Protein AF-A0A3B9MT95-F1 (afdb_monomer_lite)

Sequence (528 aa):
MRSSYFFNTKHIAKVILLLSMFFLFFTVSYRDVFAVSDNDAFEDTKDAEDLTDESIITGTCGANVTWKYDTSTKVLTIIGNGAMNDYEYGKAPWWNLRDLVSKINFQGSLTRIGNNAFCDFDKISILSVPASLTSIGKNAFTDCANLGSVNLYGNVTDVESGAFMGCSSLGALRLGNQMKNIGAEAFEGGNYSVVEFPETLESIGIGAFGQKIVGGDTPYKRGKLTECYYPKKKVDWYALKIDENAIPEGVIIHCQDGDLGRSEPEKKEEEDPAYNTEVLTDKQKALIQAFVKRMYTKCLEREPDAEGLYDWTSQLEKGRIDGAALARGFVGSPEIYYKNLNDDEYMDMLYHTFFDREPDPEGKAYWLSELQKGRSRVGVLSGFVNSREFSDLCDQYGIARGTMEEDGSSLYNAGARNFVLRLYQVALDRRGEAMGVEDWTHRINTGQMSPTIVARTFFDSLEYMNKHTTNEAYVEDLYLTFLGRKPDVNGKNAWVDKLNSGSSRQEIMTGFADSKEFKNIMAEYGLK

Foldseek 3Di:
DDDDDDDDDDDPDDDDDDDDDDDDDDDDDDDDDDDDDDDDDDDDDDDPPDDPVPQKDKAAFDPFWIWIAGNVVLEIEIEGAEEGEADDAQGAPCSVSLQRRQYYHYYYQYAEQHHNNREPSQNYQEDDDDQNHAEYYHCSHAQNQNPQEYAQAHNHQYQEARSQQNNQNHAHYHHYQNHAEQYHSSNENYQHQEEEDHQNYAEFYHRSHFYDDPDDDDPGDDHSHAEYEYAAAPVVVVNHHYYPNSDPQNRWYQHPLGIDRPPPPDDDPDDDPDWPPDDDDPVLLVLLLVLQQLLCCLQLVDGDDPVSSVVSSVCQSRVVDFQLRSLCPSCVDVSVLVVLDDLLRLLQSLCCRQQVDGDDPVRSVVVVVVVVLPQDSLLVSQVSLPDPSNVVVCVSSVTHSDHRDSPVDPFAFSLLLVLLQLLCCLQLVDGDRPVSSVVSSRCCRVVVDPSLVSSVCSCVDPSNVVVVDQLLSLLQSLCCRQQVDGDDPVRSVVLSVCVVVPDDSSVSSVVSCPDPRSVVSCVVRVGD

pLDDT: mean 77.99, std 21.62, range [24.83, 98.56]

Radius of gyration: 32.31 Å; chains: 1; bounding box: 78×75×114 Å

Secondary structure (DSSP, 8-state):
-----------------------------------------------------TTEEEEEEETTEEEEEETTTTEEEEEESEEPPP--TT-STTGGGTTT--EEEEES-EEEEPTTSSTT-TT--EEE--TT--EE-TTTTTT-TT--EEE--SS--EE-TTTTTT-TT--EEE--TT--EE-TTTTTT---SEEEPPTT--EE-TTTT-----SSS---PPPS--EEE-SS-HHHHHTSEE-TTSS-TT-EEEETTEEE------------S--------HHHHHHHHHHHHHIIIIIISSPPPHHHHHHHHHHHHTTSS-HHHHHHHHHTSHHHHHTT--HHHHHHHHHHHHHSSPPPHHHHHHHHHHHHTT--HHHHHHHHHTSHHHHHHHHHHT-------S-SSS---HHHHHHHHHIIIIISSSPPPHHHHHHHHHHHHTTSS-HHHHHHHHHTSHHHHTT---HHHHHHHHHHHHSSSPPPHHHHHHHHHHHHTT--HHHHHHHHHHSHHHHHHHHHHT--

Structure (mmCIF, N/CA/C/O backbone):
data_AF-A0A3B9MT95-F1
#
_entry.id   AF-A0A3B9MT95-F1
#
loop_
_atom_site.group_PDB
_atom_site.id
_atom_site.type_symbol
_atom_site.label_atom_id
_atom_site.label_alt_id
_atom_site.label_comp_id
_atom_site.label_asym_id
_atom_site.label_entity_id
_atom_site.label_seq_id
_atom_site.pdbx_PDB_ins_code
_atom_site.Cartn_x
_atom_site.Cartn_y
_atom_site.Cartn_z
_atom_site.occupancy
_atom_site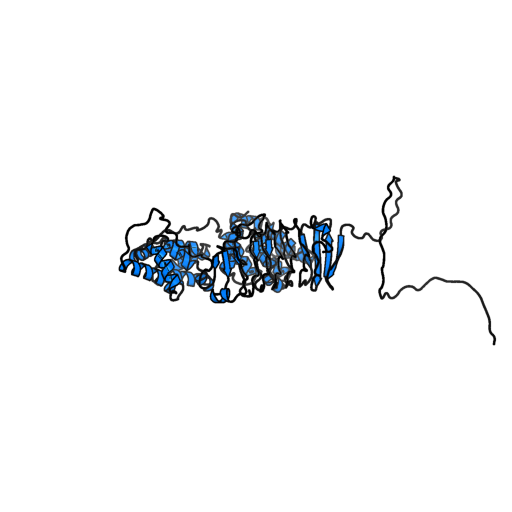.B_iso_or_equiv
_atom_site.auth_seq_id
_atom_site.auth_comp_id
_atom_site.auth_asym_id
_atom_site.auth_atom_id
_atom_site.pdbx_PDB_model_num
ATOM 1 N N . MET A 1 1 ? 39.854 48.815 -71.100 1.00 32.88 1 MET A N 1
ATOM 2 C CA . MET A 1 1 ? 41.302 48.537 -71.232 1.00 32.88 1 MET A CA 1
ATOM 3 C C . MET A 1 1 ? 41.507 47.033 -71.097 1.00 32.88 1 MET A C 1
ATOM 5 O O . MET A 1 1 ? 40.792 46.420 -70.322 1.00 32.88 1 MET A O 1
ATOM 9 N N . ARG A 1 2 ? 42.401 46.484 -71.934 1.00 28.69 2 ARG A N 1
ATOM 10 C CA . ARG A 1 2 ? 42.826 45.072 -72.116 1.00 28.69 2 ARG A CA 1
ATOM 11 C C . ARG A 1 2 ? 43.044 44.335 -70.773 1.00 28.69 2 ARG A C 1
ATOM 13 O O . ARG A 1 2 ? 43.460 44.980 -69.825 1.00 28.69 2 ARG A O 1
ATOM 20 N N . SER A 1 3 ? 42.817 43.027 -70.620 1.00 28.20 3 SER A N 1
ATOM 21 C CA . SER A 1 3 ? 43.470 41.929 -71.351 1.00 28.20 3 SER A CA 1
ATOM 22 C C . SER A 1 3 ? 42.746 40.580 -71.164 1.00 28.20 3 SER A C 1
ATOM 24 O O . SER A 1 3 ? 41.928 40.406 -70.270 1.00 28.20 3 SER A O 1
ATOM 26 N N . SER A 1 4 ? 43.084 39.659 -72.054 1.00 32.03 4 SER A N 1
ATOM 27 C CA . SER A 1 4 ? 42.444 38.416 -72.487 1.00 32.03 4 SER A CA 1
ATOM 28 C C . SER A 1 4 ? 43.160 37.128 -72.017 1.00 32.03 4 SER A C 1
ATOM 30 O O . SER A 1 4 ? 44.237 37.224 -71.434 1.00 32.03 4 SER A O 1
ATOM 32 N N . TYR A 1 5 ? 42.598 35.969 -72.431 1.00 30.70 5 TYR A N 1
ATOM 33 C CA . TYR A 1 5 ? 43.169 34.596 -72.553 1.00 30.70 5 TYR A CA 1
ATOM 34 C C . TYR A 1 5 ? 42.996 33.651 -71.336 1.00 30.70 5 TYR A C 1
ATOM 36 O O . TYR A 1 5 ? 43.130 34.102 -70.212 1.00 30.70 5 TYR A O 1
ATOM 44 N N . PHE A 1 6 ? 42.761 32.326 -71.425 1.00 28.88 6 PHE A N 1
ATOM 45 C CA . PHE A 1 6 ? 42.301 31.348 -72.442 1.00 28.88 6 PHE A CA 1
ATOM 46 C C . PHE A 1 6 ? 42.148 29.970 -71.714 1.00 28.88 6 PHE A C 1
ATOM 48 O O . PHE A 1 6 ? 42.942 29.677 -70.831 1.00 28.88 6 PHE A O 1
ATOM 55 N N . PHE A 1 7 ? 41.182 29.137 -72.131 1.00 26.95 7 PHE A N 1
ATOM 56 C CA . PHE A 1 7 ? 41.178 27.652 -72.241 1.00 26.95 7 PHE A CA 1
ATOM 57 C C . PHE A 1 7 ? 41.526 26.661 -71.081 1.00 26.95 7 PHE A C 1
ATOM 59 O O . PHE A 1 7 ? 42.668 26.508 -70.671 1.00 26.95 7 PHE A O 1
ATOM 66 N N . ASN A 1 8 ? 40.524 25.800 -70.811 1.00 27.86 8 ASN A N 1
ATOM 67 C CA . ASN A 1 8 ? 40.497 24.317 -70.904 1.00 27.86 8 ASN A CA 1
ATOM 68 C C . ASN A 1 8 ? 40.935 23.363 -69.764 1.00 27.86 8 ASN A C 1
ATOM 70 O O . ASN A 1 8 ? 42.094 23.278 -69.383 1.00 27.86 8 ASN A O 1
ATOM 74 N N . THR A 1 9 ? 39.964 22.505 -69.407 1.00 41.12 9 THR A N 1
ATOM 75 C CA . THR A 1 9 ? 40.024 21.065 -69.054 1.00 41.12 9 THR A CA 1
ATOM 76 C C . THR A 1 9 ? 41.176 20.530 -68.196 1.00 41.12 9 THR A C 1
ATOM 78 O O . THR A 1 9 ? 42.255 20.255 -68.716 1.00 41.12 9 THR A O 1
ATOM 81 N N . LYS A 1 10 ? 40.858 20.163 -66.945 1.00 31.12 10 LYS A N 1
ATOM 82 C CA . LYS A 1 10 ? 40.942 18.800 -66.357 1.00 31.12 10 LYS A CA 1
ATOM 83 C C . LYS A 1 10 ? 40.885 18.884 -64.820 1.00 31.12 10 LYS A C 1
ATOM 85 O O . LYS A 1 10 ? 41.421 19.816 -64.239 1.00 31.12 10 LYS A O 1
ATOM 90 N N . HIS A 1 11 ? 40.302 17.851 -64.205 1.00 30.47 11 HIS A N 1
ATOM 91 C CA . HIS A 1 11 ? 40.309 17.512 -62.769 1.00 30.47 11 HIS A CA 1
ATOM 92 C C . HIS A 1 11 ? 39.200 18.084 -61.867 1.00 30.47 11 HIS A C 1
ATOM 94 O O . HIS A 1 11 ? 39.443 18.869 -60.960 1.00 30.47 11 HIS A O 1
ATOM 100 N N . ILE A 1 12 ? 37.991 17.531 -62.028 1.00 35.50 12 ILE A N 1
ATOM 101 C CA . ILE A 1 12 ? 37.084 17.270 -60.899 1.00 35.50 12 ILE A CA 1
ATOM 102 C C . ILE A 1 12 ? 37.565 15.968 -60.248 1.00 35.50 12 ILE A C 1
ATOM 104 O O . ILE A 1 12 ? 37.249 14.881 -60.719 1.00 35.50 12 ILE A O 1
ATOM 108 N N . ALA A 1 13 ? 38.410 16.082 -59.227 1.00 32.75 13 ALA A N 1
ATOM 109 C CA . ALA A 1 13 ? 38.628 15.060 -58.206 1.00 32.75 13 ALA A CA 1
ATOM 110 C C . ALA A 1 13 ? 39.436 15.682 -57.061 1.00 32.75 13 ALA A C 1
ATOM 112 O O . ALA A 1 13 ? 40.489 16.264 -57.308 1.00 32.75 13 ALA A O 1
ATOM 113 N N . LYS A 1 14 ? 38.971 15.447 -55.828 1.00 32.00 14 LYS A N 1
ATOM 114 C CA . LYS A 1 14 ? 39.508 15.891 -54.527 1.00 32.00 14 LYS A CA 1
ATOM 115 C C . LYS A 1 14 ? 39.082 17.302 -54.115 1.00 32.00 14 LYS A C 1
ATOM 117 O O . LYS A 1 14 ? 39.657 18.287 -54.547 1.00 32.00 14 LYS A O 1
ATOM 122 N N . VAL A 1 15 ? 38.066 17.369 -53.256 1.00 29.84 15 VAL A N 1
ATOM 123 C CA . VAL A 1 15 ? 38.154 17.737 -51.826 1.00 29.84 15 VAL A CA 1
ATOM 124 C C . VAL A 1 15 ? 36.712 17.991 -51.359 1.00 29.84 15 VAL A C 1
ATOM 126 O O . VAL A 1 15 ? 36.205 19.100 -51.461 1.00 29.84 15 VAL A O 1
ATOM 129 N N . ILE A 1 16 ? 36.031 16.950 -50.871 1.00 28.45 16 ILE A N 1
ATOM 130 C CA . ILE A 1 16 ? 34.870 17.099 -49.981 1.00 28.45 16 ILE A CA 1
ATOM 131 C C . ILE A 1 16 ? 35.107 16.143 -48.818 1.00 28.45 16 ILE A C 1
ATOM 133 O O . ILE A 1 16 ? 34.827 14.952 -48.888 1.00 28.45 16 ILE A O 1
ATOM 137 N N . LEU A 1 17 ? 35.722 16.685 -47.775 1.00 29.58 17 LEU A N 1
ATOM 138 C CA . LEU A 1 17 ? 35.723 16.143 -46.427 1.00 29.58 17 LEU A CA 1
ATOM 139 C C . LEU A 1 17 ? 36.010 17.342 -45.533 1.00 29.58 17 LEU A C 1
ATOM 141 O O . LEU A 1 17 ? 37.156 17.772 -45.457 1.00 29.58 17 LEU A O 1
ATOM 145 N N . LEU A 1 18 ? 34.950 17.943 -44.988 1.00 26.36 18 LEU A N 1
ATOM 146 C CA . LEU A 1 18 ? 34.874 18.529 -43.645 1.00 26.36 18 LEU A CA 1
ATOM 147 C C . LEU A 1 18 ? 33.679 19.488 -43.532 1.00 26.36 18 LEU A C 1
ATOM 149 O O . LEU A 1 18 ? 33.568 20.461 -44.270 1.00 26.36 18 LEU A O 1
ATOM 153 N N . LEU A 1 19 ? 32.887 19.212 -42.494 1.00 25.31 19 LEU A N 1
ATOM 154 C CA . LEU A 1 19 ? 32.084 20.149 -41.703 1.00 25.31 19 LEU A CA 1
ATOM 155 C C . LEU A 1 19 ? 30.676 20.485 -42.213 1.00 25.31 19 LEU A C 1
ATOM 157 O O . LEU A 1 19 ? 30.382 21.542 -42.759 1.00 25.31 19 LEU A O 1
ATOM 161 N N . SER A 1 20 ? 29.788 19.549 -41.877 1.00 32.38 20 SER A N 1
ATOM 162 C CA . SER A 1 20 ? 28.458 19.774 -41.304 1.00 32.38 20 SER A CA 1
ATOM 163 C C . SER A 1 20 ? 28.287 21.106 -40.561 1.00 32.38 20 SER A C 1
ATOM 165 O O . SER A 1 20 ? 29.047 21.353 -39.624 1.00 32.38 20 SER A O 1
ATOM 167 N N . MET A 1 21 ? 27.216 21.855 -40.860 1.00 26.19 21 MET A N 1
ATOM 168 C CA . MET A 1 21 ? 26.285 22.370 -39.842 1.00 26.19 21 MET A CA 1
ATOM 169 C C . MET A 1 21 ? 25.120 23.204 -40.424 1.00 26.19 21 MET A C 1
ATOM 171 O O . MET A 1 21 ? 25.323 24.026 -41.308 1.00 26.19 21 MET A O 1
ATOM 175 N N . PHE A 1 22 ? 23.948 23.038 -39.793 1.00 26.78 22 PHE A N 1
ATOM 176 C CA . PHE A 1 22 ? 22.764 23.921 -39.738 1.00 26.78 22 PHE A CA 1
ATOM 177 C C . PHE A 1 22 ? 21.646 23.837 -40.813 1.00 26.78 22 PHE A C 1
ATOM 179 O O . PHE A 1 22 ? 21.661 24.521 -41.827 1.00 26.78 22 PHE A O 1
ATOM 186 N N . PHE A 1 23 ? 20.632 23.012 -40.486 1.00 27.03 23 PHE A N 1
ATOM 187 C CA . PHE A 1 23 ?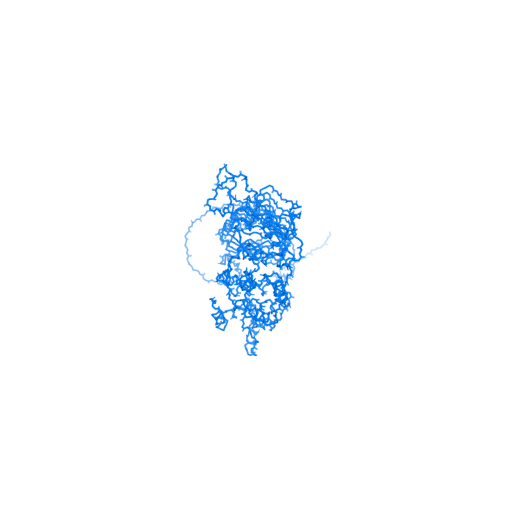 19.174 23.288 -40.431 1.00 27.03 23 PHE A CA 1
ATOM 188 C C . PHE A 1 23 ? 18.569 24.397 -41.327 1.00 27.03 23 PHE A C 1
ATOM 190 O O . PHE A 1 23 ? 18.886 25.564 -41.127 1.00 27.03 23 PHE A O 1
ATOM 197 N N . LEU A 1 24 ? 17.558 24.069 -42.160 1.00 25.05 24 LEU A N 1
ATOM 198 C CA . LEU A 1 24 ? 16.103 24.251 -41.894 1.00 25.05 24 LEU A CA 1
ATOM 199 C C . LEU A 1 24 ? 15.227 24.145 -43.172 1.00 25.05 24 LEU A C 1
ATOM 201 O O . LEU A 1 24 ? 15.620 24.591 -44.243 1.00 25.05 24 LEU A O 1
ATOM 205 N N . PHE A 1 25 ? 13.993 23.661 -42.957 1.00 25.38 25 PHE A N 1
ATOM 206 C CA . PHE A 1 25 ? 12.773 23.666 -43.795 1.00 25.38 25 PHE A CA 1
ATOM 207 C C . PHE A 1 25 ? 12.438 22.418 -44.632 1.00 25.38 25 PHE A C 1
ATOM 209 O O . PHE A 1 25 ? 12.702 22.336 -45.826 1.00 25.38 25 PHE A O 1
ATOM 216 N N . PHE A 1 26 ? 11.692 21.504 -43.997 1.00 26.08 26 PHE A N 1
ATOM 217 C CA . PHE A 1 26 ? 10.737 20.618 -44.664 1.00 26.08 26 PHE A CA 1
ATOM 218 C C . PHE A 1 26 ? 9.354 21.289 -44.675 1.00 26.08 26 PHE A C 1
ATOM 220 O O . PHE A 1 26 ? 8.814 21.633 -43.625 1.00 26.08 26 PHE A O 1
ATOM 227 N N . THR A 1 27 ? 8.761 21.426 -45.859 1.00 27.17 27 THR A N 1
ATOM 228 C CA . THR A 1 27 ? 7.305 21.395 -46.039 1.00 27.17 27 THR A CA 1
ATOM 229 C C . THR A 1 27 ? 7.035 20.296 -47.055 1.00 27.17 27 THR A C 1
ATOM 231 O O . THR A 1 27 ? 7.556 20.351 -48.164 1.00 27.17 27 THR A O 1
ATOM 234 N N . VAL A 1 28 ? 6.260 19.278 -46.685 1.00 27.56 28 VAL A N 1
ATOM 235 C CA . VAL A 1 28 ? 5.654 18.366 -47.660 1.00 27.56 28 VAL A CA 1
ATOM 236 C C . VAL A 1 28 ? 4.180 18.239 -47.309 1.00 27.56 28 VAL A C 1
ATOM 238 O O . VAL A 1 28 ? 3.807 17.826 -46.214 1.00 27.56 28 VAL A O 1
ATOM 241 N N . SER A 1 29 ? 3.360 18.680 -48.258 1.00 26.19 29 SER A N 1
ATOM 242 C CA . SER A 1 29 ? 1.913 18.529 -48.297 1.00 26.19 29 SER A CA 1
ATOM 243 C C . SER A 1 29 ? 1.574 17.176 -48.930 1.00 26.19 29 SER A C 1
ATOM 245 O O . SER A 1 29 ? 2.175 16.777 -49.925 1.00 26.19 29 SER A O 1
ATOM 247 N N . TYR A 1 30 ? 0.622 16.482 -48.310 1.00 30.14 30 TYR A N 1
ATOM 248 C CA . TYR A 1 30 ? 0.031 15.207 -48.720 1.00 30.14 30 TYR A CA 1
ATOM 249 C C . TYR A 1 30 ? -0.770 15.320 -50.030 1.00 30.14 30 TYR A C 1
ATOM 251 O O . TYR A 1 30 ? -1.551 16.264 -50.157 1.00 30.14 30 TYR A O 1
ATOM 259 N N . ARG A 1 31 ? -0.690 14.310 -50.918 1.00 27.20 31 ARG A N 1
ATOM 260 C CA . ARG A 1 31 ? -1.807 13.887 -51.797 1.00 27.20 31 ARG A CA 1
ATOM 261 C C . ARG A 1 31 ? -1.628 12.488 -52.432 1.00 27.20 31 ARG A C 1
ATOM 263 O O . ARG A 1 31 ? -0.603 12.230 -53.048 1.00 27.20 31 ARG A O 1
ATOM 270 N N . ASP A 1 32 ? -2.699 11.695 -52.283 1.00 25.58 32 ASP A N 1
ATOM 271 C CA . ASP A 1 32 ? -3.312 10.651 -53.144 1.00 25.58 32 ASP A CA 1
ATOM 272 C C . ASP A 1 32 ? -2.518 9.353 -53.485 1.00 25.58 32 ASP A C 1
ATOM 274 O O . ASP A 1 32 ? -1.432 9.424 -54.037 1.00 25.58 32 ASP A O 1
ATOM 278 N N . VAL A 1 33 ? -2.898 8.116 -53.089 1.00 27.61 33 VAL A N 1
ATOM 279 C CA . VAL A 1 33 ? -4.124 7.273 -53.279 1.00 27.61 33 VAL A CA 1
ATOM 280 C C . VAL A 1 33 ? -4.092 6.420 -54.583 1.00 27.61 33 VAL A C 1
ATOM 282 O O . VAL A 1 33 ? -4.361 6.925 -55.663 1.00 27.61 33 VAL A O 1
ATOM 285 N N . PHE A 1 34 ? -3.844 5.103 -54.393 1.00 27.38 34 PHE A N 1
ATOM 286 C CA . PHE A 1 34 ? -4.146 3.875 -55.188 1.00 27.38 34 PHE A CA 1
ATOM 287 C C . PHE A 1 34 ? -3.494 3.577 -56.562 1.00 27.38 34 PHE A C 1
ATOM 289 O O . PHE A 1 34 ? -3.752 4.267 -57.540 1.00 27.38 34 PHE A O 1
ATOM 296 N N . ALA A 1 35 ? -2.854 2.394 -56.665 1.00 24.83 35 ALA A N 1
ATOM 297 C CA . ALA A 1 35 ? -3.061 1.387 -57.729 1.00 24.83 35 ALA A CA 1
ATOM 298 C C . ALA A 1 35 ? -2.399 0.028 -57.369 1.00 24.83 35 ALA A C 1
ATOM 300 O O . ALA A 1 35 ? -1.310 -0.006 -56.804 1.00 24.83 35 ALA A O 1
ATOM 301 N N . VAL A 1 36 ? -3.068 -1.080 -57.708 1.00 28.28 36 VAL A N 1
ATOM 302 C CA . VAL A 1 36 ? -2.644 -2.493 -57.575 1.00 28.28 36 VAL A CA 1
ATOM 303 C C . VAL A 1 36 ? -2.324 -3.049 -58.972 1.00 28.28 36 VAL A C 1
ATOM 305 O O . VAL A 1 36 ? -3.133 -2.794 -59.859 1.00 28.28 36 VAL A O 1
ATOM 308 N N . SER A 1 37 ? -1.243 -3.836 -59.145 1.00 27.39 37 SER A N 1
ATOM 309 C CA . SER A 1 37 ? -1.235 -5.158 -59.837 1.00 27.39 37 SER A CA 1
ATOM 310 C C . SER A 1 37 ? 0.176 -5.735 -60.112 1.00 27.39 37 SER A C 1
ATOM 312 O O . SER A 1 37 ? 0.999 -5.061 -60.723 1.00 27.39 37 SER A O 1
ATOM 314 N N . ASP A 1 38 ? 0.341 -7.008 -59.725 1.00 27.59 38 ASP A N 1
ATOM 315 C CA . ASP A 1 38 ? 1.083 -8.155 -60.302 1.00 27.59 38 ASP A CA 1
ATOM 316 C C . ASP A 1 38 ? 2.618 -8.197 -60.547 1.00 27.59 38 ASP A C 1
ATOM 318 O O . ASP A 1 38 ? 3.173 -7.488 -61.376 1.00 27.59 38 ASP A O 1
ATOM 322 N N . ASN A 1 39 ? 3.225 -9.173 -59.839 1.00 31.77 39 ASN A N 1
ATOM 323 C CA . ASN A 1 39 ? 4.312 -10.136 -60.135 1.00 31.77 39 ASN A CA 1
ATOM 324 C C . ASN A 1 39 ? 5.404 -9.840 -61.186 1.00 31.77 39 ASN A C 1
ATOM 326 O O . ASN A 1 39 ? 5.116 -9.777 -62.373 1.00 31.77 39 ASN A O 1
ATOM 330 N N . ASP A 1 40 ? 6.673 -9.940 -60.754 1.00 27.66 40 ASP A N 1
ATOM 331 C CA . ASP A 1 40 ? 7.663 -10.890 -61.306 1.00 27.66 40 ASP A CA 1
ATOM 332 C C . ASP A 1 40 ? 8.901 -11.017 -60.388 1.00 27.66 40 ASP A C 1
ATOM 334 O O . ASP A 1 40 ? 9.219 -10.119 -59.609 1.00 27.66 40 ASP A O 1
ATOM 338 N N . ALA A 1 41 ? 9.562 -12.178 -60.433 1.00 29.34 41 ALA A N 1
ATOM 339 C CA . ALA A 1 41 ? 10.623 -12.599 -59.516 1.00 29.34 41 ALA A CA 1
ATOM 340 C C . ALA A 1 41 ? 12.052 -12.479 -60.093 1.00 29.34 41 ALA A C 1
ATOM 342 O O . ALA A 1 41 ? 12.262 -12.696 -61.282 1.00 29.34 41 ALA A O 1
ATOM 343 N N . PHE A 1 42 ? 13.011 -12.320 -59.164 1.00 28.17 42 PHE A N 1
ATOM 344 C CA . PHE A 1 42 ? 14.454 -12.647 -59.206 1.00 28.17 42 PHE A CA 1
ATOM 345 C C . PHE A 1 42 ? 15.444 -11.724 -59.953 1.00 28.17 42 PHE A C 1
ATOM 347 O O . PHE A 1 42 ? 15.601 -11.825 -61.161 1.00 28.17 42 PHE A O 1
ATOM 354 N N . GLU A 1 43 ? 16.261 -10.982 -59.187 1.00 28.06 43 GLU A N 1
ATOM 355 C CA . GLU A 1 43 ? 17.735 -11.077 -59.231 1.00 28.06 43 GLU A CA 1
ATOM 356 C C . GLU A 1 43 ? 18.379 -10.470 -57.963 1.00 28.06 43 GLU A C 1
ATOM 358 O O . GLU A 1 43 ? 17.893 -9.497 -57.393 1.00 28.06 43 GLU A O 1
ATOM 363 N N . ASP A 1 44 ? 19.445 -11.121 -57.500 1.00 35.06 44 ASP A N 1
ATOM 364 C CA . ASP A 1 44 ? 20.199 -10.891 -56.264 1.00 35.06 44 ASP A CA 1
ATOM 365 C C . ASP A 1 44 ? 21.386 -9.950 -56.526 1.00 35.06 44 ASP A C 1
ATOM 367 O O . ASP A 1 44 ? 22.282 -10.317 -57.282 1.00 35.06 44 ASP A O 1
ATOM 371 N N . THR A 1 45 ? 21.434 -8.783 -55.871 1.00 29.14 45 THR A N 1
ATOM 372 C CA . THR A 1 45 ? 22.697 -8.093 -55.547 1.00 29.14 45 THR A CA 1
ATOM 373 C C . THR A 1 45 ? 22.571 -7.281 -54.257 1.00 29.14 45 THR A C 1
ATOM 375 O O . THR A 1 45 ? 21.992 -6.201 -54.220 1.00 29.14 45 THR A O 1
ATOM 378 N N . LYS A 1 46 ? 23.169 -7.835 -53.206 1.00 36.97 46 LYS A N 1
ATOM 379 C CA . LYS A 1 46 ? 23.869 -7.194 -52.085 1.00 36.97 46 LYS A CA 1
ATOM 380 C C . LYS A 1 46 ? 24.159 -5.684 -52.240 1.00 36.97 46 LYS A C 1
ATOM 382 O O . LYS A 1 46 ? 25.140 -5.333 -52.882 1.00 36.97 46 LYS A O 1
ATOM 387 N N . ASP A 1 47 ? 23.421 -4.863 -51.495 1.00 28.98 47 ASP A N 1
ATOM 388 C CA . ASP A 1 47 ? 23.912 -3.627 -50.876 1.00 28.98 47 ASP A CA 1
ATOM 389 C C . ASP A 1 47 ? 23.388 -3.587 -49.434 1.00 28.98 47 ASP A C 1
ATOM 391 O O . ASP A 1 47 ? 22.190 -3.523 -49.168 1.00 28.98 47 ASP A O 1
ATOM 395 N N . ALA A 1 48 ? 24.313 -3.740 -48.489 1.00 42.66 48 ALA A N 1
ATOM 396 C CA . ALA A 1 48 ? 24.062 -3.636 -47.063 1.00 42.66 48 ALA A CA 1
ATOM 397 C C . ALA A 1 48 ? 24.262 -2.176 -46.646 1.00 42.66 48 ALA A C 1
ATOM 399 O O . ALA A 1 48 ? 25.301 -1.840 -46.087 1.00 42.66 48 ALA A O 1
ATOM 400 N N . GLU A 1 49 ? 23.286 -1.320 -46.934 1.00 37.75 49 GLU A N 1
ATOM 401 C CA . GLU A 1 49 ? 23.214 0.037 -46.391 1.00 37.75 49 GLU A CA 1
ATOM 402 C C . GLU A 1 49 ? 21.766 0.355 -45.987 1.00 37.75 49 GLU A C 1
ATOM 404 O O . GLU A 1 49 ? 20.843 0.291 -46.792 1.00 37.75 49 GLU A O 1
ATOM 409 N N . ASP A 1 50 ? 21.620 0.682 -44.701 1.00 36.94 50 ASP A N 1
ATOM 410 C CA . ASP A 1 50 ? 20.459 1.296 -44.046 1.00 36.94 50 ASP A CA 1
ATOM 411 C C . ASP A 1 50 ? 19.198 0.430 -43.836 1.00 36.94 50 ASP A C 1
ATOM 413 O O . ASP A 1 50 ? 18.100 0.728 -44.302 1.00 36.94 50 ASP A O 1
ATOM 417 N N . LEU A 1 51 ? 19.330 -0.628 -43.026 1.00 33.78 51 LEU A N 1
ATOM 418 C CA . LEU A 1 51 ? 18.178 -1.180 -42.309 1.00 33.78 51 LEU A CA 1
ATOM 419 C C . LEU A 1 51 ? 17.887 -0.271 -41.110 1.00 33.78 51 LEU A C 1
ATOM 421 O O . LEU A 1 51 ? 18.423 -0.473 -40.018 1.00 33.78 51 LEU A O 1
ATOM 425 N N . THR A 1 52 ? 17.010 0.719 -41.290 1.00 43.84 52 THR A N 1
ATOM 426 C CA . THR A 1 52 ? 16.195 1.170 -40.160 1.00 43.84 52 THR A CA 1
ATOM 427 C C . THR A 1 52 ? 15.551 -0.081 -39.582 1.00 43.84 52 THR A C 1
ATOM 429 O O . THR A 1 52 ? 14.921 -0.828 -40.327 1.00 43.84 52 THR A O 1
ATOM 432 N N . ASP A 1 53 ? 15.755 -0.356 -38.299 1.00 49.12 53 ASP A N 1
ATOM 433 C CA . ASP A 1 53 ? 15.101 -1.475 -37.634 1.00 49.12 53 ASP A CA 1
ATOM 434 C C . ASP A 1 53 ? 13.579 -1.283 -37.769 1.00 49.12 53 ASP A C 1
ATOM 436 O O . ASP A 1 53 ? 12.989 -0.510 -37.016 1.00 49.12 53 ASP A O 1
ATOM 440 N N . GLU A 1 54 ? 12.948 -1.923 -38.767 1.00 59.97 54 GLU A N 1
ATOM 441 C CA . GLU A 1 54 ? 11.505 -1.830 -39.062 1.00 59.97 54 GLU A CA 1
ATOM 442 C C . GLU A 1 54 ? 10.655 -2.242 -37.852 1.00 59.97 54 GLU A C 1
ATOM 444 O O . GLU A 1 54 ? 9.452 -1.980 -37.797 1.00 59.97 54 GLU A O 1
ATOM 449 N N . SER A 1 55 ? 11.286 -2.859 -36.847 1.00 80.00 55 SER A N 1
ATOM 450 C CA . SER A 1 55 ? 10.648 -3.190 -35.591 1.00 80.00 55 SER A CA 1
ATOM 451 C C . SER A 1 55 ? 10.488 -1.995 -34.644 1.00 80.00 55 SER A C 1
ATOM 453 O O . SER A 1 55 ? 9.731 -2.109 -33.681 1.00 80.00 55 SER A O 1
ATOM 455 N N . ILE A 1 56 ? 11.129 -0.851 -34.899 1.00 89.38 56 ILE A N 1
ATOM 456 C CA . ILE A 1 56 ? 11.198 0.279 -33.973 1.00 89.38 56 ILE A CA 1
ATOM 457 C C . ILE A 1 56 ? 10.582 1.555 -34.560 1.00 89.38 56 ILE A C 1
ATOM 459 O O . ILE A 1 56 ? 11.071 2.126 -35.529 1.00 89.38 56 ILE A O 1
ATOM 463 N N . ILE A 1 57 ? 9.565 2.088 -33.882 1.00 93.94 57 ILE A N 1
ATOM 464 C CA . ILE A 1 57 ? 8.948 3.387 -34.189 1.00 93.94 57 ILE A CA 1
ATOM 465 C C . ILE A 1 57 ? 9.440 4.408 -33.160 1.00 93.94 57 ILE A C 1
ATOM 467 O O . ILE A 1 57 ? 9.491 4.096 -31.974 1.00 93.94 57 ILE A O 1
ATOM 471 N N . THR A 1 58 ? 9.807 5.623 -33.569 1.00 95.56 58 THR A N 1
ATOM 472 C CA . THR A 1 58 ? 10.304 6.656 -32.640 1.00 95.56 58 THR A CA 1
ATOM 473 C C . THR A 1 58 ? 9.686 8.026 -32.900 1.00 95.56 58 THR A C 1
ATOM 475 O O . THR A 1 58 ? 9.105 8.273 -33.955 1.00 95.56 58 THR A O 1
ATOM 478 N N . GLY A 1 59 ? 9.828 8.934 -31.937 1.00 95.69 59 GLY A N 1
ATOM 479 C CA . GLY A 1 59 ? 9.471 10.338 -32.103 1.00 95.69 59 GLY A CA 1
ATOM 480 C C . GLY A 1 59 ? 9.835 11.182 -30.887 1.00 95.69 59 GLY A C 1
ATOM 481 O O . GLY A 1 59 ? 10.499 10.723 -29.958 1.00 95.69 59 GLY A O 1
ATOM 482 N N . THR A 1 60 ? 9.397 12.437 -30.882 1.00 97.19 60 THR A N 1
ATOM 483 C CA . THR A 1 60 ? 9.586 13.365 -29.760 1.00 97.19 60 THR A CA 1
ATOM 484 C C . THR A 1 60 ? 8.298 13.504 -28.950 1.00 97.19 60 THR A C 1
ATOM 486 O O . THR A 1 60 ? 7.196 13.348 -29.477 1.00 97.19 60 THR A O 1
ATOM 489 N N . CYS A 1 61 ? 8.427 13.763 -27.651 1.00 96.44 61 CYS A N 1
ATOM 490 C CA . CYS A 1 61 ? 7.295 13.955 -26.740 1.00 96.44 61 CYS A CA 1
ATOM 491 C C . CYS A 1 61 ? 7.572 14.968 -25.619 1.00 96.44 61 CYS A C 1
ATOM 493 O O . CYS A 1 61 ? 6.845 15.006 -24.632 1.00 96.44 61 CYS A O 1
ATOM 495 N N . GLY A 1 62 ? 8.603 15.794 -25.781 1.00 95.56 62 GLY A N 1
ATOM 496 C CA . GLY A 1 62 ? 8.989 16.891 -24.899 1.00 95.56 62 GLY A CA 1
ATOM 497 C C . GLY A 1 62 ? 10.217 17.604 -25.464 1.00 95.56 62 GLY A C 1
ATOM 498 O O . GLY A 1 62 ? 10.808 17.139 -26.440 1.00 95.56 62 GLY A O 1
ATOM 499 N N . ALA A 1 63 ? 10.630 18.717 -24.853 1.00 92.00 63 ALA A N 1
ATOM 500 C CA . ALA A 1 63 ? 11.796 19.482 -25.318 1.00 92.00 63 ALA A CA 1
ATOM 501 C C . ALA A 1 63 ? 13.091 18.645 -25.334 1.00 92.00 63 ALA A C 1
ATOM 503 O O . ALA A 1 63 ? 13.884 18.755 -26.261 1.00 92.00 63 ALA A O 1
ATOM 504 N N . ASN A 1 64 ? 13.263 17.780 -24.329 1.00 94.25 64 ASN A N 1
ATOM 505 C CA . ASN A 1 64 ? 14.392 16.856 -24.183 1.00 94.25 64 ASN A CA 1
ATOM 506 C C . ASN A 1 64 ? 13.908 15.427 -23.890 1.00 94.25 64 ASN A C 1
ATOM 508 O O . ASN A 1 64 ? 14.577 14.672 -23.182 1.00 94.25 64 ASN A O 1
ATOM 512 N N . VAL A 1 65 ? 12.713 15.087 -24.382 1.00 96.44 65 VAL A N 1
ATOM 513 C CA . VAL A 1 65 ? 12.074 13.789 -24.159 1.00 96.44 65 VAL A CA 1
ATOM 514 C C . VAL A 1 65 ? 11.628 13.222 -25.502 1.00 96.44 65 VAL A C 1
ATOM 516 O O . VAL A 1 65 ? 10.944 13.881 -26.289 1.00 96.44 65 VAL A O 1
ATOM 519 N N . THR A 1 66 ? 12.046 11.996 -25.774 1.00 96.62 66 THR A N 1
ATOM 520 C CA . THR A 1 66 ? 11.702 11.209 -26.951 1.00 96.62 66 THR A CA 1
ATOM 521 C C . THR A 1 66 ? 10.973 9.941 -26.537 1.00 96.62 66 THR A C 1
ATOM 523 O O . THR A 1 66 ? 10.905 9.579 -25.362 1.00 96.62 66 THR A O 1
ATOM 526 N N . TRP A 1 67 ? 10.390 9.260 -27.513 1.00 97.69 67 TRP A N 1
ATOM 527 C CA . TRP A 1 67 ? 9.769 7.967 -27.308 1.00 97.69 67 TRP A CA 1
ATOM 528 C C . TRP A 1 67 ? 10.216 6.983 -28.377 1.00 97.69 67 TRP A C 1
ATOM 530 O O . TRP A 1 67 ? 10.562 7.355 -29.501 1.00 97.69 67 TRP A O 1
ATOM 540 N N . LYS A 1 68 ? 10.193 5.712 -27.998 1.00 97.06 68 LYS A N 1
ATOM 541 C CA . LYS A 1 68 ? 10.491 4.566 -28.843 1.00 97.06 68 LYS A CA 1
ATOM 542 C C . LYS A 1 68 ? 9.466 3.477 -28.558 1.00 97.06 68 LYS A C 1
ATOM 544 O O . LYS A 1 68 ? 9.299 3.095 -27.408 1.00 97.06 68 LYS A O 1
ATOM 549 N N . TYR A 1 69 ? 8.819 2.944 -29.580 1.00 96.75 69 TYR A N 1
ATOM 550 C CA . TYR A 1 69 ? 8.000 1.746 -29.494 1.00 96.75 69 TYR A CA 1
ATOM 551 C C . TYR A 1 69 ? 8.681 0.600 -30.230 1.00 96.75 69 TYR A C 1
ATOM 553 O O . TYR A 1 69 ? 9.038 0.734 -31.397 1.00 96.75 69 TYR A O 1
ATOM 561 N N . ASP A 1 70 ? 8.843 -0.520 -29.540 1.00 94.62 70 ASP A N 1
ATOM 562 C CA . ASP A 1 70 ? 9.331 -1.762 -30.118 1.00 94.62 70 ASP A CA 1
ATOM 563 C C . ASP A 1 70 ? 8.140 -2.660 -30.465 1.00 94.62 70 ASP A C 1
ATOM 565 O O . ASP A 1 70 ? 7.421 -3.159 -29.597 1.00 94.62 70 ASP A O 1
ATOM 569 N N . THR A 1 71 ? 7.915 -2.849 -31.760 1.00 92.00 71 THR A N 1
ATOM 570 C CA . THR A 1 71 ? 6.818 -3.647 -32.308 1.00 92.00 71 THR A CA 1
ATOM 571 C C . THR A 1 71 ? 6.984 -5.143 -32.038 1.00 92.00 71 THR A C 1
ATOM 573 O O . THR A 1 71 ? 5.979 -5.854 -32.077 1.00 92.00 71 THR A O 1
ATOM 576 N N . SER A 1 72 ? 8.191 -5.633 -31.743 1.00 90.25 72 SER A N 1
ATOM 577 C CA . SER A 1 72 ? 8.447 -7.043 -31.432 1.00 90.25 72 SER A CA 1
ATOM 578 C C . SER A 1 72 ? 8.120 -7.350 -29.971 1.00 90.25 72 SER A C 1
ATOM 580 O O . SER A 1 72 ? 7.360 -8.274 -29.680 1.00 90.25 72 SER A O 1
ATOM 582 N N . THR A 1 73 ? 8.608 -6.515 -29.052 1.00 92.12 73 THR A N 1
ATOM 583 C CA . THR A 1 73 ? 8.406 -6.683 -27.606 1.00 92.12 73 THR A CA 1
ATOM 584 C C . THR A 1 73 ? 7.117 -6.037 -27.105 1.00 92.12 73 THR A C 1
ATOM 586 O O . THR A 1 73 ? 6.678 -6.319 -25.990 1.00 92.12 73 THR A O 1
ATOM 589 N N . LYS A 1 74 ? 6.484 -5.195 -27.934 1.00 93.50 74 LYS A N 1
ATOM 590 C CA . LYS A 1 74 ? 5.290 -4.399 -27.615 1.00 93.50 74 LYS A CA 1
ATOM 591 C C . LYS A 1 74 ? 5.514 -3.394 -26.477 1.00 93.50 74 LYS A C 1
ATOM 593 O O . LYS A 1 74 ? 4.563 -2.992 -25.804 1.00 93.50 74 LYS A O 1
ATOM 598 N N . VAL A 1 75 ? 6.760 -2.962 -26.283 1.00 94.25 75 VAL A N 1
ATOM 599 C CA . VAL A 1 75 ? 7.162 -2.038 -25.216 1.00 94.25 75 VAL A CA 1
ATOM 600 C C . VAL A 1 75 ? 7.255 -0.611 -25.750 1.00 94.25 75 VAL A C 1
ATOM 602 O O . VAL A 1 75 ? 7.981 -0.342 -26.708 1.00 94.25 75 VAL A O 1
ATOM 605 N N . LEU A 1 76 ? 6.564 0.322 -25.092 1.00 96.88 76 LEU A N 1
ATOM 606 C CA . LEU A 1 76 ? 6.728 1.762 -25.294 1.00 96.88 76 LEU A CA 1
ATOM 607 C C . LEU A 1 76 ? 7.728 2.301 -24.268 1.00 96.88 76 LEU A C 1
ATOM 609 O O . LEU A 1 76 ? 7.527 2.165 -23.068 1.00 96.88 76 LEU A O 1
ATOM 613 N N . THR A 1 77 ? 8.811 2.914 -24.726 1.00 96.38 77 THR A N 1
ATOM 614 C CA . THR A 1 77 ? 9.849 3.504 -23.878 1.00 96.38 77 THR A CA 1
ATOM 615 C C . THR A 1 77 ? 9.863 5.014 -24.052 1.00 96.38 77 THR A C 1
ATOM 617 O O . THR A 1 77 ? 10.032 5.504 -25.166 1.00 96.38 77 THR A O 1
ATOM 620 N N . ILE A 1 78 ? 9.722 5.746 -22.951 1.00 97.25 78 ILE A N 1
ATOM 621 C CA . ILE A 1 78 ? 9.929 7.193 -22.885 1.00 97.25 78 ILE A CA 1
ATOM 622 C C . ILE A 1 78 ? 11.362 7.449 -22.425 1.00 97.25 78 ILE A C 1
ATOM 624 O O . ILE A 1 78 ? 11.792 6.892 -21.415 1.00 97.25 78 ILE A O 1
ATOM 628 N N . ILE A 1 79 ? 12.106 8.260 -23.17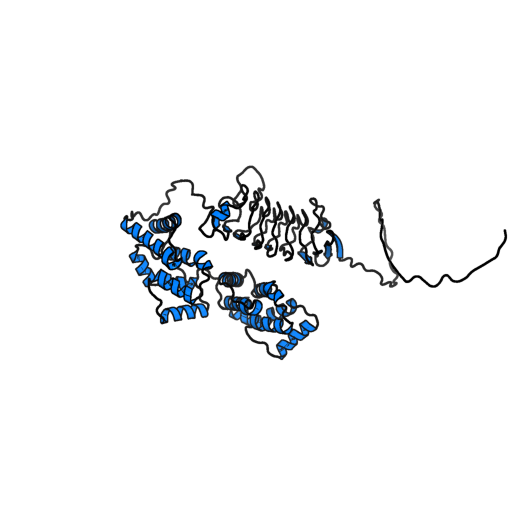1 1.00 93.69 79 ILE A N 1
ATOM 629 C CA . ILE A 1 79 ? 13.545 8.461 -22.996 1.00 93.69 79 ILE A CA 1
ATOM 630 C C . ILE A 1 79 ? 13.823 9.955 -22.881 1.00 93.69 79 ILE A C 1
ATOM 632 O O . ILE A 1 79 ? 13.473 10.716 -23.777 1.00 93.69 79 ILE A O 1
ATOM 636 N N . GLY A 1 80 ? 14.493 10.392 -21.820 1.00 84.75 80 GLY A N 1
ATOM 637 C CA . GLY A 1 80 ? 14.998 11.759 -21.732 1.00 84.75 80 GLY A CA 1
ATOM 638 C C . GLY A 1 80 ? 14.883 12.389 -20.355 1.00 84.75 80 GLY A C 1
ATOM 639 O O . GLY A 1 80 ? 14.580 11.729 -19.364 1.00 84.75 80 GLY A O 1
ATOM 640 N N . ASN A 1 81 ? 15.159 13.691 -20.306 1.00 91.75 81 ASN A N 1
ATOM 641 C CA . ASN A 1 81 ? 15.230 14.463 -19.069 1.00 91.75 81 ASN A CA 1
ATOM 642 C C . ASN A 1 81 ? 14.228 15.621 -19.112 1.00 91.75 81 ASN A C 1
ATOM 644 O O . ASN A 1 81 ? 14.213 16.390 -20.073 1.00 91.75 81 ASN A O 1
ATOM 648 N N . GLY A 1 82 ? 13.435 15.788 -18.054 1.00 91.06 82 GLY A N 1
ATOM 649 C CA . GLY A 1 82 ? 12.435 16.855 -17.952 1.00 91.06 82 GLY A CA 1
ATOM 650 C C . GLY A 1 82 ? 11.003 16.389 -18.222 1.00 91.06 82 GLY A C 1
ATOM 651 O O . GLY A 1 82 ? 10.657 15.242 -17.955 1.00 91.06 82 GLY A O 1
ATOM 652 N N . ALA A 1 83 ? 10.148 17.297 -18.690 1.00 96.75 83 ALA A N 1
ATOM 653 C CA . ALA A 1 83 ? 8.708 17.071 -18.802 1.00 96.75 83 ALA A CA 1
ATOM 654 C C . ALA A 1 83 ? 8.282 16.581 -20.195 1.00 96.75 83 ALA A C 1
ATOM 656 O O . ALA A 1 83 ? 8.814 17.028 -21.215 1.00 96.75 83 ALA A O 1
ATOM 657 N N . MET A 1 84 ? 7.270 15.711 -20.225 1.00 98.25 84 MET A N 1
ATOM 658 C CA . MET A 1 84 ? 6.500 15.422 -21.435 1.00 98.25 84 MET A CA 1
ATOM 659 C C . MET A 1 84 ? 5.572 16.595 -21.793 1.00 98.25 84 MET A C 1
ATOM 661 O O . MET A 1 84 ? 5.125 17.333 -20.914 1.00 98.25 84 MET A O 1
ATOM 665 N N . ASN A 1 85 ? 5.252 16.733 -23.080 1.00 98.12 85 ASN A N 1
ATOM 666 C CA . ASN A 1 85 ? 4.215 17.641 -23.571 1.00 98.12 85 ASN A CA 1
ATOM 667 C C . ASN A 1 85 ? 2.828 17.207 -23.087 1.00 98.12 85 ASN A C 1
ATOM 669 O O . ASN A 1 85 ? 2.576 16.014 -22.924 1.00 98.12 85 ASN A O 1
ATOM 673 N N . ASP A 1 86 ? 1.920 18.170 -22.956 1.00 98.25 86 ASP A N 1
ATOM 674 C CA . ASP A 1 86 ? 0.494 17.907 -22.792 1.00 98.25 86 ASP A CA 1
ATOM 675 C C . ASP A 1 86 ? -0.173 17.606 -24.129 1.00 98.25 86 ASP A C 1
ATOM 677 O O . ASP A 1 86 ? 0.154 18.214 -25.152 1.00 98.25 86 ASP A O 1
ATOM 681 N N . TYR A 1 87 ? -1.144 16.696 -24.103 1.00 97.50 87 TYR A N 1
ATOM 682 C CA . TYR A 1 87 ? -1.920 16.316 -25.272 1.00 97.50 87 TYR A CA 1
ATOM 683 C C . TYR A 1 87 ? -3.407 16.558 -25.038 1.00 97.50 87 TYR A C 1
ATOM 685 O O . TYR A 1 87 ? -3.925 16.437 -23.924 1.00 97.50 87 TYR A O 1
ATOM 693 N N . GLU A 1 88 ? -4.116 16.864 -26.119 1.00 96.94 88 GLU A N 1
ATOM 694 C CA . GLU A 1 88 ? -5.559 16.648 -26.173 1.00 96.94 88 GLU A CA 1
ATOM 695 C C . GLU A 1 88 ? -5.852 15.139 -26.212 1.00 96.94 88 GLU A C 1
ATOM 697 O O . GLU A 1 88 ? -5.003 14.333 -26.613 1.00 96.94 88 GLU A O 1
ATOM 702 N N . TYR A 1 89 ? -7.069 14.755 -25.826 1.00 93.69 89 TYR A N 1
ATOM 703 C CA . TYR A 1 89 ? -7.514 13.365 -25.880 1.00 93.69 89 TYR A CA 1
ATOM 704 C C . TYR A 1 89 ? -7.299 12.774 -27.282 1.00 93.69 89 TYR A C 1
ATOM 706 O O . TYR A 1 89 ? -7.685 13.363 -28.297 1.00 93.69 89 TYR A O 1
ATOM 714 N N . GLY A 1 90 ? -6.640 11.619 -27.348 1.00 92.19 90 GLY A N 1
ATOM 715 C CA . GLY A 1 90 ? -6.348 10.955 -28.614 1.00 92.19 90 GLY A CA 1
ATOM 716 C C . GLY A 1 90 ? -5.204 11.539 -29.446 1.00 92.19 90 GLY A C 1
ATOM 717 O O . GLY A 1 90 ? -5.036 11.132 -30.596 1.00 92.19 90 GLY A O 1
ATOM 718 N N . LYS A 1 91 ? -4.436 12.510 -28.924 1.00 97.06 91 LYS A N 1
ATOM 719 C CA . LYS A 1 91 ? -3.389 13.217 -29.692 1.00 97.06 91 LYS A CA 1
ATOM 720 C C . LYS A 1 91 ? -1.952 12.882 -29.305 1.00 97.06 91 LYS A C 1
ATOM 722 O O . LYS A 1 91 ? -1.037 13.378 -29.962 1.00 97.06 91 LYS A O 1
ATOM 727 N N . ALA A 1 92 ? -1.728 12.048 -28.289 1.00 97.50 92 ALA A N 1
ATOM 728 C CA . ALA A 1 92 ? -0.384 11.564 -27.986 1.00 97.50 92 ALA A CA 1
ATOM 729 C C . ALA A 1 92 ? 0.214 10.839 -29.218 1.00 97.50 92 ALA A C 1
ATOM 731 O O . ALA A 1 92 ? -0.511 10.099 -29.889 1.00 97.50 92 ALA A O 1
ATOM 732 N N . PRO A 1 93 ? 1.517 10.996 -29.532 1.00 97.00 93 PRO A N 1
ATOM 733 C CA . PRO A 1 93 ? 2.120 10.443 -30.753 1.00 97.00 93 PRO A CA 1
ATOM 734 C C . PRO A 1 93 ? 1.940 8.927 -30.934 1.00 97.00 93 PRO A C 1
ATOM 736 O O . PRO A 1 93 ? 1.917 8.427 -32.055 1.00 97.00 93 PRO A O 1
ATOM 739 N N . TRP A 1 94 ? 1.791 8.198 -29.829 1.00 96.25 94 TRP A N 1
ATOM 740 C CA . TRP A 1 94 ? 1.614 6.747 -29.775 1.00 96.25 94 TRP A CA 1
ATOM 741 C C . TRP A 1 94 ? 0.157 6.311 -29.555 1.00 96.25 94 TRP A C 1
ATOM 743 O O . TRP A 1 94 ? -0.086 5.136 -29.297 1.00 96.25 94 TRP A O 1
ATOM 753 N N . TRP A 1 95 ? -0.829 7.210 -29.646 1.00 95.19 95 TRP A N 1
ATOM 754 C CA . TRP A 1 95 ? -2.235 6.898 -29.344 1.00 95.19 95 TRP A CA 1
ATOM 755 C C . TRP A 1 95 ? -2.785 5.694 -30.121 1.00 95.19 95 TRP A C 1
ATOM 757 O O . TRP A 1 95 ? -3.450 4.814 -29.574 1.00 95.19 95 TRP A O 1
ATOM 767 N N . ASN A 1 96 ? -2.452 5.615 -31.409 1.00 94.12 96 ASN A N 1
ATOM 768 C CA . ASN A 1 96 ? -2.892 4.521 -32.276 1.00 94.12 96 ASN A CA 1
ATOM 769 C C . ASN A 1 96 ? -2.243 3.169 -31.922 1.00 94.12 96 ASN A C 1
ATOM 771 O O . ASN A 1 96 ? -2.624 2.147 -32.483 1.00 94.12 96 ASN A O 1
ATOM 775 N N . LEU A 1 97 ? -1.279 3.152 -30.994 1.00 94.38 97 LEU A N 1
ATOM 776 C CA . LEU A 1 97 ? -0.603 1.955 -30.496 1.00 94.38 97 LEU A CA 1
ATOM 777 C C . LEU A 1 97 ? -1.182 1.455 -29.162 1.00 94.38 97 LEU A C 1
ATOM 779 O O . LEU A 1 97 ? -0.745 0.407 -28.691 1.00 94.38 97 LEU A O 1
ATOM 783 N N . ARG A 1 98 ? -2.146 2.157 -28.545 1.00 94.12 98 ARG A N 1
ATOM 784 C CA . ARG A 1 98 ? -2.671 1.840 -27.197 1.00 94.12 98 ARG A CA 1
ATOM 785 C C . ARG A 1 98 ? -3.172 0.396 -27.050 1.00 94.12 98 ARG A C 1
ATOM 787 O O . ARG A 1 98 ? -2.880 -0.263 -26.060 1.00 94.12 98 ARG A O 1
ATOM 794 N N . ASP A 1 99 ? -3.791 -0.145 -28.103 1.00 93.56 99 ASP A N 1
ATOM 795 C CA . ASP A 1 99 ? -4.305 -1.523 -28.149 1.00 93.56 99 ASP A CA 1
ATOM 796 C C . ASP A 1 99 ? -3.196 -2.574 -28.362 1.00 93.56 99 ASP A C 1
ATOM 798 O O . ASP A 1 99 ? -3.457 -3.780 -28.427 1.00 93.56 99 ASP A O 1
ATOM 802 N N . LEU A 1 100 ? -1.943 -2.143 -28.519 1.00 94.19 100 LEU A N 1
ATOM 803 C CA . LEU A 1 100 ? -0.779 -2.990 -28.774 1.00 94.19 100 LEU A CA 1
ATOM 804 C C . LEU A 1 100 ? 0.260 -2.925 -27.656 1.00 94.19 100 LEU A C 1
ATOM 806 O O . LEU A 1 100 ? 0.983 -3.903 -27.487 1.00 94.19 100 LEU A O 1
ATOM 810 N N . VAL A 1 101 ? 0.372 -1.812 -26.928 1.00 95.62 101 VAL A N 1
ATOM 811 C CA . VAL A 1 101 ? 1.400 -1.615 -25.894 1.00 95.62 101 VAL A CA 1
ATOM 812 C C . VAL A 1 101 ? 1.110 -2.490 -24.673 1.00 95.62 101 VAL A C 1
ATOM 814 O O . VAL A 1 101 ? 0.101 -2.315 -24.002 1.00 95.62 101 VAL A O 1
ATOM 817 N N . SER A 1 102 ? 2.018 -3.414 -24.355 1.00 90.62 102 SER A N 1
ATOM 818 C CA . SER A 1 102 ? 1.914 -4.292 -23.176 1.00 90.62 102 SER A CA 1
ATOM 819 C C . SER A 1 102 ? 2.655 -3.746 -21.953 1.00 90.62 102 SER A C 1
ATOM 821 O O . SER A 1 102 ? 2.394 -4.163 -20.825 1.00 90.62 102 SER A O 1
ATOM 823 N N . LYS A 1 103 ? 3.601 -2.823 -22.164 1.00 92.62 103 LYS A N 1
ATOM 824 C CA . LYS A 1 103 ? 4.444 -2.255 -21.111 1.00 92.62 103 LYS A CA 1
ATOM 825 C C . LYS A 1 103 ? 4.914 -0.852 -21.476 1.00 92.62 103 LYS A C 1
ATOM 827 O O . LYS A 1 103 ? 5.321 -0.612 -22.613 1.00 92.62 103 LYS A O 1
ATOM 832 N N . ILE A 1 104 ? 4.934 0.031 -20.481 1.00 92.62 104 ILE A N 1
ATOM 833 C CA . ILE A 1 104 ? 5.579 1.343 -20.559 1.00 92.62 104 ILE A CA 1
ATOM 834 C C . ILE A 1 104 ? 6.869 1.296 -19.735 1.00 92.62 104 ILE A C 1
ATOM 836 O O . ILE A 1 104 ? 6.860 0.866 -18.582 1.00 92.62 104 ILE A O 1
ATOM 840 N N . ASN A 1 105 ? 7.976 1.730 -20.329 1.00 90.56 105 ASN A N 1
ATOM 841 C CA . ASN A 1 105 ? 9.264 1.906 -19.670 1.00 90.56 105 ASN A CA 1
ATOM 842 C C . ASN A 1 105 ? 9.658 3.385 -19.681 1.00 90.56 105 ASN A C 1
ATOM 844 O O . ASN A 1 105 ? 9.385 4.107 -20.639 1.00 90.56 105 ASN A O 1
ATOM 848 N N . PHE A 1 106 ? 10.394 3.803 -18.656 1.00 88.38 106 PHE A N 1
ATOM 849 C CA . PHE A 1 106 ? 10.971 5.140 -18.565 1.00 88.38 106 PHE A CA 1
ATOM 850 C C . PHE A 1 106 ? 12.495 5.038 -18.451 1.00 88.38 106 PHE A C 1
ATOM 852 O O . PHE A 1 106 ? 13.009 4.212 -17.698 1.00 88.38 106 PHE A O 1
ATOM 859 N N . GLN A 1 107 ? 13.217 5.862 -19.209 1.00 89.00 107 GLN A N 1
ATOM 860 C CA . GLN A 1 107 ? 14.675 5.960 -19.194 1.00 89.00 107 GLN A CA 1
ATOM 861 C C . GLN A 1 107 ? 15.098 7.428 -19.090 1.00 89.00 107 GLN A C 1
ATOM 863 O O . GLN A 1 107 ? 14.631 8.271 -19.852 1.00 89.00 107 GLN A O 1
ATOM 868 N N . GLY A 1 108 ? 16.019 7.726 -18.175 1.00 83.38 108 GLY A N 1
ATOM 869 C CA . GLY A 1 108 ? 16.427 9.098 -17.865 1.00 83.38 108 GLY A CA 1
ATOM 870 C C . GLY A 1 108 ? 15.622 9.717 -16.721 1.00 83.38 108 GLY A C 1
ATOM 871 O O . GLY A 1 108 ? 14.907 9.022 -15.997 1.00 83.38 108 GLY A O 1
ATOM 872 N N . SER A 1 109 ? 15.776 11.026 -16.543 1.00 90.69 109 SER A N 1
ATOM 873 C CA . SER A 1 109 ? 15.212 11.783 -15.423 1.00 90.69 109 SER A CA 1
ATOM 874 C C . SER A 1 109 ? 13.938 12.522 -15.836 1.00 90.69 109 SER A C 1
ATOM 876 O O . SER A 1 109 ? 13.911 13.755 -15.913 1.00 90.69 109 SER A O 1
ATOM 878 N N . LEU A 1 110 ? 12.878 11.770 -16.141 1.00 93.25 110 LEU A N 1
ATOM 879 C CA . LEU A 1 110 ? 11.566 12.336 -16.457 1.00 93.25 110 LEU A CA 1
ATOM 880 C C . LEU A 1 110 ? 10.948 12.976 -15.205 1.00 93.25 110 LEU A C 1
ATOM 882 O O . LEU A 1 110 ? 10.859 12.318 -14.171 1.00 93.25 110 LEU A O 1
ATOM 886 N N . THR A 1 111 ? 10.506 14.229 -15.300 1.00 94.75 111 THR A N 1
ATOM 887 C CA . THR A 1 111 ? 9.924 14.980 -14.174 1.00 94.75 111 THR A CA 1
ATOM 888 C C . THR A 1 111 ? 8.404 15.076 -14.236 1.00 94.75 111 THR A C 1
ATOM 890 O O . THR A 1 111 ? 7.762 15.159 -13.195 1.00 94.75 111 THR A O 1
ATOM 893 N N . ARG A 1 112 ? 7.795 15.011 -15.426 1.00 97.50 112 ARG A N 1
ATOM 894 C CA . ARG A 1 112 ? 6.334 15.084 -15.574 1.00 97.50 112 ARG A CA 1
ATOM 895 C C . ARG A 1 112 ? 5.820 14.207 -16.706 1.00 97.50 112 ARG A C 1
ATOM 897 O O . ARG A 1 112 ? 6.378 14.232 -17.805 1.00 97.50 112 ARG A O 1
ATOM 904 N N . ILE A 1 113 ? 4.722 13.503 -16.441 1.00 98.31 113 ILE A N 1
ATOM 905 C CA . ILE A 1 113 ? 3.891 12.863 -17.466 1.00 98.31 113 ILE A CA 1
ATOM 906 C C . ILE A 1 113 ? 2.830 13.866 -17.914 1.00 98.31 113 ILE A C 1
ATOM 908 O O . ILE A 1 113 ? 2.171 14.482 -17.081 1.00 98.31 113 ILE A O 1
ATOM 912 N N . GLY A 1 114 ? 2.693 14.040 -19.225 1.00 98.38 114 GLY A N 1
ATOM 913 C CA . GLY A 1 114 ? 1.780 15.012 -19.815 1.00 98.38 114 GLY A CA 1
ATOM 914 C C . GLY A 1 114 ? 0.312 14.599 -19.768 1.00 98.38 114 GLY A C 1
ATOM 915 O O . GLY A 1 114 ? -0.022 13.423 -19.602 1.00 98.38 114 GLY A O 1
ATOM 916 N N . ASN A 1 115 ? -0.566 15.576 -19.965 1.00 98.56 115 ASN A N 1
ATOM 917 C CA . ASN A 1 115 ? -2.007 15.362 -20.009 1.00 98.56 115 ASN A CA 1
ATOM 918 C C . ASN A 1 115 ? -2.383 14.396 -21.140 1.00 98.56 115 ASN A C 1
ATOM 920 O O . ASN A 1 115 ? -1.828 14.494 -22.236 1.00 98.56 115 ASN A O 1
ATOM 924 N N . ASN A 1 116 ? -3.335 13.492 -20.887 1.00 97.56 116 ASN A N 1
ATOM 925 C CA . ASN A 1 116 ? -3.826 12.484 -21.842 1.00 97.56 116 ASN A CA 1
ATOM 926 C C . ASN A 1 116 ? -2.718 11.629 -22.501 1.00 97.56 116 ASN A C 1
ATOM 928 O O . ASN A 1 116 ? -2.909 11.100 -23.596 1.00 97.56 116 ASN A O 1
ATOM 932 N N . ALA A 1 117 ? -1.536 11.517 -21.882 1.00 97.94 117 ALA A N 1
ATOM 933 C CA . ALA A 1 117 ? -0.388 10.870 -22.511 1.00 97.94 117 ALA A CA 1
ATOM 934 C C . ALA A 1 117 ? -0.617 9.379 -22.790 1.00 97.94 117 ALA A C 1
ATOM 936 O O . ALA A 1 117 ? -0.185 8.889 -23.826 1.00 97.94 117 ALA A O 1
ATOM 937 N N . PHE A 1 118 ? -1.288 8.660 -21.897 1.00 98.06 118 PHE A N 1
ATOM 938 C CA . PHE A 1 118 ? -1.479 7.210 -21.951 1.00 98.06 118 PHE A CA 1
ATOM 939 C C . PHE A 1 118 ? -2.926 6.804 -21.623 1.00 98.06 118 PHE A C 1
ATOM 941 O O . PHE A 1 118 ? -3.133 5.736 -21.051 1.00 98.06 118 PHE A O 1
ATOM 948 N N . CYS A 1 119 ? -3.929 7.633 -21.939 1.00 94.44 119 CYS A N 1
ATOM 949 C CA . CYS A 1 119 ? -5.324 7.222 -21.745 1.00 94.44 119 CYS A CA 1
ATOM 950 C C . CYS A 1 119 ? -5.719 6.048 -22.666 1.00 94.44 119 CYS A C 1
ATOM 952 O O . CYS A 1 119 ? -5.130 5.850 -23.727 1.00 94.44 119 CYS A O 1
ATOM 954 N N . ASP A 1 120 ? -6.680 5.236 -22.227 1.00 94.56 120 ASP A N 1
ATOM 955 C CA . ASP A 1 120 ? -7.188 4.037 -22.910 1.00 94.56 120 ASP A CA 1
ATOM 956 C C . ASP A 1 120 ? -6.115 2.964 -23.212 1.00 94.56 120 ASP A C 1
ATOM 958 O O . ASP A 1 120 ? -6.209 2.209 -24.185 1.00 94.56 120 ASP A O 1
ATOM 962 N N . PHE A 1 121 ? -5.053 2.882 -22.400 1.00 95.12 121 PHE A N 1
ATOM 963 C CA . PHE A 1 121 ? -4.026 1.837 -22.513 1.00 95.12 121 PHE A CA 1
ATOM 964 C C . PHE A 1 121 ? -4.498 0.539 -21.841 1.00 95.12 121 PHE A C 1
ATOM 966 O O . PHE A 1 121 ? -3.995 0.117 -20.804 1.00 95.12 121 PHE A O 1
ATOM 973 N N . ASP A 1 122 ? -5.449 -0.154 -22.456 1.00 90.00 122 ASP A N 1
ATOM 974 C CA . ASP A 1 122 ? -6.086 -1.331 -21.853 1.00 90.00 122 ASP A CA 1
ATOM 975 C C . ASP A 1 122 ? -5.196 -2.574 -21.744 1.00 90.00 122 ASP A C 1
ATOM 977 O O . ASP A 1 122 ? -5.602 -3.557 -21.138 1.00 90.00 122 ASP A O 1
ATOM 981 N N . LYS A 1 123 ? -3.988 -2.604 -22.314 1.00 91.06 123 LYS A N 1
ATOM 982 C CA . LYS A 1 123 ? -3.111 -3.791 -22.240 1.00 91.06 123 LYS A CA 1
ATOM 983 C C . LYS A 1 123 ? -2.026 -3.726 -21.171 1.00 91.06 123 LYS A C 1
ATOM 985 O O . LYS A 1 123 ? -1.353 -4.736 -20.953 1.00 91.06 123 LYS A O 1
ATOM 990 N N . ILE A 1 124 ? -1.860 -2.591 -20.492 1.00 89.81 124 ILE A N 1
ATOM 991 C CA . ILE A 1 124 ? -0.891 -2.477 -19.398 1.00 89.81 124 ILE A CA 1
ATOM 992 C C . ILE A 1 124 ? -1.523 -2.968 -18.092 1.00 89.81 124 ILE A C 1
ATOM 994 O O . ILE A 1 124 ? -2.649 -2.611 -17.766 1.00 89.81 124 ILE A O 1
ATOM 998 N N . SER A 1 125 ? -0.790 -3.784 -17.335 1.00 81.06 125 SER A N 1
ATOM 999 C CA . SER A 1 125 ? -1.250 -4.318 -16.042 1.00 81.06 125 SER A CA 1
ATOM 1000 C C . SER A 1 125 ? -0.524 -3.726 -14.837 1.00 81.06 125 SER A C 1
ATOM 1002 O O . SER A 1 125 ? -1.045 -3.748 -13.722 1.00 81.06 125 SER A O 1
ATOM 1004 N N . ILE A 1 126 ? 0.677 -3.185 -15.047 1.00 78.81 126 ILE A N 1
ATOM 1005 C CA . ILE A 1 126 ? 1.521 -2.597 -14.007 1.00 78.81 126 ILE A CA 1
ATOM 1006 C C . ILE A 1 126 ? 2.139 -1.316 -14.558 1.00 78.81 126 ILE A C 1
ATOM 1008 O O . ILE A 1 126 ? 2.694 -1.316 -15.660 1.00 78.81 126 ILE A O 1
ATOM 1012 N N . LEU A 1 127 ? 2.104 -0.253 -13.757 1.00 83.62 127 LEU A N 1
ATOM 1013 C CA . LEU A 1 127 ? 2.825 0.988 -14.017 1.00 83.62 127 LEU A CA 1
ATOM 1014 C C . LEU A 1 127 ? 3.905 1.198 -12.950 1.00 83.62 127 LEU A C 1
ATOM 1016 O O . LEU A 1 127 ? 3.611 1.291 -11.758 1.00 83.62 127 LEU A O 1
ATOM 1020 N N . SER A 1 128 ? 5.157 1.305 -13.397 1.00 77.25 128 SER A N 1
ATOM 1021 C CA . SER A 1 128 ? 6.298 1.713 -12.575 1.00 77.25 128 SER A CA 1
ATOM 1022 C C . SER A 1 128 ? 6.823 3.042 -13.105 1.00 77.25 128 SER A C 1
ATOM 1024 O O . SER A 1 128 ? 7.222 3.133 -14.266 1.00 77.25 128 SER A O 1
ATOM 1026 N N . VAL A 1 129 ? 6.773 4.076 -12.268 1.00 81.25 129 VAL A N 1
ATOM 1027 C CA . VAL A 1 129 ? 7.226 5.428 -12.615 1.00 81.25 129 VAL A CA 1
ATOM 1028 C C . VAL A 1 129 ? 8.696 5.634 -12.225 1.00 81.25 129 VAL A C 1
ATOM 1030 O O . VAL A 1 129 ? 9.173 4.988 -11.289 1.00 81.25 129 VAL A O 1
ATOM 1033 N N . PRO A 1 130 ? 9.449 6.509 -12.918 1.00 83.19 130 PRO A N 1
ATOM 1034 C CA . PRO A 1 130 ? 10.833 6.795 -12.554 1.00 83.19 130 PRO A CA 1
ATOM 1035 C C . PRO A 1 130 ? 10.895 7.629 -11.266 1.00 83.19 130 PRO A C 1
ATOM 1037 O O . PRO A 1 130 ? 10.049 8.488 -11.034 1.00 83.19 130 PRO A O 1
ATOM 1040 N N . ALA A 1 131 ? 11.941 7.441 -10.455 1.00 80.06 131 ALA A N 1
ATOM 1041 C CA . ALA A 1 131 ? 12.100 8.142 -9.173 1.00 80.06 131 ALA A CA 1
ATOM 1042 C C . ALA A 1 131 ? 12.181 9.677 -9.306 1.00 80.06 131 ALA A C 1
ATOM 1044 O O . ALA A 1 131 ? 11.889 10.403 -8.358 1.00 80.06 131 ALA A O 1
ATOM 1045 N N . SER A 1 132 ? 12.577 10.180 -10.478 1.00 86.75 132 SER A N 1
ATOM 1046 C CA . SER A 1 132 ? 12.624 11.609 -10.800 1.00 86.75 132 SER A CA 1
ATOM 1047 C C . SER A 1 132 ? 11.253 12.234 -11.065 1.00 86.75 132 SER A C 1
ATOM 1049 O O . SER A 1 132 ? 11.176 13.456 -11.178 1.00 86.75 132 SER A O 1
ATOM 1051 N N . LEU A 1 133 ? 10.199 11.427 -11.219 1.00 93.25 133 LEU A N 1
ATOM 1052 C CA . LEU A 1 133 ? 8.872 11.921 -11.556 1.00 93.25 133 LEU A CA 1
ATOM 1053 C C . LEU A 1 133 ? 8.303 12.719 -10.382 1.00 93.25 133 LEU A C 1
ATOM 1055 O O . LEU A 1 133 ? 8.243 12.210 -9.266 1.00 93.25 133 LEU A O 1
ATOM 1059 N N . THR A 1 134 ? 7.872 13.950 -10.651 1.00 94.81 134 THR A N 1
ATOM 1060 C CA . THR A 1 134 ? 7.264 14.847 -9.662 1.00 94.81 134 THR A CA 1
ATOM 1061 C C . THR A 1 134 ? 5.770 15.031 -9.882 1.00 94.81 134 THR A C 1
ATOM 1063 O O . THR A 1 134 ? 5.045 15.241 -8.918 1.00 94.81 134 THR A O 1
ATOM 1066 N N . SER A 1 135 ? 5.275 14.927 -11.120 1.00 97.12 135 SER A N 1
ATOM 1067 C CA . SER A 1 135 ? 3.841 15.095 -11.383 1.00 97.12 135 SER A CA 1
ATOM 1068 C C . SER A 1 135 ? 3.287 14.240 -12.520 1.00 97.12 135 SER A C 1
ATOM 1070 O O . SER A 1 135 ? 3.983 13.885 -13.479 1.00 97.12 135 SER A O 1
ATOM 1072 N N . ILE A 1 136 ? 2.000 13.914 -12.398 1.00 98.38 136 ILE A N 1
ATOM 1073 C CA . ILE A 1 136 ? 1.213 13.178 -13.390 1.00 98.38 136 ILE A CA 1
ATOM 1074 C C . ILE A 1 136 ? 0.078 14.078 -13.866 1.00 98.38 136 ILE A C 1
ATOM 1076 O O . ILE A 1 136 ? -0.750 14.506 -13.066 1.00 98.38 136 ILE A O 1
ATOM 1080 N N . GLY A 1 137 ? 0.069 14.366 -15.166 1.00 98.50 137 GLY A N 1
ATOM 1081 C CA . GLY A 1 137 ? -0.871 15.286 -15.791 1.00 98.50 137 GLY A CA 1
ATOM 1082 C C . GLY A 1 137 ? -2.311 14.785 -15.843 1.00 98.50 137 GLY A C 1
ATOM 1083 O O . GLY A 1 137 ? -2.601 13.595 -15.679 1.00 98.50 137 GLY A O 1
ATOM 1084 N N . LYS A 1 138 ? -3.221 15.722 -16.118 1.00 98.44 138 LYS A N 1
ATOM 1085 C CA . LYS A 1 138 ? -4.656 15.471 -16.241 1.00 98.44 138 LYS A CA 1
ATOM 1086 C C . LYS A 1 138 ? -4.938 14.320 -17.204 1.00 98.44 138 LYS A C 1
ATOM 1088 O O . LYS A 1 138 ? -4.464 14.323 -18.342 1.00 98.44 138 LYS A O 1
ATOM 1093 N N . ASN A 1 139 ? -5.755 13.366 -16.771 1.00 97.25 139 ASN A N 1
ATOM 1094 C CA . ASN A 1 139 ? -6.177 12.214 -17.569 1.00 97.25 139 ASN A CA 1
ATOM 1095 C C . ASN A 1 139 ? -5.032 11.355 -18.148 1.00 97.25 139 ASN A C 1
ATOM 1097 O O . ASN A 1 139 ? -5.209 10.679 -19.162 1.00 97.25 139 ASN A O 1
ATOM 1101 N N . ALA A 1 140 ? -3.829 11.400 -17.562 1.00 98.25 140 ALA A N 1
ATOM 1102 C CA . ALA A 1 140 ? -2.650 10.751 -18.137 1.00 98.25 140 ALA A CA 1
ATOM 1103 C C . ALA A 1 140 ? -2.814 9.240 -18.371 1.00 98.25 140 ALA A C 1
ATOM 1105 O O . ALA A 1 140 ? -2.240 8.738 -19.326 1.00 98.25 140 ALA A O 1
ATOM 1106 N N . PHE A 1 141 ? -3.587 8.542 -17.543 1.00 97.88 141 PHE A N 1
ATOM 1107 C CA . PHE A 1 141 ? -3.869 7.104 -17.603 1.00 97.88 141 PHE A CA 1
ATOM 1108 C C . PHE A 1 141 ? -5.372 6.814 -17.449 1.00 97.88 141 PHE A C 1
ATOM 1110 O O . PHE A 1 141 ? -5.748 5.771 -16.915 1.00 97.88 141 PHE A O 1
ATOM 1117 N N . THR A 1 142 ? -6.242 7.733 -17.881 1.00 95.25 142 THR A N 1
ATOM 1118 C CA . THR A 1 142 ? -7.697 7.517 -17.841 1.00 95.25 142 THR A CA 1
ATOM 1119 C C . THR A 1 142 ? -8.092 6.272 -18.629 1.00 95.25 142 THR A C 1
ATOM 1121 O O . THR A 1 142 ? -7.546 6.036 -19.701 1.00 95.25 142 THR A O 1
ATOM 1124 N N . ASP A 1 143 ? -9.049 5.511 -18.101 1.00 91.62 143 ASP A N 1
ATOM 1125 C CA . ASP A 1 143 ? -9.663 4.329 -18.704 1.00 91.62 143 ASP A CA 1
ATOM 1126 C C . ASP A 1 143 ? -8.637 3.249 -19.124 1.00 91.62 143 ASP A C 1
ATOM 1128 O O . ASP A 1 143 ? -8.872 2.471 -20.036 1.00 91.62 143 ASP A O 1
ATOM 1132 N N . CYS A 1 144 ? -7.504 3.133 -18.413 1.00 93.81 144 CYS A N 1
ATOM 1133 C CA . CYS A 1 144 ? -6.608 1.971 -18.507 1.00 93.81 144 CYS A CA 1
ATOM 1134 C C . CYS A 1 144 ? -7.193 0.781 -17.723 1.00 93.81 144 CYS A C 1
ATOM 1136 O O . CYS A 1 144 ? -6.764 0.483 -16.603 1.00 93.81 144 CYS A O 1
ATOM 1138 N N . ALA A 1 145 ? -8.198 0.096 -18.271 1.00 88.38 145 ALA A N 1
ATOM 1139 C CA . ALA A 1 145 ? -9.073 -0.789 -17.499 1.00 88.38 145 ALA A CA 1
ATOM 1140 C C . ALA A 1 145 ? -8.361 -1.994 -16.857 1.00 88.38 145 ALA A C 1
ATOM 1142 O O . ALA A 1 145 ? -8.779 -2.440 -15.787 1.00 88.38 145 ALA A O 1
ATOM 1143 N N . ASN A 1 146 ? -7.281 -2.502 -17.463 1.00 87.56 146 ASN A N 1
ATOM 1144 C CA . ASN A 1 146 ? -6.508 -3.641 -16.942 1.00 87.56 146 ASN A CA 1
ATOM 1145 C C . ASN A 1 146 ? -5.327 -3.246 -16.041 1.00 87.56 146 ASN A C 1
ATOM 1147 O O . ASN A 1 146 ? -4.629 -4.135 -15.544 1.00 87.56 146 ASN A O 1
ATOM 1151 N N . LEU A 1 147 ? -5.101 -1.950 -15.795 1.00 89.25 147 LEU A N 1
ATOM 1152 C CA . LEU A 1 147 ? -4.027 -1.487 -14.920 1.00 89.25 147 LEU A CA 1
ATOM 1153 C C . LEU A 1 147 ? -4.329 -1.897 -13.474 1.00 89.25 147 LEU A C 1
ATOM 1155 O O . LEU A 1 147 ? -5.141 -1.278 -12.796 1.00 89.25 147 LEU A O 1
ATOM 1159 N N . GLY A 1 148 ? -3.689 -2.972 -13.011 1.00 77.94 148 GLY A N 1
ATOM 1160 C CA . GLY A 1 148 ? -3.968 -3.605 -11.722 1.00 77.94 148 GLY A CA 1
ATOM 1161 C C . GLY A 1 148 ? -3.166 -3.042 -10.551 1.00 77.94 148 GLY A C 1
ATOM 1162 O O . GLY A 1 148 ? -3.619 -3.091 -9.405 1.00 77.94 148 GLY A O 1
ATOM 1163 N N . SER A 1 149 ? -1.980 -2.500 -10.832 1.00 79.88 149 SER A N 1
ATOM 1164 C CA . SER A 1 149 ? -1.081 -1.947 -9.821 1.00 79.88 149 SER A CA 1
ATOM 1165 C C . SER A 1 149 ? -0.441 -0.650 -10.295 1.00 79.88 149 SER A C 1
ATOM 1167 O O . SER A 1 149 ? 0.193 -0.604 -11.353 1.00 79.88 149 SER A O 1
ATOM 1169 N N . VAL A 1 150 ? -0.521 0.371 -9.444 1.00 82.62 150 VAL A N 1
ATOM 1170 C CA . VAL A 1 150 ? 0.159 1.657 -9.618 1.00 82.62 150 VAL A CA 1
ATOM 1171 C C . VAL A 1 150 ? 1.018 1.912 -8.391 1.00 82.62 150 VAL A C 1
ATOM 1173 O O . VAL A 1 150 ? 0.528 1.980 -7.262 1.00 82.62 150 VAL A O 1
ATOM 1176 N N . ASN A 1 151 ? 2.319 2.042 -8.627 1.00 77.94 151 ASN A N 1
ATOM 1177 C CA . ASN A 1 151 ? 3.283 2.371 -7.594 1.00 77.94 151 ASN A CA 1
ATOM 1178 C C . ASN A 1 151 ? 3.829 3.781 -7.835 1.00 77.94 151 ASN A C 1
ATOM 1180 O O . ASN A 1 151 ? 4.608 3.978 -8.767 1.00 77.94 151 ASN A O 1
ATOM 1184 N N . LEU A 1 152 ? 3.424 4.736 -6.993 1.00 81.81 152 LEU A N 1
ATOM 1185 C CA . LEU A 1 152 ? 3.887 6.125 -7.030 1.00 81.81 152 LEU A CA 1
ATOM 1186 C C . LEU A 1 152 ? 5.003 6.401 -6.006 1.00 81.81 152 LEU A C 1
ATOM 1188 O O . LEU A 1 152 ? 5.229 7.557 -5.646 1.00 81.81 152 LEU A O 1
ATOM 1192 N N . TYR A 1 153 ? 5.709 5.369 -5.521 1.00 67.00 153 TYR A N 1
ATOM 1193 C CA . TYR A 1 153 ? 6.900 5.557 -4.690 1.00 67.00 153 TYR A CA 1
ATOM 1194 C C . TYR A 1 153 ? 7.969 6.335 -5.464 1.00 67.00 153 TYR A C 1
ATOM 1196 O O . TYR A 1 153 ? 8.424 5.920 -6.528 1.00 67.00 153 TYR A O 1
ATOM 1204 N N . GLY A 1 154 ? 8.366 7.480 -4.916 1.00 68.25 154 GLY A N 1
ATOM 1205 C CA . GLY A 1 154 ? 9.289 8.412 -5.549 1.00 68.25 154 GLY A CA 1
ATOM 1206 C C . GLY A 1 154 ? 9.008 9.843 -5.110 1.00 68.25 154 GLY A C 1
ATOM 1207 O O . GLY A 1 154 ? 8.459 10.077 -4.033 1.00 68.25 154 GLY A O 1
ATOM 1208 N N . ASN A 1 155 ? 9.370 10.795 -5.966 1.00 87.31 155 ASN A N 1
ATOM 1209 C CA . ASN A 1 155 ? 9.214 12.225 -5.707 1.00 87.31 155 ASN A CA 1
ATOM 1210 C C . ASN A 1 155 ? 7.882 12.798 -6.223 1.00 87.31 155 ASN A C 1
ATOM 1212 O O . ASN A 1 155 ? 7.782 14.011 -6.387 1.00 87.31 155 ASN A O 1
ATOM 1216 N N . VAL A 1 156 ? 6.877 11.956 -6.505 1.00 94.94 156 VAL A N 1
ATOM 1217 C CA . VAL A 1 156 ? 5.587 12.419 -7.038 1.00 94.94 156 VAL A CA 1
ATOM 1218 C C . VAL A 1 156 ? 4.865 13.229 -5.964 1.00 94.94 156 VAL A C 1
ATOM 1220 O O . VAL A 1 156 ? 4.475 12.686 -4.931 1.00 94.94 156 VAL A O 1
ATOM 1223 N N . THR A 1 157 ? 4.700 14.523 -6.221 1.00 96.44 157 THR A N 1
ATOM 1224 C CA . THR A 1 157 ? 4.002 15.479 -5.358 1.00 96.44 157 THR A CA 1
ATOM 1225 C C . THR A 1 157 ? 2.565 15.713 -5.808 1.00 96.44 157 THR A C 1
ATOM 1227 O O . THR A 1 157 ? 1.710 16.005 -4.974 1.00 96.44 157 THR A O 1
ATOM 1230 N N . ASP A 1 158 ? 2.283 15.565 -7.105 1.00 97.31 158 ASP A N 1
ATOM 1231 C CA . ASP A 1 158 ? 1.002 15.957 -7.691 1.00 97.31 158 ASP A CA 1
ATOM 1232 C C . ASP A 1 158 ? 0.463 14.896 -8.658 1.00 97.31 158 ASP A C 1
ATOM 1234 O O . ASP A 1 158 ? 1.122 14.512 -9.631 1.00 97.31 158 ASP A O 1
ATOM 1238 N N . VAL A 1 159 ? -0.775 14.468 -8.418 1.00 98.31 159 VAL A N 1
ATOM 1239 C CA . VAL A 1 159 ? -1.583 13.690 -9.361 1.00 98.31 159 VAL A CA 1
ATOM 1240 C C . VAL A 1 159 ? -2.763 14.558 -9.769 1.00 98.31 159 VAL A C 1
ATOM 1242 O O . VAL A 1 159 ? -3.615 14.872 -8.945 1.00 98.31 159 VAL A O 1
ATOM 1245 N N . GLU A 1 160 ? -2.804 14.987 -11.026 1.00 98.38 160 GLU A N 1
ATOM 1246 C CA . GLU A 1 160 ? -3.846 15.889 -11.517 1.00 98.38 160 GLU A CA 1
ATOM 1247 C C . GLU A 1 160 ? -5.186 15.173 -11.762 1.00 98.38 160 GLU A C 1
ATOM 1249 O O . GLU A 1 160 ? -5.309 13.949 -11.669 1.00 98.38 160 GLU A O 1
ATOM 1254 N N . SER A 1 161 ? -6.219 15.961 -12.075 1.00 97.19 161 SER A N 1
ATOM 1255 C CA . SER A 1 1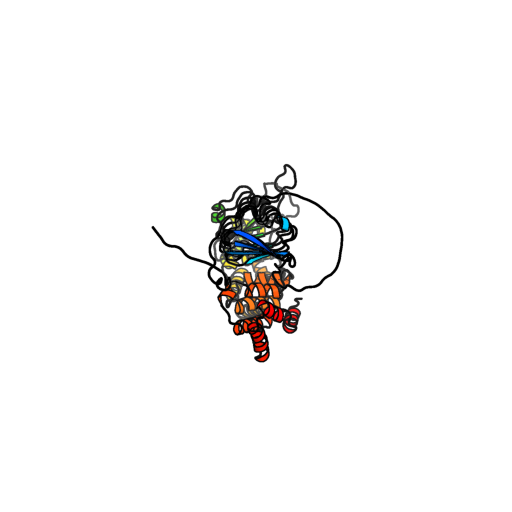61 ? -7.585 15.466 -12.237 1.00 97.19 161 SER A CA 1
ATOM 1256 C C . SER A 1 161 ? -7.693 14.313 -13.237 1.00 97.19 161 SER A C 1
ATOM 1258 O O . SER A 1 161 ? -7.106 14.353 -14.319 1.00 97.19 161 SER A O 1
ATOM 1260 N N . GLY A 1 162 ? -8.457 13.289 -12.870 1.00 94.25 162 GLY A N 1
ATOM 1261 C CA . GLY A 1 162 ? -8.757 12.130 -13.704 1.00 94.25 162 GLY A CA 1
ATOM 1262 C C . GLY A 1 162 ? -7.551 11.281 -14.119 1.00 94.25 162 GLY A C 1
ATOM 1263 O O . GLY A 1 162 ? -7.701 10.413 -14.978 1.00 94.25 162 GLY A O 1
ATOM 1264 N N . ALA A 1 163 ? -6.358 11.504 -13.547 1.00 98.06 163 ALA A N 1
ATOM 1265 C CA . ALA A 1 163 ? -5.114 10.868 -13.986 1.00 98.06 163 ALA A CA 1
ATOM 1266 C C . ALA A 1 163 ? -5.197 9.337 -14.100 1.00 98.06 163 ALA A C 1
ATOM 1268 O O . ALA A 1 163 ? -4.604 8.793 -15.019 1.00 98.06 163 ALA A O 1
ATOM 1269 N N . PHE A 1 164 ? -5.949 8.665 -13.229 1.00 97.12 164 PHE A N 1
ATOM 1270 C CA . PHE A 1 164 ? -6.227 7.223 -13.238 1.00 97.12 164 PHE A CA 1
ATOM 1271 C C . PHE A 1 164 ? -7.735 6.916 -13.181 1.00 97.12 164 PHE A C 1
ATOM 1273 O O . PHE A 1 164 ? -8.130 5.810 -12.804 1.00 97.12 164 PHE A O 1
ATOM 1280 N N . MET A 1 165 ? -8.588 7.873 -13.562 1.00 93.69 165 MET A N 1
ATOM 1281 C CA . MET A 1 165 ? -10.041 7.674 -13.634 1.00 93.69 165 MET A CA 1
ATOM 1282 C C . MET A 1 165 ? -10.360 6.470 -14.524 1.00 93.69 165 MET A C 1
ATOM 1284 O O . MET A 1 165 ? -9.826 6.366 -15.620 1.00 93.69 165 MET A O 1
ATOM 1288 N N . GLY A 1 166 ? -11.223 5.561 -14.079 1.00 86.94 166 GLY A N 1
ATOM 1289 C CA . GLY A 1 166 ? -11.654 4.401 -14.863 1.00 86.94 166 GLY A CA 1
ATOM 1290 C C . GLY A 1 166 ? -10.666 3.230 -14.914 1.00 86.94 166 GLY A C 1
ATOM 1291 O O . GLY A 1 166 ? -10.919 2.259 -15.629 1.00 86.94 166 GLY A O 1
ATOM 1292 N N . CYS A 1 167 ? -9.578 3.254 -14.134 1.00 91.94 167 CYS A N 1
ATOM 1293 C CA . CYS A 1 167 ? -8.674 2.106 -13.976 1.00 91.94 167 CYS A CA 1
ATOM 1294 C C . CYS A 1 167 ? -9.330 0.987 -13.145 1.00 91.94 167 CYS A C 1
ATOM 1296 O O . CYS A 1 167 ? -8.956 0.726 -12.003 1.00 91.94 167 CYS A O 1
ATOM 1298 N N . SER A 1 168 ? -10.330 0.318 -13.718 1.00 87.69 168 SER A N 1
ATOM 1299 C CA . SER A 1 168 ? -11.233 -0.598 -13.003 1.00 87.69 168 SER A CA 1
ATOM 1300 C C . SER A 1 168 ? -10.584 -1.850 -12.408 1.00 87.69 168 SER A C 1
ATOM 1302 O O . SER A 1 168 ? -11.150 -2.461 -11.504 1.00 87.69 168 SER A O 1
ATOM 1304 N N . SER A 1 169 ? -9.388 -2.234 -12.863 1.00 85.88 169 SER A N 1
ATOM 1305 C CA . SER A 1 169 ? -8.621 -3.334 -12.266 1.00 85.88 169 SER A CA 1
ATOM 1306 C C . SER A 1 169 ? -7.682 -2.891 -11.144 1.00 85.88 169 SER A C 1
ATOM 1308 O O . SER A 1 169 ? -7.110 -3.760 -10.484 1.00 85.88 169 SER A O 1
ATOM 1310 N N . LEU A 1 170 ? -7.516 -1.583 -10.903 1.00 87.12 170 LEU A N 1
ATOM 1311 C CA . LEU A 1 170 ? -6.513 -1.034 -9.989 1.00 87.12 170 LEU A CA 1
ATOM 1312 C C . LEU A 1 170 ? -6.820 -1.410 -8.538 1.00 87.12 170 LEU A C 1
ATOM 1314 O O . LEU A 1 170 ? -7.549 -0.705 -7.848 1.00 87.12 170 LEU A O 1
ATOM 1318 N N . GLY A 1 171 ? -6.276 -2.537 -8.081 1.00 80.19 171 GLY A N 1
ATOM 1319 C CA . GLY A 1 171 ? -6.456 -3.063 -6.726 1.00 80.19 171 GLY A CA 1
ATOM 1320 C C . GLY A 1 171 ? -5.308 -2.718 -5.780 1.00 80.19 171 GLY A C 1
ATOM 1321 O O . GLY A 1 171 ? -5.500 -2.695 -4.568 1.00 80.19 171 GLY A O 1
ATOM 1322 N N . ALA A 1 172 ? -4.123 -2.434 -6.327 1.00 76.94 172 ALA A N 1
ATOM 1323 C CA . ALA A 1 172 ? -2.941 -2.053 -5.563 1.00 76.94 172 ALA A CA 1
ATOM 1324 C C . ALA A 1 172 ? -2.526 -0.616 -5.907 1.00 76.94 172 ALA A C 1
ATOM 1326 O O . ALA A 1 172 ? -1.802 -0.381 -6.877 1.00 76.94 172 ALA A O 1
ATOM 1327 N N . LEU A 1 173 ? -2.986 0.336 -5.095 1.00 84.19 173 LEU A N 1
ATOM 1328 C CA . LEU A 1 173 ? -2.604 1.743 -5.173 1.00 84.19 173 LEU A CA 1
ATOM 1329 C C . LEU A 1 173 ? -1.635 2.074 -4.036 1.00 84.19 173 LEU A C 1
ATOM 1331 O O . LEU A 1 173 ? -1.959 1.883 -2.868 1.00 84.19 173 LEU A O 1
ATOM 1335 N N . ARG A 1 174 ? -0.444 2.574 -4.375 1.00 79.31 174 ARG A N 1
ATOM 1336 C CA . ARG A 1 174 ? 0.553 3.033 -3.397 1.00 79.31 174 ARG A CA 1
ATOM 1337 C C . ARG A 1 174 ? 0.921 4.484 -3.676 1.00 79.31 174 ARG A C 1
ATOM 1339 O O . ARG A 1 174 ? 1.475 4.780 -4.737 1.00 79.31 174 ARG A O 1
ATOM 1346 N N . LEU A 1 175 ? 0.612 5.368 -2.729 1.00 84.56 175 LEU A N 1
ATOM 1347 C CA . LEU A 1 175 ? 0.965 6.786 -2.786 1.00 84.56 175 LEU A CA 1
ATOM 1348 C C . LEU A 1 175 ? 2.395 6.996 -2.263 1.00 84.56 175 LEU A C 1
ATOM 1350 O O . LEU A 1 175 ? 2.863 6.275 -1.384 1.00 84.56 175 LEU A O 1
ATOM 1354 N N . GLY A 1 176 ? 3.114 7.963 -2.834 1.00 80.44 176 GLY A N 1
ATOM 1355 C CA . GLY A 1 176 ? 4.474 8.297 -2.409 1.00 80.44 176 GLY A CA 1
ATOM 1356 C C . GLY A 1 176 ? 4.500 9.212 -1.182 1.00 80.44 176 GLY A C 1
ATOM 1357 O O . GLY A 1 176 ? 3.625 10.055 -1.017 1.00 80.44 176 GLY A O 1
ATOM 1358 N N . ASN A 1 177 ? 5.558 9.125 -0.371 1.00 81.81 177 ASN A N 1
ATOM 1359 C CA . ASN A 1 177 ? 5.732 9.926 0.855 1.00 81.81 177 ASN A CA 1
ATOM 1360 C C . ASN A 1 177 ? 5.853 11.443 0.624 1.00 81.81 177 ASN A C 1
ATOM 1362 O O . ASN A 1 177 ? 5.920 12.190 1.592 1.00 81.81 177 ASN A O 1
ATOM 1366 N N . GLN A 1 178 ? 5.977 11.882 -0.630 1.00 89.50 178 GLN A N 1
ATOM 1367 C CA . GLN A 1 178 ? 6.034 13.293 -1.017 1.00 89.50 178 GLN A CA 1
ATOM 1368 C C . GLN A 1 178 ? 4.717 13.787 -1.632 1.00 89.50 178 GLN A C 1
ATOM 1370 O O . GLN A 1 178 ? 4.650 14.950 -2.019 1.00 89.50 178 GLN A O 1
ATOM 1375 N N . MET A 1 179 ? 3.679 12.942 -1.735 1.00 95.56 179 MET A N 1
ATOM 1376 C CA . MET A 1 179 ? 2.401 13.340 -2.332 1.00 95.56 179 MET A CA 1
ATOM 1377 C C . MET A 1 179 ? 1.793 14.492 -1.537 1.00 95.56 179 MET A C 1
ATOM 1379 O O . MET A 1 179 ? 1.667 14.418 -0.314 1.00 95.56 179 MET A O 1
ATOM 1383 N N . LYS A 1 180 ? 1.386 15.535 -2.248 1.00 96.81 180 LYS A N 1
ATOM 1384 C CA . LYS A 1 180 ? 0.736 16.722 -1.698 1.00 96.81 180 LYS A CA 1
ATOM 1385 C C . LYS A 1 180 ? -0.687 16.846 -2.202 1.00 96.81 180 LYS A C 1
ATOM 1387 O O . LYS A 1 180 ? -1.588 17.095 -1.410 1.00 96.81 180 LYS A O 1
ATOM 1392 N N . ASN A 1 181 ? -0.893 16.658 -3.503 1.00 97.75 181 ASN A N 1
ATOM 1393 C CA . ASN A 1 181 ? -2.161 16.977 -4.141 1.00 97.75 181 ASN A CA 1
ATOM 1394 C C . ASN A 1 181 ? -2.683 15.798 -4.956 1.00 97.75 181 ASN A C 1
ATOM 1396 O O . ASN A 1 181 ? -1.989 15.265 -5.827 1.00 97.75 181 ASN A O 1
ATOM 1400 N N . ILE A 1 182 ? -3.930 15.429 -4.679 1.00 98.50 182 ILE A N 1
ATOM 1401 C CA . ILE A 1 182 ? -4.690 14.435 -5.431 1.00 98.50 182 ILE A CA 1
ATOM 1402 C C . ILE A 1 182 ? -5.855 15.165 -6.090 1.00 98.50 182 ILE A C 1
ATOM 1404 O O . ILE A 1 182 ? -6.708 15.719 -5.407 1.00 98.50 182 ILE A O 1
ATOM 1408 N N . GLY A 1 183 ? -5.874 15.208 -7.416 1.00 96.88 183 GLY A N 1
ATOM 1409 C CA . GLY A 1 183 ? -6.865 15.946 -8.186 1.00 96.88 183 GLY A CA 1
ATOM 1410 C C . GLY A 1 183 ? -8.255 15.311 -8.171 1.00 96.88 183 GLY A C 1
ATOM 1411 O O . GLY A 1 183 ? -8.439 14.154 -7.793 1.00 96.88 183 GLY A O 1
ATOM 1412 N N . ALA A 1 184 ? -9.237 16.083 -8.638 1.00 93.00 184 ALA A N 1
ATOM 1413 C CA . ALA A 1 184 ? -10.606 15.611 -8.841 1.00 93.00 184 ALA A CA 1
ATOM 1414 C C . ALA A 1 184 ? -10.642 14.317 -9.669 1.00 93.00 184 ALA A C 1
ATOM 1416 O O . ALA A 1 184 ? -9.969 14.244 -10.696 1.00 93.00 184 ALA A O 1
ATOM 1417 N N . GLU A 1 185 ? -11.400 13.316 -9.225 1.00 92.88 185 GLU A N 1
ATOM 1418 C CA . GLU A 1 185 ? -11.598 12.028 -9.917 1.00 92.88 185 GLU A CA 1
ATOM 1419 C C . GLU A 1 185 ? -10.289 11.258 -10.206 1.00 92.88 185 GLU A C 1
ATOM 1421 O O . GLU A 1 185 ? -10.270 10.319 -10.999 1.00 92.88 185 GLU A O 1
ATOM 1426 N N . ALA A 1 186 ? -9.164 11.634 -9.576 1.00 96.75 186 ALA A N 1
ATOM 1427 C CA . ALA A 1 186 ? -7.836 11.135 -9.936 1.00 96.75 186 ALA A CA 1
ATOM 1428 C C . ALA A 1 186 ? -7.709 9.608 -9.904 1.00 96.75 186 ALA A C 1
ATOM 1430 O O . ALA A 1 186 ? -6.969 9.070 -10.717 1.00 96.75 186 ALA A O 1
ATOM 1431 N N . PHE A 1 187 ? -8.421 8.919 -9.014 1.00 95.62 187 PHE A N 1
ATOM 1432 C CA . PHE A 1 187 ? -8.434 7.461 -8.893 1.00 95.62 187 PHE A CA 1
ATOM 1433 C C . PHE A 1 187 ? -9.856 6.877 -8.970 1.00 95.62 187 PHE A C 1
ATOM 1435 O O . PHE A 1 187 ? -10.087 5.730 -8.585 1.00 95.62 187 PHE A O 1
ATOM 1442 N N . GLU A 1 188 ? -10.828 7.639 -9.479 1.00 90.75 188 GLU A N 1
ATOM 1443 C CA . GLU A 1 188 ? -12.224 7.204 -9.529 1.00 90.75 188 GLU A CA 1
ATOM 1444 C C . GLU A 1 188 ? -12.377 5.868 -10.281 1.00 90.75 188 GLU A C 1
ATOM 1446 O O . GLU A 1 188 ? -11.825 5.668 -11.363 1.00 90.75 188 GLU A O 1
ATOM 1451 N N . GLY A 1 189 ? -13.160 4.941 -9.724 1.00 86.19 189 GLY A N 1
ATOM 1452 C CA . GLY A 1 189 ? -13.439 3.642 -10.337 1.00 86.19 189 GLY A CA 1
ATOM 1453 C C . GLY A 1 189 ? -12.359 2.585 -10.108 1.00 86.19 189 GLY A C 1
ATOM 1454 O O . GLY A 1 189 ? -12.468 1.500 -10.673 1.00 86.19 189 GLY A O 1
ATOM 1455 N N . GLY A 1 190 ? -11.350 2.859 -9.275 1.00 89.00 190 GLY A N 1
ATOM 1456 C CA . GLY A 1 190 ? -10.397 1.849 -8.818 1.00 89.00 190 GLY A CA 1
ATOM 1457 C C . GLY A 1 190 ? -11.034 0.739 -7.965 1.00 89.00 190 GLY A C 1
ATOM 1458 O O . GLY A 1 190 ? -12.128 0.875 -7.411 1.00 89.00 190 GLY A O 1
ATOM 1459 N N . ASN A 1 191 ? -10.319 -0.379 -7.847 1.00 86.88 191 ASN A N 1
ATOM 1460 C CA . ASN A 1 191 ? -10.743 -1.623 -7.192 1.00 86.88 191 ASN A CA 1
ATOM 1461 C C . ASN A 1 191 ? -9.977 -1.909 -5.883 1.00 86.88 191 ASN A C 1
ATOM 1463 O O . ASN A 1 191 ? -9.989 -3.037 -5.386 1.00 86.88 191 ASN A O 1
ATOM 1467 N N . TYR A 1 192 ? -9.277 -0.908 -5.351 1.00 84.62 192 TYR A N 1
ATOM 1468 C CA . TYR A 1 192 ? -8.555 -0.971 -4.082 1.00 84.62 192 TYR A CA 1
ATOM 1469 C C . TYR A 1 192 ? -9.526 -0.893 -2.896 1.00 84.62 192 TYR A C 1
ATOM 1471 O O . TYR A 1 192 ? -10.566 -0.237 -2.972 1.00 84.62 192 TYR A O 1
ATOM 1479 N N . SER A 1 193 ? -9.182 -1.570 -1.798 1.00 81.69 193 SER A N 1
ATOM 1480 C CA . SER A 1 193 ? -9.962 -1.552 -0.552 1.00 81.69 193 SER A CA 1
ATOM 1481 C C . SER A 1 193 ? -9.374 -0.666 0.537 1.00 81.69 193 SER A C 1
ATOM 1483 O O . SER A 1 193 ? -10.100 -0.237 1.429 1.00 81.69 193 SER A O 1
ATOM 1485 N N . VAL A 1 194 ? -8.074 -0.382 0.445 1.00 81.81 194 VAL A N 1
ATOM 1486 C CA . VAL A 1 194 ? -7.326 0.413 1.417 1.00 81.81 194 VAL A CA 1
ATOM 1487 C C . VAL A 1 194 ? -6.481 1.451 0.691 1.00 81.81 194 VAL A C 1
ATOM 1489 O O . VAL A 1 194 ? -5.866 1.132 -0.330 1.00 81.81 194 VAL A O 1
ATOM 1492 N N . VAL A 1 195 ? -6.432 2.673 1.223 1.00 85.56 195 VAL A N 1
ATOM 1493 C CA . VAL A 1 195 ? -5.513 3.729 0.771 1.00 85.56 195 VAL A CA 1
ATOM 1494 C C . VAL A 1 195 ? -4.714 4.275 1.951 1.00 85.56 195 VAL A C 1
ATOM 1496 O O . VAL A 1 195 ? -5.275 4.715 2.949 1.00 85.56 195 VAL A O 1
ATOM 1499 N N . GLU A 1 196 ? -3.391 4.288 1.819 1.00 84.19 196 GLU A N 1
ATOM 1500 C CA . GLU A 1 196 ? -2.487 4.927 2.778 1.00 84.19 196 GLU A CA 1
ATOM 1501 C C . GLU A 1 196 ? -2.108 6.323 2.275 1.00 84.19 196 GLU A C 1
ATOM 1503 O O . GLU A 1 196 ? -1.511 6.475 1.204 1.00 84.19 196 GLU A O 1
ATOM 1508 N N . PHE A 1 197 ? -2.463 7.349 3.043 1.00 89.69 197 PHE A N 1
ATOM 1509 C CA . PHE A 1 197 ? -2.113 8.734 2.761 1.00 89.69 197 PHE A CA 1
ATOM 1510 C C . PHE A 1 197 ? -0.763 9.099 3.388 1.00 89.69 197 PHE A C 1
ATOM 1512 O O . PHE A 1 197 ? -0.466 8.675 4.502 1.00 89.69 197 PHE A O 1
ATOM 1519 N N . PRO A 1 198 ? 0.064 9.921 2.724 1.00 87.62 198 PRO A N 1
ATOM 1520 C CA . PRO A 1 198 ? 1.319 10.377 3.306 1.00 87.62 198 PRO A CA 1
ATOM 1521 C C . PRO A 1 198 ? 1.117 11.562 4.251 1.00 87.62 198 PRO A C 1
ATOM 1523 O O . PRO A 1 198 ? 0.168 12.336 4.132 1.00 87.62 198 PRO A O 1
ATOM 1526 N N . GLU A 1 199 ? 2.084 11.771 5.145 1.00 85.56 199 GLU A N 1
ATOM 1527 C CA . GLU A 1 199 ? 2.109 12.930 6.048 1.00 85.56 199 GLU A CA 1
ATOM 1528 C C . GLU A 1 199 ? 2.139 14.273 5.305 1.00 85.56 199 GLU A C 1
ATOM 1530 O O . GLU A 1 199 ? 1.714 15.291 5.851 1.00 85.56 199 GLU A O 1
ATOM 1535 N N . THR A 1 200 ? 2.660 14.299 4.077 1.00 93.00 200 THR A N 1
ATOM 1536 C CA . THR A 1 200 ? 2.795 15.509 3.257 1.00 93.00 200 THR A CA 1
ATOM 1537 C C . THR A 1 200 ? 1.522 15.902 2.521 1.00 93.00 200 THR A C 1
ATOM 1539 O O . THR A 1 200 ? 1.553 16.901 1.809 1.00 93.00 200 THR A O 1
ATOM 1542 N N . LEU A 1 201 ? 0.434 15.137 2.651 1.00 96.69 201 LEU A N 1
ATOM 1543 C CA . LEU A 1 201 ? -0.815 15.414 1.952 1.00 96.69 201 LEU A CA 1
ATOM 1544 C C . LEU A 1 201 ? -1.342 16.812 2.318 1.00 96.69 201 LEU A C 1
ATOM 1546 O O . LEU A 1 201 ? -1.357 17.197 3.485 1.00 96.69 201 LEU A O 1
ATOM 1550 N N . GLU A 1 202 ? -1.765 17.568 1.309 1.00 97.06 202 GLU A N 1
ATOM 1551 C CA . GLU A 1 202 ? -2.285 18.935 1.422 1.00 97.06 202 GLU A CA 1
ATOM 1552 C C . GLU A 1 202 ? -3.717 19.037 0.859 1.00 97.06 202 GLU A C 1
ATOM 1554 O O . GLU A 1 202 ? -4.536 19.783 1.407 1.00 97.06 202 GLU A O 1
ATOM 1559 N N . SER A 1 203 ? -4.043 18.298 -0.215 1.00 93.50 203 SER A N 1
ATOM 1560 C CA . SER A 1 203 ? -5.375 18.337 -0.835 1.00 93.50 203 SER A CA 1
ATOM 1561 C C . SER A 1 203 ? -5.843 17.030 -1.491 1.00 93.50 203 SER A C 1
ATOM 1563 O O . SER A 1 203 ? -5.041 16.257 -2.025 1.00 93.50 203 SER A O 1
ATOM 1565 N N . ILE A 1 204 ? -7.165 16.820 -1.477 1.00 97.62 204 ILE A N 1
ATOM 1566 C CA . ILE A 1 204 ? -7.878 15.765 -2.206 1.00 97.62 204 ILE A CA 1
ATOM 1567 C C . ILE A 1 204 ? -9.091 16.387 -2.915 1.00 97.62 204 ILE A C 1
ATOM 1569 O O . ILE A 1 204 ? -9.972 16.954 -2.272 1.00 97.62 204 ILE A O 1
ATOM 1573 N N . GLY A 1 205 ? -9.137 16.271 -4.239 1.00 89.94 205 GLY A N 1
ATOM 1574 C CA . GLY A 1 205 ? -10.189 16.839 -5.075 1.00 89.94 205 GLY A CA 1
ATOM 1575 C C . GLY A 1 205 ? -11.479 16.018 -5.110 1.00 89.94 205 GLY A C 1
ATOM 1576 O O . GLY A 1 205 ? -11.516 14.850 -4.716 1.00 89.94 205 GLY A O 1
ATOM 1577 N N . ILE A 1 206 ? -12.540 16.639 -5.631 1.00 86.12 206 ILE A N 1
ATOM 1578 C CA . ILE A 1 206 ? -13.891 16.060 -5.721 1.00 86.12 206 ILE A CA 1
ATOM 1579 C C . ILE A 1 206 ? -13.871 14.671 -6.366 1.00 86.12 206 ILE A C 1
ATOM 1581 O O . ILE A 1 206 ? -13.244 14.469 -7.404 1.00 86.12 206 ILE A O 1
ATOM 1585 N N . GLY A 1 207 ? -14.529 13.694 -5.739 1.00 85.88 207 GLY A N 1
ATOM 1586 C CA . GLY A 1 207 ? -14.648 12.337 -6.283 1.00 85.88 207 GLY A CA 1
ATOM 1587 C C . GLY A 1 207 ? -13.331 11.575 -6.476 1.00 85.88 207 GLY A C 1
ATOM 1588 O O . GLY A 1 207 ? -13.346 10.548 -7.150 1.00 85.88 207 GLY A O 1
ATOM 1589 N N . ALA A 1 208 ? -12.198 12.038 -5.926 1.00 94.31 208 ALA A N 1
ATOM 1590 C CA . ALA A 1 208 ? -10.875 11.458 -6.183 1.00 94.31 208 ALA A CA 1
ATOM 1591 C C . ALA A 1 208 ? -10.817 9.934 -6.012 1.00 94.31 208 ALA A C 1
ATOM 1593 O O . ALA A 1 208 ? -10.129 9.272 -6.783 1.00 94.31 208 ALA A O 1
ATOM 1594 N N . PHE A 1 209 ? -11.552 9.383 -5.044 1.00 92.69 209 PHE A N 1
ATOM 1595 C CA . PHE A 1 209 ? -11.631 7.946 -4.772 1.00 92.69 209 PHE A CA 1
ATOM 1596 C C . PHE A 1 209 ? -13.043 7.369 -4.975 1.00 92.69 209 PHE A C 1
ATOM 1598 O O . PHE A 1 209 ? -13.368 6.313 -4.430 1.00 92.69 209 PHE A O 1
ATOM 1605 N N . GLY A 1 210 ? -13.888 8.062 -5.742 1.00 83.75 210 GLY A N 1
ATOM 1606 C CA . GLY A 1 210 ? -15.261 7.664 -6.050 1.00 83.75 210 GLY A CA 1
ATOM 1607 C C . GLY A 1 210 ? -15.369 6.401 -6.915 1.00 83.75 210 GLY A C 1
ATOM 1608 O O . GLY A 1 210 ? -14.382 5.746 -7.255 1.00 83.75 210 GLY A O 1
ATOM 1609 N N . GLN A 1 211 ? -16.595 6.052 -7.303 1.00 74.62 211 GLN A N 1
ATOM 1610 C CA . GLN A 1 211 ? -16.875 4.991 -8.273 1.00 74.62 211 GLN A CA 1
ATOM 1611 C C . GLN A 1 211 ? -17.636 5.555 -9.468 1.00 74.62 211 GLN A C 1
ATOM 1613 O O . GLN A 1 211 ? -18.666 6.206 -9.286 1.00 74.62 211 GLN A O 1
ATOM 1618 N N . LYS A 1 212 ? -17.174 5.198 -10.673 1.00 60.75 212 LYS A N 1
ATOM 1619 C CA . LYS A 1 212 ? -17.794 5.571 -11.949 1.00 60.75 212 LYS A CA 1
ATOM 1620 C C . LYS A 1 212 ? -19.240 5.063 -11.993 1.00 60.75 212 LYS A C 1
ATOM 1622 O O . LYS A 1 212 ? -19.486 3.853 -11.998 1.00 60.75 212 LYS A O 1
ATOM 1627 N N . ILE A 1 213 ? -20.209 5.978 -12.033 1.00 52.88 213 ILE A N 1
ATOM 1628 C CA . ILE A 1 213 ? -21.633 5.642 -12.166 1.00 52.88 213 ILE A CA 1
ATOM 1629 C C . ILE A 1 213 ? -21.893 5.195 -13.609 1.00 52.88 213 ILE A C 1
ATOM 1631 O O . ILE A 1 213 ? -21.947 6.009 -14.530 1.00 52.88 213 ILE A O 1
ATOM 1635 N N . VAL A 1 214 ? -22.112 3.898 -13.825 1.00 44.50 214 VAL A N 1
ATOM 1636 C CA . VAL A 1 214 ? -22.665 3.411 -15.097 1.00 44.50 214 VAL A CA 1
ATOM 1637 C C . VAL A 1 214 ? -24.196 3.512 -15.033 1.00 44.50 214 VAL A C 1
ATOM 1639 O O . VAL A 1 214 ? -24.875 2.543 -14.709 1.00 44.50 214 VAL A O 1
ATOM 1642 N N . GLY A 1 215 ? -24.722 4.707 -15.337 1.00 40.84 215 GLY A N 1
ATOM 1643 C CA . GLY A 1 215 ? -26.139 4.980 -15.630 1.00 40.84 215 GLY A CA 1
ATOM 1644 C C . GLY A 1 215 ? -27.052 5.380 -14.452 1.00 40.84 215 GLY A C 1
ATOM 1645 O O . GLY A 1 215 ? -27.385 4.545 -13.623 1.00 40.84 215 GLY A O 1
ATOM 1646 N N . GLY A 1 216 ? -27.554 6.627 -14.487 1.00 39.09 216 GLY A N 1
ATOM 1647 C CA . GLY A 1 216 ? -28.845 7.074 -13.922 1.00 39.09 216 GLY A CA 1
ATOM 1648 C C . GLY A 1 216 ? -28.950 7.359 -12.409 1.00 39.09 216 GLY A C 1
ATOM 1649 O O . GLY A 1 216 ? -28.895 6.442 -11.597 1.00 39.09 216 GLY A O 1
ATOM 1650 N N . ASP A 1 217 ? -29.190 8.637 -12.076 1.00 41.31 217 ASP A N 1
ATOM 1651 C CA . ASP A 1 217 ? -29.798 9.244 -10.866 1.00 41.31 217 ASP A CA 1
ATOM 1652 C C . ASP A 1 217 ? -30.003 8.370 -9.608 1.00 41.31 217 ASP A C 1
ATOM 1654 O O . ASP A 1 217 ? -31.121 8.203 -9.116 1.00 41.31 217 ASP A O 1
ATOM 1658 N N . THR A 1 218 ? -28.920 7.859 -9.020 1.00 37.38 218 THR A N 1
ATOM 1659 C CA . THR A 1 218 ? -28.917 7.290 -7.660 1.00 37.38 218 THR A CA 1
ATOM 1660 C C . THR A 1 218 ? -27.638 7.688 -6.906 1.00 37.38 218 THR A C 1
ATOM 1662 O O . THR A 1 218 ? -26.635 7.984 -7.558 1.00 37.38 218 THR A O 1
ATOM 1665 N N . PRO A 1 219 ? -27.650 7.737 -5.554 1.00 41.88 219 PRO A N 1
ATOM 1666 C CA . PRO A 1 219 ? -26.476 8.099 -4.757 1.00 41.88 219 PRO A CA 1
ATOM 1667 C C . PRO A 1 219 ? -25.321 7.134 -5.042 1.00 41.88 219 PRO A C 1
ATOM 1669 O O . PRO A 1 219 ? -25.560 5.942 -5.254 1.00 41.88 219 PRO A O 1
ATOM 1672 N N . TYR A 1 220 ? -24.089 7.650 -5.048 1.00 43.97 220 TYR A N 1
ATOM 1673 C CA . TYR A 1 220 ? -22.844 6.897 -5.228 1.00 43.97 220 TYR A CA 1
ATOM 1674 C C . TYR A 1 220 ? -22.917 5.502 -4.577 1.00 43.97 220 TYR A C 1
ATOM 1676 O O . TYR A 1 220 ? -23.111 5.373 -3.369 1.00 43.97 220 TYR A O 1
ATOM 1684 N N . LYS A 1 221 ? -22.766 4.425 -5.363 1.00 44.81 221 LYS A N 1
ATOM 1685 C CA . LYS A 1 221 ? -22.614 3.079 -4.784 1.00 44.81 221 LYS A CA 1
ATOM 1686 C C . LYS A 1 221 ? -21.304 3.019 -3.994 1.00 44.81 221 LYS A C 1
ATOM 1688 O O . LYS A 1 221 ? -20.291 3.532 -4.466 1.00 44.81 221 LYS A O 1
ATOM 1693 N N . ARG A 1 222 ? -21.312 2.326 -2.844 1.00 49.22 222 ARG A N 1
ATOM 1694 C CA . ARG A 1 222 ? -20.097 1.990 -2.078 1.00 49.22 222 ARG A CA 1
ATOM 1695 C C . ARG A 1 222 ? -19.040 1.412 -3.021 1.00 49.22 222 ARG A C 1
ATOM 1697 O O . ARG A 1 222 ? -19.253 0.353 -3.614 1.00 49.22 222 ARG A O 1
ATOM 1704 N N . GLY A 1 223 ? -17.919 2.116 -3.159 1.00 56.38 223 GLY A N 1
ATOM 1705 C CA . GLY A 1 223 ? -16.712 1.549 -3.748 1.00 56.38 223 GLY A CA 1
ATOM 1706 C C . GLY A 1 223 ? -16.152 0.424 -2.895 1.00 56.38 223 GLY A C 1
ATOM 1707 O O . GLY A 1 223 ? -16.603 0.191 -1.776 1.00 56.38 223 GLY A O 1
ATOM 1708 N N . LYS A 1 224 ? -15.164 -0.297 -3.435 1.00 75.19 224 LYS A N 1
ATOM 1709 C CA . LYS A 1 224 ? -14.435 -1.296 -2.643 1.00 75.19 224 LYS A CA 1
ATOM 1710 C C . LYS A 1 224 ? -13.556 -0.677 -1.570 1.00 75.19 224 LYS A C 1
ATOM 1712 O O . LYS A 1 224 ? -13.202 -1.395 -0.644 1.00 75.19 224 LYS A O 1
ATOM 1717 N N . LEU A 1 225 ? -13.223 0.609 -1.699 1.00 85.31 225 LEU A N 1
ATOM 1718 C CA . LEU A 1 225 ? -12.526 1.360 -0.668 1.00 85.31 225 LEU A CA 1
ATOM 1719 C C . LEU A 1 225 ? -13.372 1.333 0.604 1.00 85.31 225 LEU A C 1
ATOM 1721 O O . LEU A 1 225 ? -14.498 1.823 0.608 1.00 85.31 225 LEU A O 1
ATOM 1725 N N . THR A 1 226 ? -12.830 0.726 1.652 1.00 81.56 226 THR A N 1
ATOM 1726 C CA . THR A 1 226 ? -13.455 0.631 2.974 1.00 81.56 226 THR A CA 1
ATOM 1727 C C . THR A 1 226 ? -12.666 1.400 4.018 1.00 81.56 226 THR A C 1
ATOM 1729 O O . THR A 1 226 ? -13.262 1.911 4.962 1.00 81.56 226 THR A O 1
ATOM 1732 N N . GLU A 1 227 ? -11.346 1.500 3.845 1.00 83.25 227 GLU A N 1
ATOM 1733 C CA . GLU A 1 227 ? -10.445 2.075 4.842 1.00 83.25 227 GLU A CA 1
ATOM 1734 C C . GLU A 1 227 ? -9.407 3.003 4.206 1.00 83.25 227 GLU A C 1
ATOM 1736 O O . GLU A 1 227 ? -8.819 2.717 3.162 1.00 83.25 227 GLU A O 1
ATOM 1741 N N . CYS A 1 228 ? -9.137 4.107 4.884 1.00 85.88 228 CYS A N 1
ATOM 1742 C CA . CYS A 1 228 ? -8.046 5.019 4.603 1.00 85.88 228 CYS A CA 1
ATOM 1743 C C . CYS A 1 228 ? -7.180 5.158 5.854 1.00 85.88 228 CYS A C 1
ATOM 1745 O O . CYS A 1 228 ? -7.705 5.241 6.959 1.00 85.88 228 CYS A O 1
ATOM 1747 N N . TYR A 1 229 ? -5.867 5.257 5.690 1.00 83.06 229 TYR A N 1
ATOM 1748 C CA . TYR A 1 229 ? -4.937 5.483 6.794 1.00 83.06 229 TYR A CA 1
ATOM 1749 C C . TYR A 1 229 ? -4.272 6.839 6.611 1.00 83.06 229 TYR A C 1
ATOM 1751 O O . TYR A 1 229 ? -3.614 7.079 5.600 1.00 83.06 229 TYR A O 1
ATOM 1759 N N . TYR A 1 230 ? -4.455 7.733 7.577 1.00 86.62 230 TYR A N 1
ATOM 1760 C CA . TYR A 1 230 ? -3.827 9.044 7.611 1.00 86.62 230 TYR A CA 1
ATOM 1761 C C . TYR A 1 230 ? -2.896 9.138 8.830 1.00 86.62 230 TYR A C 1
ATOM 1763 O O . TYR A 1 230 ? -3.352 9.011 9.963 1.00 86.62 230 TYR A O 1
ATOM 1771 N N . PRO A 1 231 ? -1.586 9.368 8.637 1.00 76.19 231 PRO A N 1
ATOM 1772 C CA . PRO A 1 231 ? -0.579 9.212 9.691 1.00 76.19 231 PRO A CA 1
ATOM 1773 C C . PRO A 1 231 ? -0.601 10.315 10.759 1.00 76.19 231 PRO A C 1
ATOM 1775 O O . PRO A 1 231 ? 0.120 10.226 11.750 1.00 76.19 231 PRO A O 1
ATOM 1778 N N . LYS A 1 232 ? -1.404 11.367 10.567 1.00 82.44 232 LYS A N 1
ATOM 1779 C CA . LYS A 1 232 ? -1.517 12.498 11.494 1.00 82.44 232 LYS A CA 1
ATOM 1780 C C . LYS A 1 232 ? -2.836 12.458 12.268 1.00 82.44 232 LYS A C 1
ATOM 1782 O O . LYS A 1 232 ? -3.635 11.534 12.128 1.00 82.44 232 LYS A O 1
ATOM 1787 N N . LYS A 1 233 ? -3.052 13.449 13.132 1.00 79.62 233 LYS A N 1
ATOM 1788 C CA . LYS A 1 233 ? -4.246 13.542 13.978 1.00 79.62 233 LYS A CA 1
ATOM 1789 C C . LYS A 1 233 ? -5.468 13.982 13.173 1.00 79.62 233 LYS A C 1
ATOM 1791 O O . LYS A 1 233 ? -5.343 14.605 12.119 1.00 79.62 233 LYS A O 1
ATOM 1796 N N . LYS A 1 234 ? -6.661 13.767 13.725 1.00 83.75 234 LYS A N 1
ATOM 1797 C CA . LYS A 1 234 ? -7.948 14.232 13.193 1.00 83.75 234 LYS A CA 1
ATOM 1798 C C . LYS A 1 234 ? -7.935 15.737 12.923 1.00 83.75 234 LYS A C 1
ATOM 1800 O O . LYS A 1 234 ? -8.433 16.178 11.894 1.00 83.75 234 LYS A O 1
ATOM 1805 N N . VAL A 1 235 ? -7.308 16.534 13.795 1.00 76.75 235 VAL A N 1
ATOM 1806 C CA . VAL A 1 235 ? -7.158 17.988 13.574 1.00 76.75 235 VAL A CA 1
ATOM 1807 C C . VAL A 1 235 ? -6.377 18.311 12.296 1.00 76.75 235 VAL A C 1
ATOM 1809 O O . VAL A 1 235 ? -6.737 19.247 11.586 1.00 76.75 235 VAL A O 1
ATOM 1812 N N . ASP A 1 236 ? -5.357 17.516 11.969 1.00 88.19 236 ASP A N 1
ATOM 1813 C CA . ASP A 1 236 ? -4.578 17.679 10.744 1.00 88.19 236 ASP A CA 1
ATOM 1814 C C . ASP A 1 236 ? -5.359 17.194 9.521 1.00 88.19 236 ASP A C 1
ATOM 1816 O O . ASP A 1 236 ? -5.163 17.725 8.435 1.00 88.19 236 ASP A O 1
ATOM 1820 N N . TRP A 1 237 ? -6.251 16.209 9.682 1.00 90.88 237 TRP A N 1
ATOM 1821 C CA . TRP A 1 237 ? -7.152 15.763 8.617 1.00 90.88 237 TRP A CA 1
ATOM 1822 C C . TRP A 1 237 ? -8.146 16.863 8.249 1.00 90.88 237 TRP A C 1
ATOM 1824 O O . TRP A 1 237 ? -8.301 17.199 7.080 1.00 90.88 237 TRP A O 1
ATOM 1834 N N . TYR A 1 238 ? -8.766 17.494 9.249 1.00 85.00 238 TYR A N 1
ATOM 1835 C CA . TYR A 1 238 ? -9.675 18.622 9.033 1.00 85.00 238 TYR A CA 1
ATOM 1836 C C . TYR A 1 238 ? -8.984 19.871 8.468 1.00 85.00 238 TYR A C 1
ATOM 1838 O O . TYR A 1 238 ? -9.659 20.760 7.952 1.00 85.00 238 TYR A O 1
ATOM 1846 N N . ALA A 1 239 ? -7.654 19.957 8.566 1.00 90.06 239 ALA A N 1
ATOM 1847 C CA . ALA A 1 239 ? -6.868 21.028 7.961 1.00 90.06 239 ALA A CA 1
ATOM 1848 C C . ALA A 1 239 ? -6.556 20.788 6.471 1.00 90.06 239 ALA A C 1
ATOM 1850 O O . ALA A 1 239 ? -6.125 21.722 5.787 1.00 90.06 239 ALA A O 1
ATOM 1851 N N . LEU A 1 240 ? -6.762 19.568 5.961 1.00 89.81 240 LEU A N 1
ATOM 1852 C CA . LEU A 1 240 ? -6.592 19.250 4.546 1.00 89.81 240 LEU A CA 1
ATOM 1853 C C . LEU A 1 240 ? -7.667 19.934 3.698 1.00 89.81 240 LEU A C 1
ATOM 1855 O O . LEU A 1 240 ? -8.822 20.076 4.102 1.00 89.81 240 LEU A O 1
ATOM 1859 N N . LYS A 1 241 ? -7.304 20.305 2.468 1.00 92.38 241 LYS A N 1
ATOM 1860 C CA . LYS A 1 241 ? -8.277 20.760 1.467 1.00 92.38 241 LYS A CA 1
ATOM 1861 C C . LYS A 1 241 ? -8.925 19.542 0.817 1.00 92.38 241 LYS A C 1
ATOM 1863 O O . LYS A 1 241 ? -8.413 19.037 -0.178 1.00 92.38 241 LYS A O 1
ATOM 1868 N N . ILE A 1 242 ? -10.003 19.054 1.418 1.00 89.56 242 ILE A N 1
ATOM 1869 C CA . ILE A 1 242 ? -10.765 17.906 0.920 1.00 89.56 242 ILE A CA 1
ATOM 1870 C C . ILE A 1 242 ? -12.081 18.418 0.340 1.00 89.56 242 ILE A C 1
ATOM 1872 O O . ILE A 1 242 ? -12.906 18.973 1.066 1.00 89.56 242 ILE A O 1
ATOM 1876 N N . ASP A 1 243 ? -12.256 18.249 -0.966 1.00 77.38 243 ASP A N 1
ATOM 1877 C CA . ASP A 1 243 ? -13.486 18.615 -1.665 1.00 77.38 243 ASP A CA 1
ATOM 1878 C C . ASP A 1 243 ? -14.624 17.617 -1.372 1.00 77.38 243 ASP A C 1
ATOM 1880 O O . ASP A 1 243 ? -14.413 16.492 -0.907 1.00 77.38 243 ASP A O 1
ATOM 1884 N N . GLU A 1 244 ? -15.860 18.021 -1.671 1.00 72.69 244 GLU A N 1
ATOM 1885 C CA . GLU A 1 244 ? -17.053 17.192 -1.472 1.00 72.69 244 GLU A CA 1
ATOM 1886 C C . GLU A 1 244 ? -16.923 15.829 -2.175 1.00 72.69 244 GLU A C 1
ATOM 1888 O O . GLU A 1 244 ? -16.444 15.743 -3.305 1.00 72.69 244 GLU A O 1
ATOM 1893 N N . ASN A 1 245 ? -17.345 14.747 -1.512 1.00 77.94 245 ASN A N 1
ATOM 1894 C CA . ASN A 1 245 ? -17.316 13.375 -2.042 1.00 77.94 245 ASN A CA 1
ATOM 1895 C C . ASN A 1 245 ? -15.932 12.889 -2.524 1.00 77.94 245 ASN A C 1
ATOM 1897 O O . ASN A 1 245 ? -15.847 11.894 -3.242 1.00 77.94 245 ASN A O 1
ATOM 1901 N N . ALA A 1 246 ? -14.837 13.562 -2.144 1.00 86.56 246 ALA A N 1
ATOM 1902 C CA . ALA A 1 246 ? -13.468 13.141 -2.449 1.00 86.56 246 ALA A CA 1
ATOM 1903 C C . ALA A 1 246 ? -13.183 11.704 -1.985 1.00 86.56 246 ALA A C 1
ATOM 1905 O O . ALA A 1 246 ? -12.548 10.923 -2.698 1.00 86.56 246 ALA A O 1
ATOM 1906 N N . ILE A 1 247 ? -13.701 11.361 -0.804 1.00 88.75 247 ILE A N 1
ATOM 1907 C CA . ILE A 1 247 ? -13.704 10.020 -0.225 1.00 88.75 247 ILE A CA 1
ATOM 1908 C C . ILE A 1 247 ? -15.151 9.498 -0.230 1.00 88.75 247 ILE A C 1
ATOM 1910 O O . ILE A 1 247 ? -16.045 10.241 0.183 1.00 88.75 247 ILE A O 1
ATOM 1914 N N . PRO A 1 248 ? -15.406 8.252 -0.678 1.00 83.31 248 PRO A N 1
ATOM 1915 C CA . PRO A 1 248 ? -16.739 7.661 -0.639 1.00 83.31 248 PRO A CA 1
ATOM 1916 C C . PRO A 1 248 ? -17.343 7.621 0.767 1.00 83.31 248 PRO A C 1
ATOM 1918 O O . PRO A 1 248 ? -16.648 7.422 1.765 1.00 83.31 248 PRO A O 1
ATOM 1921 N N . GLU A 1 249 ? -18.665 7.738 0.837 1.00 77.69 249 GLU A N 1
ATOM 1922 C CA . GLU A 1 249 ? -19.403 7.614 2.091 1.00 77.69 249 GLU A CA 1
ATOM 1923 C C . GLU A 1 249 ? -19.227 6.215 2.715 1.00 77.69 249 GLU A C 1
ATOM 1925 O O . GLU A 1 249 ? -19.293 5.187 2.033 1.00 77.69 249 GLU A O 1
ATOM 1930 N N . GLY A 1 250 ? -19.021 6.174 4.034 1.00 74.50 250 GLY A N 1
ATOM 1931 C CA . GLY A 1 250 ? -18.825 4.937 4.796 1.00 74.50 250 GLY A CA 1
ATOM 1932 C C . GLY A 1 250 ? -17.395 4.391 4.796 1.00 74.50 250 GLY A C 1
ATOM 1933 O O . GLY A 1 250 ? -17.172 3.326 5.369 1.00 74.50 250 GLY A O 1
ATOM 1934 N N . VAL A 1 251 ? -16.439 5.096 4.183 1.00 82.12 251 VAL A N 1
ATOM 1935 C CA . VAL A 1 251 ? -15.007 4.806 4.337 1.00 82.12 251 VAL A CA 1
ATOM 1936 C C . VAL A 1 251 ? -14.544 5.255 5.718 1.00 82.12 251 VAL A C 1
ATOM 1938 O O . VAL A 1 251 ? -14.743 6.408 6.105 1.00 82.12 251 VAL A O 1
ATOM 1941 N N . ILE A 1 252 ? -13.898 4.349 6.445 1.00 81.75 252 ILE A N 1
ATOM 1942 C CA . ILE A 1 252 ? -13.270 4.651 7.730 1.00 81.75 252 ILE A CA 1
ATOM 1943 C C . ILE A 1 252 ? -11.911 5.287 7.457 1.00 81.75 252 ILE A C 1
ATOM 1945 O O . ILE A 1 252 ? -11.133 4.770 6.662 1.00 81.75 252 ILE A O 1
ATOM 1949 N N . ILE A 1 253 ? -11.611 6.405 8.105 1.00 86.25 253 ILE A N 1
ATOM 1950 C CA . ILE A 1 253 ? -10.305 7.057 8.019 1.00 86.25 253 ILE A CA 1
ATOM 1951 C C . ILE A 1 253 ? -9.621 6.910 9.374 1.00 86.25 253 ILE A C 1
ATOM 1953 O O . ILE A 1 253 ? -10.009 7.555 10.343 1.00 86.25 253 ILE A O 1
ATOM 1957 N N . HIS A 1 254 ? -8.592 6.081 9.439 1.00 82.38 254 HIS A N 1
ATOM 1958 C CA . HIS A 1 254 ? -7.774 5.882 10.624 1.00 82.38 254 HIS A CA 1
ATOM 1959 C C . HIS A 1 254 ? -6.798 7.052 10.783 1.00 82.38 254 HIS A C 1
ATOM 1961 O O . HIS A 1 254 ? -5.948 7.264 9.918 1.00 82.38 254 HIS A O 1
ATOM 1967 N N . CYS A 1 255 ? -6.919 7.816 11.871 1.00 72.06 255 CYS A N 1
ATOM 1968 C CA . CYS A 1 255 ? -5.968 8.863 12.262 1.00 72.06 255 CYS A CA 1
ATOM 1969 C C . CYS A 1 255 ? -5.218 8.468 13.544 1.00 72.06 255 CYS A C 1
ATOM 1971 O O . CYS A 1 255 ? -5.634 7.570 14.277 1.00 72.06 255 CYS A O 1
ATOM 1973 N N . GLN A 1 256 ? -4.129 9.177 13.858 1.00 71.88 256 GLN A N 1
ATOM 1974 C CA . GLN A 1 256 ? -3.292 8.898 15.037 1.00 71.88 256 GLN A CA 1
ATOM 1975 C C . GLN A 1 256 ? -4.071 8.931 16.370 1.00 71.88 256 GLN A C 1
ATOM 1977 O O . GLN A 1 256 ? -3.726 8.220 17.309 1.00 71.88 256 GLN A O 1
ATOM 1982 N N . ASP A 1 257 ? -5.101 9.773 16.466 1.00 70.50 257 ASP A N 1
ATOM 1983 C CA . ASP A 1 257 ? -5.942 10.005 17.648 1.00 70.50 257 ASP A CA 1
ATOM 1984 C C . ASP A 1 257 ? -7.374 9.451 17.481 1.00 70.50 257 ASP A C 1
ATOM 1986 O O . ASP A 1 257 ? -8.308 9.895 18.156 1.00 70.50 257 ASP A O 1
ATOM 1990 N N . GLY A 1 258 ? -7.552 8.471 16.587 1.00 67.12 258 GLY A N 1
ATOM 1991 C CA . GLY A 1 258 ? -8.790 7.714 16.390 1.00 67.12 258 GLY A CA 1
ATOM 1992 C C . GLY A 1 258 ? -9.455 7.938 15.032 1.00 67.12 258 GLY A C 1
ATOM 1993 O O . GLY A 1 258 ? -9.069 8.813 14.263 1.00 67.12 258 GLY A O 1
ATOM 1994 N N . ASP A 1 259 ? -10.481 7.141 14.751 1.00 74.31 259 ASP A N 1
ATOM 1995 C CA . ASP A 1 259 ? -11.064 7.047 13.412 1.00 74.31 259 ASP A CA 1
ATOM 1996 C C . ASP A 1 259 ? -12.063 8.177 13.096 1.00 74.31 259 ASP A C 1
ATOM 1998 O O . ASP A 1 259 ? -12.784 8.664 13.972 1.00 74.31 259 ASP A O 1
ATOM 2002 N N . LEU A 1 260 ? -12.145 8.557 11.819 1.00 74.38 260 LEU A N 1
ATOM 2003 C CA . LEU A 1 260 ? -13.213 9.355 11.205 1.00 74.38 260 LEU A CA 1
ATOM 2004 C C . LEU A 1 260 ? -14.039 8.463 10.265 1.00 74.38 260 LEU A C 1
ATOM 2006 O O . LEU A 1 260 ? -13.590 7.397 9.855 1.00 74.38 260 LEU A O 1
ATOM 2010 N N . GLY A 1 261 ? -15.252 8.877 9.894 1.00 61.19 261 GLY A N 1
ATOM 2011 C CA . GLY A 1 261 ? -16.057 8.129 8.915 1.00 61.19 261 GLY A CA 1
ATOM 2012 C C . GLY A 1 261 ? -16.828 6.929 9.479 1.00 61.19 261 GLY A C 1
ATOM 2013 O O . GLY A 1 261 ? -17.564 6.278 8.736 1.00 61.19 261 GLY A O 1
ATOM 2014 N N . ARG A 1 262 ? -16.796 6.698 10.804 1.00 48.59 262 ARG A N 1
ATOM 2015 C CA . ARG A 1 262 ? -17.982 6.140 11.469 1.00 48.59 262 ARG A CA 1
ATOM 2016 C C . ARG A 1 262 ? -19.085 7.175 11.276 1.00 48.59 262 ARG A C 1
ATOM 2018 O O . ARG A 1 262 ? -19.136 8.163 12.002 1.00 48.59 262 ARG A O 1
ATOM 2025 N N . SER A 1 263 ? -19.964 6.974 10.299 1.00 38.16 263 SER A N 1
ATOM 2026 C CA . SER A 1 263 ? -21.308 7.518 10.442 1.00 38.16 263 SER A CA 1
ATOM 2027 C C . SER A 1 263 ? -21.777 7.087 11.832 1.00 38.16 263 SER A C 1
ATOM 2029 O O . SER A 1 263 ? -21.751 5.885 12.128 1.00 38.16 263 SER A O 1
ATOM 2031 N N . GLU A 1 264 ? -22.174 8.030 12.692 1.00 33.00 264 GLU A N 1
ATOM 2032 C CA . GLU A 1 264 ? -23.150 7.692 13.724 1.00 33.00 264 GLU A CA 1
ATOM 2033 C C . GLU A 1 264 ? -24.199 6.825 13.019 1.00 33.00 264 GLU A C 1
ATOM 2035 O O . GLU A 1 264 ? -24.703 7.248 11.972 1.00 33.00 264 GLU A O 1
ATOM 2040 N N . PRO A 1 265 ? -24.504 5.601 13.479 1.00 32.88 265 PRO A N 1
ATOM 2041 C CA . PRO A 1 265 ? -25.724 4.995 13.004 1.00 32.88 265 PRO A CA 1
ATOM 2042 C C . PRO A 1 265 ? -26.815 5.988 13.399 1.00 32.88 265 PRO A C 1
ATOM 2044 O O . PRO A 1 265 ? -27.004 6.262 14.589 1.00 32.88 265 PRO A O 1
ATOM 2047 N N . GLU A 1 266 ? -27.470 6.586 12.397 1.00 30.97 266 GLU A N 1
ATOM 2048 C CA . GLU A 1 266 ? -28.731 7.281 12.600 1.00 30.97 266 GLU A CA 1
ATOM 2049 C C . GLU A 1 266 ? -29.540 6.438 13.575 1.00 30.97 266 GLU A C 1
ATOM 2051 O O . GLU A 1 266 ? -29.649 5.220 13.404 1.00 30.97 266 GLU A O 1
ATOM 2056 N N . LYS A 1 267 ? -30.059 7.082 14.620 1.00 41.19 267 LYS A N 1
ATOM 2057 C CA . LYS A 1 267 ? -30.954 6.467 15.593 1.00 41.19 267 LYS A CA 1
ATOM 2058 C C . LYS A 1 267 ? -32.072 5.720 14.864 1.00 41.19 267 LYS A C 1
ATOM 2060 O O . LYS A 1 267 ? -33.117 6.286 14.556 1.00 41.19 267 LYS A O 1
ATOM 2065 N N . LYS A 1 268 ? -31.869 4.430 14.654 1.00 32.19 268 LYS A N 1
ATOM 2066 C CA . LYS A 1 268 ? -32.921 3.440 14.573 1.00 32.19 268 LYS A CA 1
ATOM 2067 C C . LYS A 1 268 ? -32.631 2.456 15.680 1.00 32.19 268 LYS A C 1
ATOM 2069 O O . LYS A 1 268 ? -31.660 1.707 15.647 1.00 32.19 268 LYS A O 1
ATOM 2074 N N . GLU A 1 269 ? -33.462 2.563 16.706 1.00 40.12 269 GLU A N 1
ATOM 2075 C CA . GLU A 1 269 ? -33.761 1.471 17.614 1.00 40.12 269 GLU A CA 1
ATOM 2076 C C . GLU A 1 269 ? -34.231 0.291 16.749 1.00 40.12 269 GLU A C 1
ATOM 2078 O O . GLU A 1 269 ? -35.411 0.164 16.444 1.00 40.12 269 GLU A O 1
ATOM 2083 N N . GLU A 1 270 ? -33.299 -0.525 16.265 1.00 37.06 270 GLU A N 1
ATOM 2084 C CA . GLU A 1 270 ? -33.613 -1.878 15.824 1.00 37.06 270 GLU A CA 1
ATOM 2085 C C . GLU A 1 270 ? -33.223 -2.817 16.962 1.00 37.06 270 GLU A C 1
ATOM 2087 O O . GLU A 1 270 ? -32.058 -2.944 17.346 1.00 37.06 270 GLU A O 1
ATOM 2092 N N . GLU A 1 271 ? -34.260 -3.393 17.565 1.00 48.16 271 GLU A N 1
ATOM 2093 C CA . GLU A 1 271 ? -34.189 -4.434 18.579 1.00 48.16 271 GLU A CA 1
ATOM 2094 C C . GLU A 1 271 ? -33.488 -5.668 17.985 1.00 48.16 271 GLU A C 1
ATOM 2096 O O . GLU A 1 271 ? -34.075 -6.401 17.190 1.00 48.16 271 GLU A O 1
ATOM 2101 N N . ASP A 1 272 ? -32.230 -5.900 18.367 1.00 36.44 272 ASP A N 1
ATOM 2102 C CA . ASP A 1 272 ? -31.503 -7.140 18.065 1.00 36.44 272 ASP A CA 1
ATOM 2103 C C . ASP A 1 272 ? -31.683 -8.147 19.226 1.00 36.44 272 ASP A C 1
ATOM 2105 O O . ASP A 1 272 ? -31.301 -7.852 20.371 1.00 36.44 272 ASP A O 1
ATOM 2109 N N . PRO A 1 273 ? -32.311 -9.316 18.990 1.00 48.62 273 PRO A N 1
ATOM 2110 C CA . PRO A 1 273 ? -32.770 -10.203 20.045 1.00 48.62 273 PRO A CA 1
ATOM 2111 C C . PRO A 1 273 ? -31.702 -11.235 20.428 1.00 48.62 273 PRO A C 1
ATOM 2113 O O . PRO A 1 273 ? -31.708 -12.350 19.917 1.00 48.62 273 PRO A O 1
ATOM 2116 N N . ALA A 1 274 ? -30.836 -10.883 21.383 1.00 44.16 274 ALA A N 1
ATOM 2117 C CA . ALA A 1 274 ? -30.232 -11.796 22.374 1.00 44.16 274 ALA A CA 1
ATOM 2118 C C . ALA A 1 274 ? -29.236 -11.036 23.273 1.00 44.16 274 ALA A C 1
ATOM 2120 O O . ALA A 1 274 ? -28.039 -11.311 23.267 1.00 44.16 274 ALA A O 1
ATOM 2121 N N . TYR A 1 275 ? -29.707 -10.054 24.045 1.00 46.16 275 TYR A N 1
ATOM 2122 C CA . TYR A 1 275 ? -28.849 -9.367 25.015 1.00 46.16 275 TYR A CA 1
ATOM 2123 C C . TYR A 1 275 ? -28.875 -10.052 26.377 1.00 46.16 275 TYR A C 1
ATOM 2125 O O . TYR A 1 275 ? -29.928 -10.472 26.856 1.00 46.16 275 TYR A O 1
ATOM 2133 N N . ASN A 1 276 ? -27.713 -10.104 27.025 1.00 50.69 276 ASN A N 1
ATOM 2134 C CA . ASN A 1 276 ? -27.630 -10.395 28.447 1.00 50.69 276 ASN A CA 1
ATOM 2135 C C . ASN A 1 276 ? -28.419 -9.308 29.202 1.00 50.69 276 ASN A C 1
ATOM 2137 O O . ASN A 1 276 ? -28.025 -8.144 29.226 1.00 50.69 276 ASN A O 1
ATOM 2141 N N . THR A 1 277 ? -29.579 -9.674 29.745 1.00 44.12 277 THR A N 1
ATOM 2142 C CA . THR A 1 277 ? -30.561 -8.764 30.358 1.00 44.12 277 THR A CA 1
ATOM 2143 C C . THR A 1 277 ? -30.185 -8.303 31.769 1.00 44.12 277 THR A C 1
ATOM 2145 O O . THR A 1 277 ? -30.991 -7.652 32.436 1.00 44.12 277 THR A O 1
ATOM 2148 N N . GLU A 1 278 ? -28.996 -8.644 32.271 1.00 60.38 278 GLU A N 1
ATOM 2149 C CA . GLU A 1 278 ? -28.548 -8.174 33.581 1.00 60.38 278 GLU A CA 1
ATOM 2150 C C . GLU A 1 278 ? -28.110 -6.708 33.524 1.00 60.38 278 GLU A C 1
ATOM 2152 O O . GLU A 1 278 ? -27.088 -6.339 32.948 1.00 60.38 278 GLU A O 1
ATOM 2157 N N . VAL A 1 279 ? -28.900 -5.849 34.169 1.00 73.62 279 VAL A N 1
ATOM 2158 C CA . VAL A 1 279 ? -28.553 -4.445 34.383 1.00 73.62 279 VAL A CA 1
ATOM 2159 C C . VAL A 1 279 ? -27.352 -4.377 35.332 1.00 73.62 279 VAL A C 1
ATOM 2161 O O . VAL A 1 279 ? -27.492 -4.601 36.534 1.00 73.62 279 VAL A O 1
ATOM 2164 N N . LEU A 1 280 ? -26.172 -4.052 34.797 1.00 82.44 280 LEU A N 1
ATOM 2165 C CA . LEU A 1 280 ? -24.958 -3.838 35.591 1.00 82.44 280 LEU A CA 1
ATOM 2166 C C . LEU A 1 280 ? -25.160 -2.711 36.615 1.00 82.44 280 LEU A C 1
ATOM 2168 O O . LEU A 1 280 ? -25.632 -1.621 36.280 1.00 82.44 280 LEU A O 1
ATOM 2172 N N . THR A 1 281 ? -24.741 -2.955 37.856 1.00 89.94 281 THR A N 1
ATOM 2173 C CA . THR A 1 281 ? -24.695 -1.936 38.915 1.00 89.94 281 THR A CA 1
ATOM 2174 C C . THR A 1 281 ? -23.640 -0.867 38.614 1.00 89.94 281 THR A C 1
ATOM 2176 O O . THR A 1 281 ? -22.638 -1.145 37.954 1.00 89.94 281 THR A O 1
ATOM 2179 N N . ASP A 1 282 ? -23.788 0.338 39.174 1.00 86.69 282 ASP A N 1
ATOM 2180 C CA . ASP A 1 282 ? -22.794 1.418 39.025 1.00 86.69 282 ASP A CA 1
ATOM 2181 C C . ASP A 1 282 ? -21.388 0.990 39.473 1.00 86.69 282 ASP A C 1
ATOM 2183 O O . ASP A 1 282 ? -20.385 1.394 38.887 1.00 86.69 282 ASP A O 1
ATOM 2187 N N . LYS A 1 283 ? -21.307 0.111 40.482 1.00 90.94 283 LYS A N 1
ATOM 2188 C CA . LYS A 1 283 ? -20.041 -0.466 40.946 1.00 90.94 283 LYS A CA 1
ATOM 2189 C C . LYS A 1 283 ? -19.399 -1.366 39.886 1.00 90.94 283 LYS A C 1
ATOM 2191 O O . LYS A 1 283 ? -18.189 -1.296 39.704 1.00 90.94 283 LYS A O 1
ATOM 2196 N N . GLN A 1 284 ? -20.181 -2.198 39.196 1.00 91.19 284 GLN A N 1
ATOM 2197 C CA . GLN A 1 284 ? -19.672 -3.050 38.115 1.00 91.19 284 GLN A CA 1
ATOM 2198 C C . GLN A 1 284 ? -19.219 -2.207 36.920 1.00 91.19 284 GLN A C 1
ATOM 2200 O O . GLN A 1 284 ? -18.117 -2.409 36.423 1.00 91.19 284 GLN A O 1
ATOM 2205 N N . LYS A 1 285 ? -19.997 -1.192 36.529 1.00 90.00 285 LYS A N 1
ATOM 2206 C CA . LYS A 1 285 ? -19.609 -0.246 35.468 1.00 90.00 285 LYS A CA 1
ATOM 2207 C C . LYS A 1 285 ? -18.308 0.490 35.794 1.00 90.00 285 LYS A C 1
ATOM 2209 O O . LYS A 1 285 ? -17.422 0.602 34.952 1.00 90.00 285 LYS A O 1
ATOM 2214 N N . ALA A 1 286 ? -18.147 0.930 37.045 1.00 92.81 286 ALA A N 1
ATOM 2215 C CA . ALA A 1 286 ? -16.915 1.568 37.504 1.00 92.81 286 ALA A CA 1
ATOM 2216 C C . ALA A 1 286 ? -15.698 0.626 37.446 1.00 92.81 286 ALA A C 1
ATOM 2218 O O . ALA A 1 286 ? -14.600 1.080 37.122 1.00 92.81 286 ALA A O 1
ATOM 2219 N N . LEU A 1 287 ? -15.879 -0.671 37.727 1.00 96.25 287 LEU A N 1
ATOM 2220 C CA . LEU A 1 287 ? -14.823 -1.676 37.574 1.00 96.25 287 LEU A CA 1
ATOM 2221 C C . LEU A 1 287 ? -14.453 -1.868 36.098 1.00 96.25 287 LEU A C 1
ATOM 2223 O O . LEU A 1 287 ? -13.282 -1.739 35.757 1.00 96.25 287 LEU A O 1
ATOM 2227 N N . ILE A 1 288 ? -15.426 -2.068 35.209 1.00 95.94 288 ILE A N 1
ATOM 2228 C CA . ILE A 1 288 ? -15.166 -2.210 33.766 1.00 95.94 288 ILE A CA 1
ATOM 2229 C C . ILE A 1 288 ? -14.420 -0.982 33.227 1.00 95.94 288 ILE A C 1
ATOM 2231 O O . ILE A 1 288 ? -13.385 -1.114 32.572 1.00 95.94 288 ILE A O 1
ATOM 2235 N N . GLN A 1 289 ? -14.872 0.225 33.579 1.00 95.62 289 GLN A N 1
ATOM 2236 C CA . GLN A 1 289 ? -14.186 1.461 33.205 1.00 95.62 289 GLN A CA 1
ATOM 2237 C C . GLN A 1 289 ? -12.745 1.511 33.747 1.00 95.62 289 GLN A C 1
ATOM 2239 O O . GLN A 1 289 ? -11.839 1.985 33.060 1.00 95.62 289 GLN A O 1
ATOM 2244 N N . ALA A 1 290 ? -12.504 1.030 34.970 1.00 96.12 290 ALA A N 1
ATOM 2245 C CA . ALA A 1 290 ? -11.162 0.960 35.544 1.00 96.12 290 ALA A CA 1
ATOM 2246 C C . ALA A 1 290 ? -10.255 -0.030 34.793 1.00 96.12 290 ALA A C 1
ATOM 2248 O O . ALA A 1 290 ? -9.067 0.251 34.630 1.00 96.12 290 ALA A O 1
ATOM 2249 N N . PHE A 1 291 ? -10.798 -1.138 34.279 1.00 96.50 291 PHE A N 1
ATOM 2250 C CA . PHE A 1 291 ? -10.051 -2.053 33.414 1.00 96.50 291 PHE A CA 1
ATOM 2251 C C . PHE A 1 291 ? -9.674 -1.402 32.078 1.00 96.50 291 PHE A C 1
ATOM 2253 O O . PHE A 1 291 ? -8.535 -1.509 31.635 1.00 96.50 291 PHE A O 1
ATOM 2260 N N . VAL A 1 292 ? -10.578 -0.639 31.461 1.00 95.69 292 VAL A N 1
ATOM 2261 C CA . VAL A 1 292 ? -10.247 0.124 30.245 1.00 95.69 292 VAL A CA 1
ATOM 2262 C C . VAL A 1 292 ? -9.160 1.165 30.535 1.00 95.69 292 VAL A C 1
ATOM 2264 O O . VAL A 1 292 ? -8.166 1.232 29.814 1.00 95.69 292 VAL A O 1
ATOM 2267 N N . LYS A 1 293 ? -9.271 1.926 31.635 1.00 95.62 293 LYS A N 1
ATOM 2268 C CA . LYS A 1 293 ? -8.223 2.876 32.069 1.00 95.62 293 LYS A CA 1
ATOM 2269 C C . LYS A 1 293 ? -6.870 2.199 32.269 1.00 95.62 293 LYS A C 1
ATOM 2271 O O . LYS A 1 293 ? -5.841 2.781 31.932 1.00 95.62 293 LYS A O 1
ATOM 2276 N N . ARG A 1 294 ? -6.855 0.972 32.794 1.00 94.75 294 ARG A N 1
ATOM 2277 C CA . ARG A 1 294 ? -5.636 0.168 32.935 1.00 94.75 294 ARG A CA 1
ATOM 2278 C C . ARG A 1 294 ? -4.961 -0.062 31.582 1.00 94.75 294 ARG A C 1
ATOM 2280 O O . ARG A 1 294 ? -3.749 0.098 31.499 1.00 94.75 294 ARG A O 1
ATOM 2287 N N . MET A 1 295 ? -5.717 -0.381 30.531 1.00 93.81 295 MET A N 1
ATOM 2288 C CA . MET A 1 295 ? -5.154 -0.576 29.189 1.00 93.81 295 MET A CA 1
ATOM 2289 C C . MET A 1 295 ? -4.492 0.704 28.665 1.00 93.81 295 MET A C 1
ATOM 2291 O O . MET A 1 295 ? -3.343 0.669 28.237 1.00 93.81 295 MET A O 1
ATOM 2295 N N . TYR A 1 296 ? -5.152 1.856 28.789 1.00 92.62 296 TYR A N 1
ATOM 2296 C CA . TYR A 1 296 ? -4.555 3.142 28.404 1.00 92.62 296 TYR A CA 1
ATOM 2297 C C . TYR A 1 296 ? -3.290 3.474 29.205 1.00 92.62 296 TYR A C 1
ATOM 2299 O O . TYR A 1 296 ? -2.259 3.825 28.636 1.00 92.62 296 TYR A O 1
ATOM 2307 N N . THR A 1 297 ? -3.339 3.317 30.525 1.00 94.88 297 THR A N 1
ATOM 2308 C CA . THR A 1 297 ? -2.251 3.767 31.406 1.00 94.88 297 THR A CA 1
ATOM 2309 C C . THR A 1 297 ? -1.055 2.819 31.430 1.00 94.88 297 THR A C 1
ATOM 2311 O O . THR A 1 297 ? 0.069 3.293 31.541 1.00 94.88 297 THR A O 1
ATOM 2314 N N . LYS A 1 298 ? -1.258 1.500 31.309 1.00 93.81 298 LYS A N 1
ATOM 2315 C CA . LYS A 1 298 ? -0.170 0.504 31.374 1.00 93.81 298 LYS A CA 1
ATOM 2316 C C . LYS A 1 298 ? 0.320 0.031 30.008 1.00 93.81 298 LYS A C 1
ATOM 2318 O O . LYS A 1 298 ? 1.504 -0.244 29.871 1.00 93.81 298 LYS A O 1
ATOM 2323 N N . CYS A 1 299 ? -0.557 -0.049 29.007 1.00 90.31 299 CYS A N 1
ATOM 2324 C CA . CYS A 1 299 ? -0.157 -0.428 27.650 1.00 90.31 299 CYS A CA 1
ATOM 2325 C C . CYS A 1 299 ? 0.286 0.821 26.874 1.00 90.31 299 CYS A C 1
ATOM 2327 O O . CYS A 1 299 ? 1.418 0.910 26.394 1.00 90.31 299 CYS A O 1
ATOM 2329 N N . LEU A 1 300 ? -0.578 1.839 26.810 1.00 85.00 300 LEU A N 1
ATOM 2330 C CA . LEU A 1 300 ? -0.314 3.045 26.015 1.00 85.00 300 LEU A CA 1
ATOM 2331 C C . LEU A 1 300 ? 0.476 4.120 26.775 1.00 85.00 300 LEU A C 1
ATOM 2333 O O . LEU A 1 300 ? 1.017 5.019 26.140 1.00 85.00 300 LEU A O 1
ATOM 2337 N N . GLU A 1 301 ? 0.646 3.988 28.094 1.00 91.88 301 GLU A N 1
ATOM 2338 C CA . GLU A 1 301 ? 1.351 4.950 28.965 1.00 91.88 301 GLU A CA 1
ATOM 2339 C C . GLU A 1 301 ? 0.774 6.372 28.893 1.00 91.88 301 GLU A C 1
ATOM 2341 O O . GLU A 1 301 ? 1.496 7.368 28.959 1.00 91.88 301 GLU A O 1
ATOM 2346 N N . ARG A 1 302 ? -0.552 6.478 28.764 1.00 90.06 302 ARG A N 1
ATOM 2347 C CA . ARG A 1 302 ? -1.267 7.759 28.779 1.00 90.06 302 ARG A CA 1
ATOM 2348 C C . ARG A 1 302 ? -2.618 7.655 29.469 1.00 90.06 302 ARG A C 1
ATOM 2350 O O . ARG A 1 302 ? -3.178 6.572 29.621 1.00 90.06 302 ARG A O 1
ATOM 2357 N N . GLU A 1 303 ? -3.173 8.807 29.824 1.00 91.44 303 GLU A N 1
ATOM 2358 C CA . GLU A 1 303 ? -4.575 8.891 30.226 1.00 91.44 303 GLU A CA 1
ATOM 2359 C C . GLU A 1 303 ? -5.496 8.706 29.006 1.00 91.44 303 GLU A C 1
ATOM 2361 O O . GLU A 1 303 ? -5.163 9.153 27.896 1.00 91.44 303 GLU A O 1
ATOM 2366 N N . PRO A 1 304 ? -6.656 8.050 29.178 1.00 81.19 304 PRO A N 1
ATOM 2367 C CA . PRO A 1 304 ? -7.643 7.977 28.119 1.00 81.19 304 PRO A CA 1
ATOM 2368 C C . PRO A 1 304 ? -8.298 9.334 27.876 1.00 81.19 304 PRO A C 1
ATOM 2370 O O . PRO A 1 304 ? -8.586 10.088 28.808 1.00 81.19 304 PRO A O 1
ATOM 2373 N N . ASP A 1 305 ? -8.621 9.606 26.620 1.00 81.81 305 ASP A N 1
ATOM 2374 C CA . ASP A 1 305 ? -9.601 10.628 26.284 1.00 81.81 305 ASP A CA 1
ATOM 2375 C C . ASP A 1 305 ? -11.022 10.146 26.643 1.00 81.81 305 ASP A C 1
ATOM 2377 O O . ASP A 1 305 ? -11.287 8.951 26.813 1.00 81.81 305 ASP A O 1
ATOM 2381 N N . ALA A 1 306 ? -11.947 11.095 26.808 1.00 71.25 306 ALA A N 1
ATOM 2382 C CA . ALA A 1 306 ? -13.300 10.797 27.277 1.00 71.25 306 ALA A CA 1
ATOM 2383 C C . ALA A 1 306 ? -14.086 9.897 26.308 1.00 71.25 306 ALA A C 1
ATOM 2385 O O . ALA A 1 306 ? -14.911 9.099 26.754 1.00 71.25 306 ALA A O 1
ATOM 2386 N N . GLU A 1 307 ? -13.824 10.022 25.006 1.00 59.59 307 GLU A N 1
ATOM 2387 C CA . GLU A 1 307 ? -14.522 9.295 23.947 1.00 59.59 307 GLU A CA 1
ATOM 2388 C C . GLU A 1 307 ? -14.061 7.835 23.891 1.00 59.59 307 GLU A C 1
ATOM 2390 O O . GLU A 1 307 ? -14.882 6.926 24.015 1.00 59.59 307 GLU A O 1
ATOM 2395 N N . GLY A 1 308 ? -12.749 7.603 23.816 1.00 66.19 308 GLY A N 1
ATOM 2396 C CA . GLY A 1 308 ? -12.158 6.269 23.818 1.00 66.19 308 GLY A CA 1
ATOM 2397 C C . GLY A 1 308 ? -12.466 5.497 25.099 1.00 66.19 308 GLY A C 1
ATOM 2398 O O . GLY A 1 308 ? -12.826 4.319 25.046 1.00 66.19 308 GLY A O 1
ATOM 2399 N N . LEU A 1 309 ? -12.427 6.164 26.261 1.00 82.81 309 LEU A N 1
ATOM 2400 C CA . LEU A 1 309 ? -12.841 5.542 27.518 1.00 82.81 309 LEU A CA 1
ATOM 2401 C C . LEU A 1 309 ? -14.304 5.097 27.475 1.00 82.81 309 LEU A C 1
ATOM 2403 O O . LEU A 1 309 ? -14.621 3.998 27.931 1.00 82.81 309 LEU A O 1
ATOM 2407 N N . TYR A 1 310 ? -15.192 5.949 26.959 1.00 74.88 310 TYR A N 1
ATOM 2408 C CA . TYR A 1 310 ? -16.616 5.653 26.871 1.00 74.88 310 TYR A CA 1
ATOM 2409 C C . TYR A 1 310 ? -16.902 4.501 25.901 1.00 74.88 310 TYR A C 1
ATOM 2411 O O . TYR A 1 310 ? -17.633 3.584 26.278 1.00 74.88 310 TYR A O 1
ATOM 2419 N N . ASP A 1 311 ? -16.315 4.507 24.698 1.00 65.50 311 ASP A N 1
ATOM 2420 C CA . ASP A 1 311 ? -16.573 3.484 23.673 1.00 65.50 311 ASP A CA 1
ATOM 2421 C C . ASP A 1 311 ? -16.164 2.091 24.168 1.00 65.50 311 ASP A C 1
ATOM 2423 O O . ASP A 1 311 ? -17.002 1.194 24.287 1.00 65.50 311 ASP A O 1
ATOM 2427 N N . TRP A 1 312 ? -14.903 1.929 24.581 1.00 75.69 312 TRP A N 1
ATOM 2428 C CA . TRP A 1 312 ? -14.400 0.642 25.066 1.00 75.69 312 TRP A CA 1
ATOM 2429 C C . TRP A 1 312 ? -15.164 0.132 26.293 1.00 75.69 312 TRP A C 1
ATOM 2431 O O . TRP A 1 312 ? -15.484 -1.056 26.372 1.00 75.69 312 TRP A O 1
ATOM 2441 N N . THR A 1 313 ? -15.516 1.024 27.228 1.00 87.12 313 THR A N 1
ATOM 2442 C CA . THR A 1 313 ? -16.308 0.655 28.415 1.00 87.12 313 THR A CA 1
ATOM 2443 C C . THR A 1 313 ? -17.707 0.188 28.008 1.00 87.12 313 THR A C 1
ATOM 2445 O O . THR A 1 313 ? -18.152 -0.870 28.442 1.00 87.12 313 THR A O 1
ATOM 2448 N N . SER A 1 314 ? -18.381 0.928 27.122 1.00 79.69 314 SER A N 1
ATOM 2449 C CA . SER A 1 314 ? -19.732 0.622 26.631 1.00 79.69 314 SER A CA 1
ATOM 2450 C C . SER A 1 314 ? -19.791 -0.719 25.896 1.00 79.69 314 SER A C 1
ATOM 2452 O O . SER A 1 314 ? -20.763 -1.459 26.038 1.00 79.69 314 SER A O 1
ATOM 2454 N N . GLN A 1 315 ? -18.755 -1.065 25.127 1.00 74.12 315 GLN A N 1
ATOM 2455 C CA . GLN A 1 315 ? -18.699 -2.345 24.419 1.00 74.12 315 GLN A CA 1
ATOM 2456 C C . GLN A 1 315 ? -18.531 -3.539 25.367 1.00 74.12 315 GLN A C 1
ATOM 2458 O O . GLN A 1 315 ? -19.207 -4.550 25.169 1.00 74.12 315 GLN A O 1
ATOM 2463 N N . LEU A 1 316 ? -17.707 -3.410 26.413 1.00 86.19 316 LEU A N 1
ATOM 2464 C CA . LEU A 1 316 ? -17.563 -4.432 27.458 1.00 86.19 316 LEU A CA 1
ATOM 2465 C C . LEU A 1 316 ? -18.835 -4.568 28.305 1.00 86.19 316 LEU A C 1
ATOM 2467 O O . LEU A 1 316 ? -19.295 -5.681 28.536 1.00 86.19 316 LEU A O 1
ATOM 2471 N N . GLU A 1 317 ? -19.444 -3.450 28.717 1.00 87.69 317 GLU A N 1
ATOM 2472 C CA . GLU A 1 317 ? -20.709 -3.441 29.472 1.00 87.69 317 GLU A CA 1
ATOM 2473 C C . GLU A 1 317 ? -21.832 -4.161 28.720 1.00 87.69 317 GLU A C 1
ATOM 2475 O O . GLU A 1 317 ? -22.656 -4.853 29.315 1.00 87.69 317 GLU A O 1
ATOM 2480 N N . LYS A 1 318 ? -21.855 -3.996 27.396 1.00 80.50 318 LYS A N 1
ATOM 2481 C CA . LYS A 1 318 ? -22.830 -4.613 26.495 1.00 80.50 318 LYS A CA 1
ATOM 2482 C C . LYS A 1 318 ? -22.446 -6.031 26.065 1.00 80.50 318 LYS A C 1
ATOM 2484 O O . LYS A 1 318 ? -23.186 -6.634 25.296 1.00 80.50 318 LYS A O 1
ATOM 2489 N N . GLY A 1 319 ? -21.295 -6.548 26.500 1.00 78.31 319 GLY A N 1
ATOM 2490 C CA . GLY A 1 319 ? -20.786 -7.859 26.089 1.00 78.31 319 GLY A CA 1
ATOM 2491 C C . GLY A 1 319 ? -20.514 -7.985 24.585 1.00 78.31 319 GLY A C 1
ATOM 2492 O O . GLY A 1 319 ? -20.500 -9.095 24.064 1.00 78.31 319 GLY A O 1
ATOM 2493 N N . ARG A 1 320 ? -20.326 -6.865 23.872 1.00 74.12 320 ARG A N 1
ATOM 2494 C CA . ARG A 1 320 ? -20.005 -6.848 22.429 1.00 74.12 320 ARG A CA 1
ATOM 2495 C C . ARG A 1 320 ? -18.576 -7.293 22.157 1.00 74.12 320 ARG A C 1
ATOM 2497 O O . ARG A 1 320 ? -18.284 -7.821 21.090 1.00 74.12 320 ARG A O 1
ATOM 2504 N N . ILE A 1 321 ? -17.705 -7.036 23.123 1.00 74.12 321 ILE A N 1
ATOM 2505 C CA . ILE A 1 321 ? -16.316 -7.468 23.138 1.00 74.12 321 ILE A CA 1
ATOM 2506 C C . ILE A 1 321 ? -16.012 -8.069 24.507 1.00 74.12 321 ILE A C 1
ATOM 2508 O O . ILE A 1 321 ? -16.681 -7.766 25.497 1.00 74.12 321 ILE A O 1
ATOM 2512 N N . ASP A 1 322 ? -14.975 -8.889 24.554 1.00 85.69 322 ASP A N 1
ATOM 2513 C CA . ASP A 1 322 ? -14.423 -9.475 25.768 1.00 85.69 322 ASP A CA 1
ATOM 2514 C C . ASP A 1 322 ? -13.009 -8.924 26.046 1.00 85.69 322 ASP A C 1
ATOM 2516 O O . ASP A 1 322 ? -12.479 -8.086 25.306 1.00 85.69 322 ASP A O 1
ATOM 2520 N N . GLY A 1 323 ? -12.388 -9.368 27.140 1.00 86.19 323 GLY A N 1
ATOM 2521 C CA . GLY A 1 323 ? -11.037 -8.959 27.523 1.00 86.19 323 GLY A CA 1
ATOM 2522 C C . GLY A 1 323 ? -9.977 -9.293 26.468 1.00 86.19 323 GLY A C 1
ATOM 2523 O O . GLY A 1 323 ? -9.043 -8.515 26.281 1.00 86.19 323 GLY A O 1
ATOM 2524 N N . ALA A 1 324 ? -10.127 -10.402 25.740 1.00 83.81 324 ALA A N 1
ATOM 2525 C CA . ALA A 1 324 ? -9.220 -10.828 24.679 1.00 83.81 324 ALA A CA 1
ATOM 2526 C C . ALA A 1 324 ? -9.301 -9.905 23.456 1.00 83.81 324 ALA A C 1
ATOM 2528 O O . ALA A 1 324 ? -8.270 -9.494 22.916 1.00 83.81 324 ALA A O 1
ATOM 2529 N N . ALA A 1 325 ? -10.514 -9.539 23.038 1.00 68.25 325 ALA A N 1
ATOM 2530 C CA . ALA A 1 325 ? -10.747 -8.579 21.966 1.00 68.25 325 ALA A CA 1
ATOM 2531 C C . ALA A 1 325 ? -10.214 -7.183 22.333 1.00 68.25 325 ALA A C 1
ATOM 2533 O O . ALA A 1 325 ? -9.538 -6.553 21.517 1.00 68.25 325 ALA A O 1
ATOM 2534 N N . LEU A 1 326 ? -10.428 -6.738 23.578 1.00 82.50 326 LEU A N 1
ATOM 2535 C CA . LEU A 1 326 ? -9.859 -5.489 24.091 1.00 82.50 326 LEU A CA 1
ATOM 2536 C C . LEU A 1 326 ? -8.321 -5.524 24.084 1.00 82.50 326 LEU A C 1
ATOM 2538 O O . LEU A 1 326 ? -7.681 -4.609 23.569 1.00 82.50 326 LEU A O 1
ATOM 2542 N N . ALA A 1 327 ? -7.717 -6.594 24.611 1.00 86.19 327 ALA A N 1
ATOM 2543 C CA . ALA A 1 327 ? -6.267 -6.782 24.643 1.00 86.19 327 ALA A CA 1
ATOM 2544 C C . ALA A 1 327 ? -5.653 -6.702 23.241 1.00 86.19 327 ALA A C 1
ATOM 2546 O O . ALA A 1 327 ? -4.666 -5.993 23.035 1.00 86.19 327 ALA A O 1
ATOM 2547 N N . ARG A 1 328 ? -6.273 -7.376 22.266 1.00 73.50 328 ARG A N 1
ATOM 2548 C CA . ARG A 1 328 ? -5.868 -7.325 20.859 1.00 73.50 328 ARG A CA 1
ATOM 2549 C C . ARG A 1 328 ? -5.959 -5.907 20.293 1.00 73.50 328 ARG A C 1
ATOM 2551 O O . ARG A 1 328 ? -5.022 -5.483 19.625 1.00 73.50 328 ARG A O 1
ATOM 2558 N N . GLY A 1 329 ? -7.042 -5.180 20.578 1.00 62.16 329 GLY A N 1
ATOM 2559 C CA . GLY A 1 329 ? -7.243 -3.809 20.102 1.00 62.16 329 GLY A CA 1
ATOM 2560 C C . GLY A 1 329 ? -6.175 -2.832 20.602 1.00 62.16 329 GLY A C 1
ATOM 2561 O O . GLY A 1 329 ? -5.641 -2.055 19.819 1.00 62.16 329 GLY A O 1
ATOM 2562 N N . PHE A 1 330 ? -5.805 -2.909 21.882 1.00 81.69 330 PHE A N 1
ATOM 2563 C CA . PHE A 1 330 ? -4.784 -2.027 22.461 1.00 81.69 330 PHE A CA 1
ATOM 2564 C C . PHE A 1 330 ? -3.363 -2.418 22.055 1.00 81.69 330 PHE A C 1
ATOM 2566 O O . PHE A 1 330 ? -2.595 -1.569 21.607 1.00 81.69 330 PHE A O 1
ATOM 2573 N N . VAL A 1 331 ? -3.002 -3.697 22.181 1.00 79.50 331 VAL A N 1
ATOM 2574 C CA . VAL A 1 331 ? -1.637 -4.166 21.886 1.00 79.50 331 VAL A CA 1
ATOM 2575 C C . VAL A 1 331 ? -1.345 -4.139 20.384 1.00 79.50 331 VAL A C 1
ATOM 2577 O O . VAL A 1 331 ? -0.203 -3.929 19.987 1.00 79.50 331 VAL A O 1
ATOM 2580 N N . GLY A 1 332 ? -2.370 -4.330 19.551 1.00 59.41 332 GLY A N 1
ATOM 2581 C CA . GLY A 1 332 ? -2.295 -4.183 18.099 1.00 59.41 332 GLY A CA 1
ATOM 2582 C C . GLY A 1 332 ? -2.525 -2.755 17.599 1.00 59.41 332 GLY A C 1
ATOM 2583 O O . GLY A 1 332 ? -2.607 -2.561 16.390 1.00 59.41 332 GLY A O 1
ATOM 2584 N N . SER A 1 333 ? -2.659 -1.766 18.492 1.00 55.94 333 SER A N 1
ATOM 2585 C CA . SER A 1 333 ? -2.931 -0.384 18.090 1.00 55.94 333 SER A CA 1
ATOM 2586 C C . SER A 1 333 ? -1.722 0.273 17.407 1.00 55.94 333 SER A C 1
ATOM 2588 O O . SER A 1 333 ? -0.569 -0.041 17.737 1.00 55.94 333 SER A O 1
ATOM 2590 N N . PRO A 1 334 ? -1.959 1.264 16.525 1.00 45.81 334 PRO A N 1
ATOM 2591 C CA . PRO A 1 334 ? -0.898 2.109 15.984 1.00 45.81 334 PRO A CA 1
ATOM 2592 C C . PRO A 1 334 ? -0.041 2.766 17.074 1.00 45.81 334 PRO A C 1
ATOM 2594 O O . PRO A 1 334 ? 1.157 2.936 16.895 1.00 45.81 334 PRO A O 1
ATOM 2597 N N . GLU A 1 335 ? -0.614 3.085 18.237 1.00 61.00 335 GLU A N 1
ATOM 2598 C CA . GLU A 1 335 ? 0.121 3.699 19.347 1.00 61.00 335 GLU A CA 1
ATOM 2599 C C . GLU A 1 335 ? 1.228 2.787 19.893 1.00 61.00 335 GLU A C 1
ATOM 2601 O O . GLU A 1 335 ? 2.355 3.241 20.078 1.00 61.00 335 GLU A O 1
ATOM 2606 N N . ILE A 1 336 ? 0.951 1.492 20.088 1.00 67.12 336 ILE A N 1
ATOM 2607 C CA . ILE A 1 336 ? 1.986 0.511 20.463 1.00 67.12 336 ILE A CA 1
ATOM 2608 C C . ILE A 1 336 ? 2.981 0.293 19.328 1.00 67.12 336 ILE A C 1
ATOM 2610 O O . ILE A 1 336 ? 4.181 0.152 19.571 1.00 67.12 336 ILE A O 1
ATOM 2614 N N . TYR A 1 337 ? 2.503 0.309 18.086 1.00 53.34 337 TYR A N 1
ATOM 2615 C CA . TYR A 1 337 ? 3.360 0.218 16.912 1.00 53.34 337 TYR A CA 1
ATOM 2616 C C . TYR A 1 337 ? 4.381 1.375 16.845 1.00 53.34 337 TYR A C 1
ATOM 2618 O O . TYR A 1 337 ? 5.578 1.125 16.686 1.00 53.34 337 TYR A O 1
ATOM 2626 N N . TYR A 1 338 ? 3.947 2.623 17.045 1.00 50.66 338 TYR A N 1
ATOM 2627 C CA . TYR A 1 338 ? 4.807 3.811 16.983 1.00 50.66 338 TYR A CA 1
ATOM 2628 C C . TYR A 1 338 ? 5.805 3.913 18.136 1.00 50.66 338 TYR A C 1
ATOM 2630 O O . TYR A 1 338 ? 6.831 4.577 17.992 1.00 50.66 338 TYR A O 1
ATOM 2638 N N . LYS A 1 339 ? 5.564 3.221 19.257 1.00 68.56 339 LYS A N 1
ATOM 2639 C CA . LYS A 1 339 ? 6.570 3.086 20.321 1.00 68.56 339 LYS A CA 1
ATOM 2640 C C . LYS A 1 339 ? 7.803 2.296 19.872 1.00 68.56 339 LYS A C 1
ATOM 2642 O O . LYS A 1 339 ? 8.832 2.380 20.533 1.00 68.56 339 LYS A O 1
ATOM 2647 N N . ASN A 1 340 ? 7.717 1.549 18.762 1.00 63.19 340 ASN A N 1
ATOM 2648 C CA . ASN A 1 340 ? 8.813 0.765 18.184 1.00 63.19 340 ASN A CA 1
ATOM 2649 C C . ASN A 1 340 ? 9.528 -0.125 19.219 1.00 63.19 340 ASN A C 1
ATOM 2651 O O . ASN A 1 340 ? 10.753 -0.256 19.208 1.00 63.19 340 ASN A O 1
ATOM 2655 N N . LEU A 1 341 ? 8.746 -0.726 20.123 1.00 76.75 341 LEU A N 1
ATOM 2656 C CA . LEU A 1 341 ? 9.266 -1.524 21.230 1.00 76.75 341 LEU A CA 1
ATOM 2657 C C . LEU A 1 341 ? 10.136 -2.658 20.695 1.00 76.75 341 LEU A C 1
ATOM 2659 O O . LEU A 1 341 ? 9.724 -3.392 19.787 1.00 76.75 341 LEU A O 1
ATOM 2663 N N . ASN A 1 342 ? 11.311 -2.854 21.281 1.00 80.12 342 ASN A N 1
ATOM 2664 C CA . ASN A 1 342 ? 12.085 -4.069 21.083 1.00 80.12 342 ASN A CA 1
ATOM 2665 C C . ASN A 1 342 ? 11.404 -5.262 21.794 1.00 80.12 342 ASN A C 1
ATOM 2667 O O . ASN A 1 342 ? 10.392 -5.099 22.469 1.00 80.12 342 ASN A O 1
ATOM 2671 N N . ASP A 1 343 ? 11.889 -6.488 21.580 1.00 84.12 343 ASP A N 1
ATOM 2672 C CA . ASP A 1 343 ? 11.218 -7.677 22.130 1.00 84.12 343 ASP A CA 1
ATOM 2673 C C . ASP A 1 343 ? 11.244 -7.705 23.665 1.00 84.12 343 ASP A C 1
ATOM 2675 O O . ASP A 1 343 ? 10.283 -8.157 24.276 1.00 84.12 343 ASP A O 1
ATOM 2679 N N . ASP A 1 344 ? 12.295 -7.171 24.286 1.00 90.62 344 ASP A N 1
ATOM 2680 C CA . ASP A 1 344 ? 12.432 -7.070 25.740 1.00 90.62 344 ASP A CA 1
ATOM 2681 C C . ASP A 1 344 ? 11.420 -6.073 26.331 1.00 90.62 344 ASP A C 1
ATOM 2683 O O . ASP A 1 344 ? 10.660 -6.428 27.231 1.00 90.62 344 ASP A O 1
ATOM 2687 N N . GLU A 1 345 ? 11.323 -4.880 25.736 1.00 91.44 345 GLU A N 1
ATOM 2688 C CA . GLU A 1 345 ? 10.352 -3.837 26.107 1.00 91.44 345 GLU A CA 1
ATOM 2689 C C . GLU A 1 345 ? 8.903 -4.282 25.858 1.00 91.44 345 GLU A C 1
ATOM 2691 O O . GLU A 1 345 ? 8.000 -3.985 26.639 1.00 91.44 345 GLU A O 1
ATOM 2696 N N . TYR A 1 346 ? 8.669 -5.025 24.772 1.00 90.75 346 TYR A N 1
ATOM 2697 C CA . TYR A 1 346 ? 7.365 -5.609 24.477 1.00 90.75 346 TYR A CA 1
ATOM 2698 C C . TYR A 1 346 ? 6.947 -6.597 25.568 1.00 90.75 346 TYR A C 1
ATOM 2700 O O . TYR A 1 346 ? 5.806 -6.551 26.031 1.00 90.75 346 TYR A O 1
ATOM 2708 N N . MET A 1 347 ? 7.870 -7.453 26.019 1.00 95.19 347 MET A N 1
ATOM 2709 C CA . MET A 1 347 ? 7.601 -8.360 27.131 1.00 95.19 347 MET A CA 1
ATOM 2710 C C . MET A 1 347 ? 7.293 -7.597 28.418 1.00 95.19 347 MET A C 1
ATOM 2712 O O . MET A 1 347 ? 6.307 -7.923 29.079 1.00 95.19 347 MET A O 1
ATOM 2716 N N . ASP A 1 348 ? 8.072 -6.565 28.749 1.00 94.56 348 ASP A N 1
ATOM 2717 C CA . ASP A 1 348 ? 7.828 -5.747 29.941 1.00 94.56 348 ASP A CA 1
ATOM 2718 C C . ASP A 1 348 ? 6.430 -5.134 29.916 1.00 94.56 348 ASP A C 1
ATOM 2720 O O . ASP A 1 348 ? 5.665 -5.300 30.869 1.00 94.56 348 ASP A O 1
ATOM 2724 N N . MET A 1 349 ? 6.044 -4.516 28.800 1.00 95.31 349 MET A N 1
ATOM 2725 C CA . MET A 1 349 ? 4.708 -3.952 28.622 1.00 95.31 349 MET A CA 1
ATOM 2726 C C . MET A 1 349 ? 3.605 -5.003 28.841 1.00 95.31 349 MET A C 1
ATOM 2728 O O . MET A 1 349 ? 2.610 -4.709 29.511 1.00 95.31 349 MET A O 1
ATOM 2732 N N . LEU A 1 350 ? 3.759 -6.224 28.312 1.00 95.44 350 LEU A N 1
ATOM 2733 C CA . LEU A 1 350 ? 2.766 -7.289 28.487 1.00 95.44 350 LEU A CA 1
ATOM 2734 C C . LEU A 1 350 ? 2.622 -7.715 29.955 1.00 95.44 350 LEU A C 1
ATOM 2736 O O . LEU A 1 350 ? 1.498 -7.798 30.448 1.00 95.44 350 LEU A O 1
ATOM 2740 N N . TYR A 1 351 ? 3.726 -7.942 30.671 1.00 96.12 351 TYR A N 1
ATOM 2741 C CA . TYR A 1 351 ? 3.689 -8.331 32.088 1.00 96.12 351 TYR A CA 1
ATOM 2742 C C . TYR A 1 351 ? 3.037 -7.254 32.965 1.00 96.12 351 TYR A C 1
ATOM 2744 O O . TYR A 1 351 ? 2.129 -7.548 33.752 1.00 96.12 351 TYR A O 1
ATOM 2752 N N . HIS A 1 352 ? 3.407 -5.990 32.761 1.00 93.88 352 HIS A N 1
ATOM 2753 C CA . HIS A 1 352 ? 2.811 -4.870 33.485 1.00 93.88 352 HIS A CA 1
ATOM 2754 C C . HIS A 1 352 ? 1.319 -4.720 33.176 1.00 93.88 352 HIS A C 1
ATOM 2756 O O . HIS A 1 352 ? 0.501 -4.544 34.084 1.00 93.88 352 HIS A O 1
ATOM 2762 N N . THR A 1 353 ? 0.939 -4.829 31.902 1.00 94.25 353 THR A N 1
ATOM 2763 C CA . THR A 1 353 ? -0.448 -4.635 31.462 1.00 94.25 353 THR A CA 1
ATOM 2764 C C . THR A 1 353 ? -1.348 -5.778 31.911 1.00 94.25 353 THR A C 1
ATOM 2766 O O . THR A 1 353 ? -2.404 -5.525 32.494 1.00 94.25 353 THR A O 1
ATOM 2769 N N . PHE A 1 354 ? -0.944 -7.029 31.699 1.00 94.31 354 PHE A N 1
ATOM 2770 C CA . PHE A 1 354 ? -1.831 -8.184 31.848 1.00 94.31 354 PHE A CA 1
ATOM 2771 C C . PHE A 1 354 ? -1.721 -8.897 33.193 1.00 94.31 354 PHE A C 1
ATOM 2773 O O . PHE A 1 354 ? -2.680 -9.563 33.564 1.00 94.31 354 PHE A O 1
ATOM 2780 N N . PHE A 1 355 ? -0.624 -8.720 33.941 1.00 91.44 355 PHE A N 1
ATOM 2781 C CA . PHE A 1 355 ? -0.408 -9.396 35.233 1.00 91.44 355 PHE A CA 1
ATOM 2782 C C . PHE A 1 355 ? -0.125 -8.447 36.408 1.00 91.44 355 PHE A C 1
ATOM 2784 O O . PHE A 1 355 ? -0.093 -8.887 37.551 1.00 91.44 355 PHE A O 1
ATOM 2791 N N . ASP A 1 356 ? 0.045 -7.144 36.153 1.00 87.75 356 ASP A N 1
ATOM 2792 C CA . ASP A 1 356 ? 0.326 -6.123 37.180 1.00 87.75 356 ASP A CA 1
ATOM 2793 C C . ASP A 1 356 ? 1.588 -6.377 38.013 1.00 87.75 356 ASP A C 1
ATOM 2795 O O . ASP A 1 356 ? 1.645 -6.081 39.208 1.00 87.75 356 ASP A O 1
ATOM 2799 N N . ARG A 1 357 ? 2.606 -6.955 37.380 1.00 90.44 357 ARG A N 1
ATOM 2800 C CA . ARG A 1 357 ? 3.861 -7.317 38.031 1.00 90.44 357 ARG A CA 1
ATOM 2801 C C . ARG A 1 357 ? 5.028 -7.201 37.069 1.00 90.44 357 ARG A C 1
ATOM 2803 O O . ARG A 1 357 ? 4.844 -7.249 35.854 1.00 90.44 357 ARG A O 1
ATOM 2810 N N . GLU A 1 358 ? 6.222 -7.131 37.642 1.00 92.88 358 GLU A N 1
ATOM 2811 C CA . GLU A 1 358 ? 7.459 -7.302 36.891 1.00 92.88 358 GLU A CA 1
ATOM 2812 C C . GLU A 1 358 ? 7.534 -8.718 36.287 1.00 92.88 358 GLU A C 1
ATOM 2814 O O . GLU A 1 358 ? 7.053 -9.687 36.904 1.00 92.88 358 GLU A O 1
ATOM 2819 N N . PRO A 1 359 ? 8.146 -8.867 35.101 1.00 92.12 359 PRO A N 1
ATOM 2820 C CA . PRO A 1 359 ? 8.421 -10.172 34.530 1.00 92.12 359 PRO A CA 1
ATOM 2821 C C . PRO A 1 359 ? 9.280 -11.018 35.462 1.00 92.12 359 PRO A C 1
ATOM 2823 O O . PRO A 1 359 ? 10.320 -10.583 35.962 1.00 92.12 359 PRO A O 1
ATOM 2826 N N . ASP A 1 360 ? 8.886 -12.272 35.645 1.00 93.00 360 ASP A N 1
ATOM 2827 C CA . ASP A 1 360 ? 9.788 -13.254 36.223 1.00 93.00 360 ASP A CA 1
ATOM 2828 C C . ASP A 1 360 ? 10.899 -13.590 35.201 1.00 93.00 360 ASP A C 1
ATOM 2830 O O . ASP A 1 360 ? 10.608 -13.735 34.006 1.00 93.00 360 ASP A O 1
ATOM 2834 N N . PRO A 1 361 ? 12.178 -13.704 35.623 1.00 93.19 361 PRO A N 1
ATOM 2835 C CA . PRO A 1 361 ? 13.294 -13.880 34.689 1.00 93.19 361 PRO A CA 1
ATOM 2836 C C . PRO A 1 361 ? 13.159 -15.109 33.783 1.00 93.19 361 PRO A C 1
ATOM 2838 O O . PRO A 1 361 ? 13.557 -15.068 32.620 1.00 93.19 361 PRO A O 1
ATOM 2841 N N . GLU A 1 362 ? 12.590 -16.195 34.306 1.00 93.94 362 GLU A N 1
ATOM 2842 C CA . GLU A 1 362 ? 12.434 -17.464 33.594 1.00 93.94 362 GLU A CA 1
ATOM 2843 C C . GLU A 1 362 ? 11.347 -17.375 32.514 1.00 93.94 362 GLU A C 1
ATOM 2845 O O . GLU A 1 362 ? 11.590 -17.745 31.363 1.00 93.94 362 GLU A O 1
ATOM 2850 N N . GLY A 1 363 ? 10.177 -16.821 32.841 1.00 92.81 363 GLY A N 1
ATOM 2851 C CA . GLY A 1 363 ? 9.076 -16.614 31.907 1.00 92.81 363 GLY A CA 1
ATOM 2852 C C . GLY A 1 363 ? 9.409 -15.599 30.817 1.00 92.81 363 GLY A C 1
ATOM 2853 O O . GLY A 1 363 ? 9.154 -15.862 29.639 1.00 92.81 363 GLY A O 1
ATOM 2854 N N . LYS A 1 364 ? 10.067 -14.480 31.163 1.00 94.88 364 LYS A N 1
ATOM 2855 C CA . LYS A 1 364 ? 10.541 -13.511 30.160 1.00 94.88 364 LYS A CA 1
ATOM 2856 C C . LYS A 1 364 ? 11.552 -14.158 29.213 1.00 94.88 364 LYS A C 1
ATOM 2858 O O . LYS A 1 364 ? 11.415 -14.030 27.997 1.00 94.88 364 LYS A O 1
ATOM 2863 N N . ALA A 1 365 ? 12.519 -14.913 29.742 1.00 93.38 365 ALA A N 1
ATOM 2864 C CA . ALA A 1 365 ? 13.499 -15.627 28.924 1.00 93.38 365 ALA A CA 1
ATOM 2865 C C . ALA A 1 365 ? 12.849 -16.671 28.000 1.00 93.38 365 ALA A C 1
ATOM 2867 O O . ALA A 1 365 ? 13.254 -16.793 26.842 1.00 93.38 365 ALA A O 1
ATOM 2868 N N . TYR A 1 366 ? 11.825 -17.389 28.474 1.00 94.12 366 TYR A N 1
ATOM 2869 C CA . TYR A 1 366 ? 11.053 -18.317 27.648 1.00 94.12 366 TYR A CA 1
ATOM 2870 C C . TYR A 1 366 ? 10.403 -17.599 26.458 1.00 94.12 366 TYR A C 1
ATOM 2872 O O . TYR A 1 366 ? 10.647 -17.976 25.313 1.00 94.12 366 TYR A O 1
ATOM 2880 N N . TRP A 1 367 ? 9.644 -16.527 26.698 1.00 92.94 367 TRP A N 1
ATOM 2881 C CA . TRP A 1 367 ? 8.952 -15.810 25.624 1.00 92.94 367 TRP A CA 1
ATOM 2882 C C . TRP A 1 367 ? 9.901 -15.125 24.640 1.00 92.94 367 TRP A C 1
ATOM 2884 O O . TRP A 1 367 ? 9.666 -15.176 23.433 1.00 92.94 367 TRP A O 1
ATOM 2894 N N . LEU A 1 368 ? 11.008 -14.552 25.121 1.00 87.88 368 LEU A N 1
ATOM 2895 C CA . LEU A 1 368 ? 12.058 -14.010 24.254 1.00 87.88 368 LEU A CA 1
ATOM 2896 C C . LEU A 1 368 ? 12.701 -15.102 23.390 1.00 87.88 368 LEU A C 1
ATOM 2898 O O . LEU A 1 368 ? 12.977 -14.875 22.212 1.00 87.88 368 LEU A O 1
ATOM 2902 N N . SER A 1 369 ? 12.899 -16.303 23.942 1.00 84.25 369 SER A N 1
ATOM 2903 C CA . SER A 1 369 ? 13.373 -17.457 23.175 1.00 84.25 369 SER A CA 1
ATOM 2904 C C . SER A 1 369 ? 12.363 -17.875 22.107 1.00 84.25 369 SER A C 1
ATOM 2906 O O . SER A 1 369 ? 12.758 -18.170 20.981 1.00 84.25 369 SER A O 1
ATOM 2908 N N . GLU A 1 370 ? 11.067 -17.863 22.413 1.00 80.38 370 GLU A N 1
ATOM 2909 C CA . GLU A 1 370 ? 10.022 -18.163 21.433 1.00 80.38 370 GLU A CA 1
ATOM 2910 C C . GLU A 1 370 ? 9.962 -17.107 20.320 1.00 80.38 370 GLU A C 1
ATOM 2912 O O . GLU A 1 370 ? 9.890 -17.474 19.148 1.00 80.38 370 GLU A O 1
ATOM 2917 N N . LEU A 1 371 ? 10.086 -15.815 20.647 1.00 72.88 371 LEU A N 1
ATOM 2918 C CA . LEU A 1 371 ? 10.196 -14.728 19.661 1.00 72.88 371 LEU A CA 1
ATOM 2919 C C . LEU A 1 371 ? 11.429 -14.906 18.760 1.00 72.88 371 LEU A C 1
ATOM 2921 O O . LEU A 1 371 ? 11.327 -14.777 17.539 1.00 72.88 371 LEU A O 1
ATOM 2925 N N . GLN A 1 372 ? 12.578 -15.289 19.329 1.00 72.00 372 GLN A N 1
ATOM 2926 C CA . GLN A 1 372 ? 13.787 -15.618 18.560 1.00 72.00 372 GLN A CA 1
ATOM 2927 C C . GLN A 1 372 ? 13.607 -16.846 17.661 1.00 72.00 372 GLN A C 1
ATOM 2929 O O . GLN A 1 372 ? 14.125 -16.871 16.545 1.00 72.00 372 GLN A O 1
ATOM 2934 N N . LYS A 1 373 ? 12.851 -17.853 18.112 1.00 64.69 373 LYS A N 1
ATOM 2935 C CA . LYS A 1 373 ? 12.457 -19.013 17.294 1.00 64.69 373 LYS A CA 1
ATOM 2936 C C . LYS A 1 373 ? 11.384 -18.669 16.255 1.00 64.69 373 LYS A C 1
ATOM 2938 O O . LYS A 1 373 ? 11.070 -19.510 15.416 1.00 64.69 373 LYS A O 1
ATOM 2943 N N . GLY A 1 374 ? 10.855 -17.446 16.278 1.00 53.59 374 G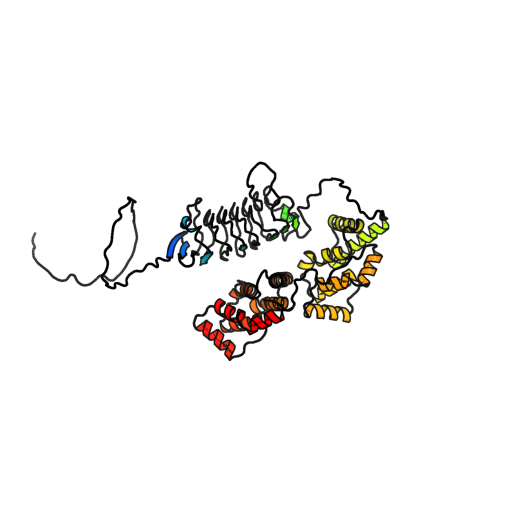LY A N 1
ATOM 2944 C CA . GLY A 1 374 ? 9.923 -16.926 15.284 1.00 53.59 374 GLY A CA 1
ATOM 2945 C C . GLY A 1 374 ? 8.449 -16.968 15.688 1.00 53.59 374 GLY A C 1
ATOM 2946 O O . GLY A 1 374 ? 7.608 -16.736 14.821 1.00 53.59 374 GLY A O 1
ATOM 2947 N N . ARG A 1 375 ? 8.110 -17.228 16.961 1.00 68.31 375 ARG A N 1
ATOM 2948 C CA . ARG A 1 375 ? 6.749 -16.996 17.479 1.00 68.31 375 ARG A CA 1
ATOM 2949 C C . ARG A 1 375 ? 6.411 -15.513 17.287 1.00 68.31 375 ARG A C 1
ATOM 2951 O O . ARG A 1 375 ? 7.244 -14.653 17.551 1.00 68.31 375 ARG A O 1
ATOM 2958 N N . SER A 1 376 ? 5.211 -15.201 16.802 1.00 67.38 376 SER A N 1
ATOM 2959 C CA . SER A 1 376 ? 4.800 -13.810 16.579 1.00 67.38 376 SER A CA 1
ATOM 2960 C C . SER A 1 376 ? 4.481 -13.110 17.903 1.00 67.38 376 SER A C 1
ATOM 2962 O O . SER A 1 376 ? 4.094 -13.752 18.880 1.00 67.38 376 SER A O 1
ATOM 2964 N N . ARG A 1 377 ? 4.566 -11.775 17.933 1.00 78.19 377 ARG A N 1
ATOM 2965 C CA . ARG A 1 377 ? 4.118 -10.980 19.092 1.00 78.19 377 ARG A CA 1
ATOM 2966 C C . ARG A 1 377 ? 2.642 -11.220 19.424 1.00 78.19 377 ARG A C 1
ATOM 2968 O O . ARG A 1 377 ? 2.288 -11.321 20.590 1.00 78.19 377 ARG A O 1
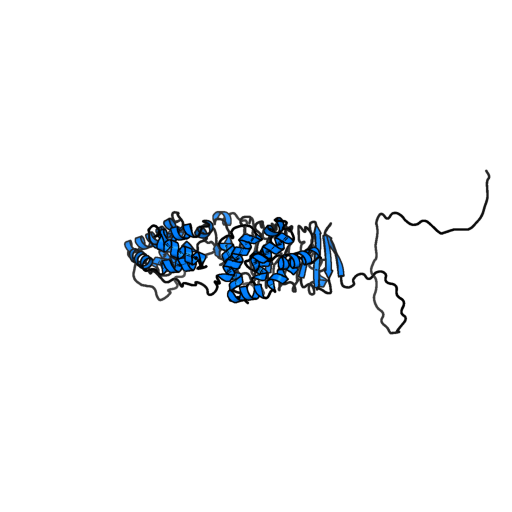ATOM 2975 N N . VAL A 1 378 ? 1.803 -11.427 18.409 1.00 72.31 378 VAL A N 1
ATOM 2976 C CA . VAL A 1 378 ? 0.392 -11.819 18.573 1.00 72.31 378 VAL A CA 1
ATOM 2977 C C . VAL A 1 378 ? 0.265 -13.206 19.217 1.00 72.31 378 VAL A C 1
ATOM 2979 O O . VAL A 1 378 ? -0.561 -13.385 20.104 1.00 72.31 378 VAL A O 1
ATOM 2982 N N . GLY A 1 379 ? 1.107 -14.172 18.843 1.00 75.75 379 GLY A N 1
ATOM 2983 C CA . GLY A 1 379 ? 1.144 -15.497 19.472 1.00 75.75 379 GLY A CA 1
ATOM 2984 C C . GLY A 1 379 ? 1.671 -15.470 20.912 1.00 75.75 379 GLY A C 1
ATOM 2985 O O . GLY A 1 379 ? 1.236 -16.260 21.748 1.00 75.75 379 GLY A O 1
ATOM 2986 N N . VAL A 1 380 ? 2.575 -14.539 21.235 1.00 88.06 380 VAL A N 1
ATOM 2987 C CA . VAL A 1 380 ? 2.961 -14.253 22.626 1.00 88.06 380 VAL A CA 1
ATOM 2988 C C . VAL A 1 380 ? 1.780 -13.649 23.385 1.00 88.06 380 VAL A C 1
ATOM 2990 O O . VAL A 1 380 ? 1.411 -14.171 24.432 1.00 88.06 380 VAL A O 1
ATOM 2993 N N . LEU A 1 381 ? 1.125 -12.621 22.835 1.00 89.44 381 LEU A N 1
ATOM 2994 C CA . LEU A 1 381 ? -0.071 -12.016 23.427 1.00 89.44 381 LEU A CA 1
ATOM 2995 C C . LEU A 1 381 ? -1.179 -13.050 23.669 1.00 89.44 381 LEU A C 1
ATOM 2997 O O . LEU A 1 381 ? -1.782 -13.041 24.737 1.00 89.44 381 LEU A O 1
ATOM 3001 N N . SER A 1 382 ? -1.408 -13.972 22.729 1.00 86.00 382 SER A N 1
ATOM 3002 C CA . SER A 1 382 ? -2.350 -15.085 22.901 1.00 86.00 382 SER A CA 1
ATOM 3003 C C . SER A 1 382 ? -2.005 -15.929 24.132 1.00 86.00 382 SER A C 1
ATOM 3005 O O . SER A 1 382 ? -2.892 -16.238 24.926 1.00 86.00 382 SER A O 1
ATOM 3007 N N . GLY A 1 383 ? -0.722 -16.223 24.363 1.00 90.94 383 GLY A N 1
ATOM 3008 C CA . GLY A 1 383 ? -0.260 -16.912 25.570 1.00 90.94 383 GLY A CA 1
ATOM 3009 C C . GLY A 1 383 ? -0.602 -16.172 26.867 1.00 90.94 383 GLY A C 1
ATOM 3010 O O . GLY A 1 383 ? -1.033 -16.797 27.836 1.00 90.94 383 GLY A O 1
ATOM 3011 N N . PHE A 1 384 ? -0.481 -14.841 26.879 1.00 94.38 384 PHE A N 1
ATOM 3012 C CA . PHE A 1 384 ? -0.864 -14.009 28.027 1.00 94.38 384 PHE A CA 1
ATOM 3013 C C . PHE A 1 384 ? -2.381 -13.990 28.216 1.00 94.38 384 PHE A C 1
ATOM 3015 O O . PHE A 1 384 ? -2.875 -14.275 29.305 1.00 94.38 384 PHE A O 1
ATOM 3022 N N . VAL A 1 385 ? -3.127 -13.719 27.148 1.00 92.25 385 VAL A N 1
ATOM 3023 C CA . VAL A 1 385 ? -4.590 -13.613 27.162 1.00 92.25 385 VAL A CA 1
ATOM 3024 C C . VAL A 1 385 ? -5.262 -14.952 27.488 1.00 92.25 385 VAL A C 1
ATOM 3026 O O . VAL A 1 385 ? -6.318 -14.981 28.114 1.00 92.25 385 VAL A O 1
ATOM 3029 N N . ASN A 1 386 ? -4.667 -16.083 27.109 1.00 89.62 386 ASN A N 1
ATOM 3030 C CA . ASN A 1 386 ? -5.178 -17.419 27.433 1.00 89.62 386 ASN A CA 1
ATOM 3031 C C . ASN A 1 386 ? -4.673 -17.984 28.762 1.00 89.62 386 ASN A C 1
ATOM 3033 O O . ASN A 1 386 ? -5.021 -19.110 29.120 1.00 89.62 386 ASN A O 1
ATOM 3037 N N . SER A 1 387 ? -3.876 -17.219 29.504 1.00 93.81 387 SER A N 1
ATOM 3038 C CA . SER A 1 387 ? -3.384 -17.638 30.810 1.00 93.81 387 SER A CA 1
ATOM 3039 C C . SER A 1 387 ? -4.472 -17.577 31.886 1.00 93.81 387 SER A C 1
ATOM 3041 O O . SER A 1 387 ? -5.451 -16.828 31.800 1.00 93.81 387 SER A O 1
ATOM 3043 N N . ARG A 1 388 ? -4.260 -18.345 32.959 1.00 92.56 388 ARG A N 1
ATOM 3044 C CA . ARG A 1 388 ? -5.093 -18.265 34.162 1.00 92.56 388 ARG A CA 1
ATOM 3045 C C . ARG A 1 388 ? -4.972 -16.906 34.855 1.00 92.56 388 ARG A C 1
ATOM 3047 O O . ARG A 1 388 ? -5.986 -16.382 35.287 1.00 92.56 388 ARG A O 1
ATOM 3054 N N . GLU A 1 389 ? -3.775 -16.319 34.890 1.00 93.81 389 GLU A N 1
ATOM 3055 C CA . GLU A 1 389 ? -3.547 -14.996 35.494 1.00 93.81 389 GLU A CA 1
ATOM 3056 C C . GLU A 1 389 ? -4.404 -13.912 34.821 1.00 93.81 389 GLU A C 1
ATOM 3058 O O . GLU A 1 389 ? -5.040 -13.116 35.510 1.00 93.81 389 GLU A O 1
ATOM 3063 N N . PHE A 1 390 ? -4.503 -13.911 33.485 1.00 95.31 390 PHE A N 1
ATOM 3064 C CA . PHE A 1 390 ? -5.380 -12.963 32.792 1.00 95.31 390 PHE A CA 1
ATOM 3065 C C . PHE A 1 390 ? -6.868 -13.257 33.027 1.00 95.31 390 PHE A C 1
ATOM 3067 O O . PHE A 1 390 ? -7.670 -12.326 33.087 1.00 95.31 390 PHE A O 1
ATOM 3074 N N . SER A 1 391 ? -7.247 -14.530 33.197 1.00 94.25 391 SER A N 1
ATOM 3075 C CA . SER A 1 391 ? -8.609 -14.899 33.609 1.00 94.25 391 SER A CA 1
ATOM 3076 C C . SER A 1 391 ? -8.958 -14.325 34.975 1.00 94.25 391 SER A C 1
ATOM 3078 O O . SER A 1 391 ? -9.982 -13.663 35.104 1.00 94.25 391 SER A O 1
ATOM 3080 N N . ASP A 1 392 ? -8.081 -14.515 35.960 1.00 94.25 392 ASP A N 1
ATOM 3081 C CA . ASP A 1 392 ? -8.283 -14.025 37.323 1.00 94.25 392 ASP A CA 1
ATOM 3082 C C . ASP A 1 392 ? -8.351 -12.483 37.344 1.00 94.25 392 ASP A C 1
ATOM 3084 O O . ASP A 1 392 ? -9.169 -11.897 38.060 1.00 94.25 392 ASP A O 1
ATOM 3088 N N . LEU A 1 393 ? -7.546 -11.811 36.506 1.00 94.50 393 LEU A N 1
ATOM 3089 C CA . LEU A 1 393 ? -7.625 -10.362 36.315 1.00 94.50 393 LEU A CA 1
ATOM 3090 C C . LEU A 1 393 ? -8.981 -9.946 35.727 1.00 94.50 393 LEU A C 1
ATOM 3092 O O . LEU A 1 393 ? -9.609 -9.024 36.237 1.00 94.50 393 LEU A O 1
ATOM 3096 N N . CYS A 1 394 ? -9.458 -10.615 34.676 1.00 95.00 394 CYS A N 1
ATOM 3097 C CA . CYS A 1 394 ? -10.766 -10.327 34.081 1.00 95.00 394 CYS A CA 1
ATOM 3098 C C . CYS A 1 394 ? -11.910 -10.503 35.097 1.00 95.00 394 CYS A C 1
ATOM 3100 O O . CYS A 1 394 ? -12.777 -9.631 35.211 1.00 95.00 394 CYS A O 1
ATOM 3102 N N . ASP A 1 395 ? -11.862 -11.570 35.898 1.00 94.19 395 ASP A N 1
ATOM 3103 C CA . ASP A 1 395 ? -12.852 -11.858 36.938 1.00 94.19 395 ASP A CA 1
ATOM 3104 C C . ASP A 1 395 ? -12.899 -10.753 38.008 1.00 94.19 395 ASP A C 1
ATOM 3106 O O . ASP A 1 395 ? -13.983 -10.356 38.446 1.00 94.19 395 ASP A O 1
ATOM 3110 N N . GLN A 1 396 ? -11.748 -10.178 38.382 1.00 94.88 396 GLN A N 1
ATOM 3111 C CA . GLN A 1 396 ? -11.671 -9.052 39.324 1.00 94.88 396 GLN A CA 1
ATOM 3112 C C . GLN A 1 396 ? -12.453 -7.818 38.842 1.00 94.88 396 GLN A C 1
ATOM 3114 O O . GLN A 1 396 ? -13.011 -7.075 39.658 1.00 94.88 396 GLN A O 1
ATOM 3119 N N . TYR A 1 397 ? -12.494 -7.594 37.529 1.00 95.12 397 TYR A N 1
ATOM 3120 C CA . TYR A 1 397 ? -13.183 -6.460 36.913 1.00 95.12 397 TYR A CA 1
ATOM 3121 C C . TYR A 1 397 ? -14.582 -6.804 36.386 1.00 95.12 397 TYR A C 1
ATOM 3123 O O . TYR A 1 397 ? -15.285 -5.914 35.909 1.00 95.12 397 TYR A O 1
ATOM 3131 N N . GLY A 1 398 ? -15.012 -8.063 36.517 1.00 93.00 398 GLY A N 1
ATOM 3132 C CA . GLY A 1 398 ? -16.327 -8.523 36.075 1.00 93.00 398 GLY A CA 1
ATOM 3133 C C . GLY A 1 398 ? -16.495 -8.530 34.555 1.00 93.00 398 GLY A C 1
ATOM 3134 O O . GLY A 1 398 ? -17.605 -8.311 34.075 1.00 93.00 398 GLY A O 1
ATOM 3135 N N . ILE A 1 399 ? -15.412 -8.749 33.805 1.00 93.00 399 ILE A N 1
ATOM 3136 C CA . ILE A 1 399 ? -15.438 -8.857 32.341 1.00 93.00 399 ILE A CA 1
ATOM 3137 C C . ILE A 1 399 ? -15.263 -10.312 31.911 1.00 93.00 399 ILE A C 1
ATOM 3139 O O . ILE A 1 399 ? -14.499 -11.066 32.512 1.00 93.00 399 ILE A O 1
ATOM 3143 N N . ALA A 1 400 ? -15.933 -10.713 30.830 1.00 90.94 400 ALA A N 1
ATOM 3144 C CA . ALA A 1 400 ? -15.631 -11.990 30.197 1.00 90.94 400 ALA A CA 1
ATOM 3145 C C . ALA A 1 400 ? -14.201 -11.943 29.639 1.00 90.94 400 ALA A C 1
ATOM 3147 O O . ALA A 1 400 ? -13.853 -11.009 28.919 1.00 90.94 400 ALA A O 1
ATOM 3148 N N . ARG A 1 401 ? -13.371 -12.945 29.948 1.00 93.25 401 ARG A N 1
ATOM 3149 C CA . ARG A 1 401 ? -11.987 -13.010 29.446 1.00 93.25 401 ARG A CA 1
ATOM 3150 C C . ARG A 1 401 ? -11.918 -13.119 27.921 1.00 93.25 401 ARG A C 1
ATOM 3152 O O . ARG A 1 401 ? -11.030 -12.526 27.321 1.00 93.25 401 ARG A O 1
ATOM 3159 N N . GLY A 1 402 ? -12.822 -13.880 27.303 1.00 86.25 402 GLY A N 1
ATOM 3160 C CA . GLY A 1 402 ? -12.717 -14.252 25.888 1.00 86.25 402 GLY A CA 1
ATOM 3161 C C . GLY A 1 402 ? -11.686 -15.338 25.634 1.00 86.25 402 GLY A C 1
ATOM 3162 O O . GLY A 1 402 ? -11.201 -15.949 26.574 1.00 86.25 402 GLY A O 1
ATOM 3163 N N . THR A 1 403 ? -11.325 -15.585 24.380 1.00 80.81 403 THR A N 1
ATOM 3164 C CA . THR A 1 403 ? -10.199 -16.452 23.985 1.00 80.81 403 THR A CA 1
ATOM 3165 C C . THR A 1 403 ? -9.492 -15.840 22.794 1.00 80.81 403 THR A C 1
ATOM 3167 O O . THR A 1 403 ? -10.130 -15.250 21.927 1.00 80.81 403 THR A O 1
ATOM 3170 N N . MET A 1 404 ? -8.180 -16.028 22.714 1.00 73.38 404 MET A N 1
ATOM 3171 C CA . MET A 1 404 ? -7.397 -15.563 21.579 1.00 73.38 404 MET A CA 1
ATOM 3172 C C . MET A 1 404 ? -6.740 -16.756 20.897 1.00 73.38 404 MET A C 1
ATOM 3174 O O . MET A 1 404 ? -5.899 -17.397 21.510 1.00 73.38 404 MET A O 1
ATOM 3178 N N . GLU A 1 405 ? -7.089 -17.086 19.656 1.00 66.75 405 GLU A N 1
ATOM 3179 C CA . GLU A 1 405 ? -6.400 -18.188 18.962 1.00 66.75 405 GLU A CA 1
ATOM 3180 C C . GLU A 1 405 ? -4.890 -17.904 18.847 1.00 66.75 405 GLU A C 1
ATOM 3182 O O . GLU A 1 405 ? -4.485 -16.742 18.730 1.00 66.75 405 GLU A O 1
ATOM 3187 N N . GLU A 1 406 ? -4.053 -18.947 18.964 1.00 55.03 406 GLU A N 1
ATOM 3188 C CA . GLU A 1 406 ? -2.586 -18.811 18.902 1.00 55.03 406 GLU A CA 1
ATOM 3189 C C . GLU A 1 406 ? -2.103 -18.287 17.540 1.00 55.03 406 GLU A C 1
ATOM 3191 O O . GLU A 1 406 ? -1.017 -17.712 17.465 1.00 55.03 406 GLU A O 1
ATOM 3196 N N . ASP A 1 407 ? -2.884 -18.464 16.473 1.00 48.41 407 ASP A N 1
ATOM 3197 C CA . ASP A 1 407 ? -2.456 -18.174 15.108 1.00 48.41 407 ASP A CA 1
ATOM 3198 C C . ASP A 1 407 ? -2.948 -16.829 14.562 1.00 48.41 407 ASP A C 1
ATOM 3200 O O . ASP A 1 407 ? -2.171 -16.137 13.914 1.00 48.41 407 ASP A O 1
ATOM 3204 N N . GLY A 1 408 ? -4.194 -16.412 14.774 1.00 42.69 408 GLY A N 1
ATOM 3205 C CA . GLY A 1 408 ? -4.755 -15.165 14.227 1.00 42.69 408 GLY A CA 1
ATOM 3206 C C . GLY A 1 408 ? -4.699 -14.996 12.692 1.00 42.69 408 GLY A C 1
ATOM 3207 O O . GLY A 1 408 ? -5.298 -14.061 12.173 1.00 42.69 408 GLY A O 1
ATOM 3208 N N . SER A 1 409 ? -3.997 -15.866 11.965 1.00 34.84 409 SER A N 1
ATOM 3209 C CA . SER A 1 409 ? -4.131 -16.227 10.556 1.00 34.84 409 SER A CA 1
ATOM 3210 C C . SER A 1 409 ? -3.193 -17.405 10.261 1.00 34.84 409 SER A C 1
ATOM 3212 O O . SER A 1 409 ? -2.102 -17.519 10.820 1.00 34.84 409 SER A O 1
ATOM 3214 N N . SER A 1 410 ? -3.579 -18.246 9.312 1.00 38.16 410 SER A N 1
ATOM 3215 C CA . SER A 1 410 ? -2.837 -19.388 8.765 1.00 38.16 410 SER A CA 1
ATOM 3216 C C . SER A 1 410 ? -1.545 -19.022 7.995 1.00 38.16 410 SER A C 1
ATOM 3218 O O . SER A 1 410 ? -1.163 -19.719 7.057 1.00 38.16 410 SER A O 1
ATOM 3220 N N . LEU A 1 411 ? -0.867 -17.917 8.331 1.00 42.12 411 LEU A N 1
ATOM 3221 C CA . LEU A 1 411 ? 0.050 -17.214 7.423 1.00 42.12 411 LEU A CA 1
ATOM 3222 C C . LEU A 1 411 ? 1.389 -16.793 8.044 1.00 42.12 411 LEU A C 1
ATOM 3224 O O . LEU A 1 411 ? 1.954 -15.775 7.641 1.00 42.12 411 LEU A O 1
ATOM 3228 N N . TYR A 1 412 ? 1.952 -17.578 8.969 1.00 53.72 412 TYR A N 1
ATOM 3229 C CA . TYR A 1 412 ? 3.291 -17.303 9.506 1.00 53.72 412 TYR A CA 1
ATOM 3230 C C . TYR A 1 412 ? 4.259 -18.480 9.385 1.00 53.72 412 TYR A C 1
ATOM 3232 O O . TYR A 1 412 ? 4.080 -19.551 9.955 1.00 53.72 412 TYR A O 1
ATOM 3240 N N . ASN A 1 413 ? 5.325 -18.224 8.631 1.00 62.00 413 ASN A N 1
ATOM 3241 C CA . ASN A 1 413 ? 6.426 -19.122 8.336 1.00 62.00 413 ASN A CA 1
ATOM 3242 C C . ASN A 1 413 ? 7.728 -18.507 8.868 1.00 62.00 413 ASN A C 1
ATOM 3244 O O . ASN A 1 413 ? 8.197 -17.485 8.358 1.00 62.00 413 ASN A O 1
ATOM 3248 N N . ALA A 1 414 ? 8.320 -19.121 9.896 1.00 62.38 414 ALA A N 1
ATOM 3249 C CA . ALA A 1 414 ? 9.542 -18.618 10.529 1.00 62.38 414 ALA A CA 1
ATOM 3250 C C . ALA A 1 414 ? 10.722 -18.513 9.543 1.00 62.38 414 ALA A C 1
ATOM 3252 O O . ALA A 1 414 ? 11.546 -17.603 9.642 1.00 62.38 414 ALA A O 1
ATOM 3253 N N . GLY A 1 415 ? 10.776 -19.404 8.551 1.00 71.56 415 GLY A N 1
ATOM 3254 C CA . GLY A 1 415 ? 11.758 -19.355 7.476 1.00 71.56 415 GLY A CA 1
ATOM 3255 C C . GLY A 1 415 ? 11.597 -18.125 6.583 1.00 71.56 415 GLY A C 1
ATOM 3256 O O . GLY A 1 415 ? 12.574 -17.413 6.339 1.00 71.56 415 GLY A O 1
ATOM 3257 N N . ALA A 1 416 ? 10.361 -17.812 6.180 1.00 80.06 416 ALA A N 1
ATOM 3258 C CA . ALA A 1 416 ? 10.040 -16.604 5.416 1.00 80.06 416 ALA A CA 1
ATOM 3259 C C . ALA A 1 416 ? 10.418 -15.327 6.179 1.00 80.06 416 ALA A C 1
ATOM 3261 O O . ALA A 1 416 ? 11.065 -14.435 5.630 1.00 80.06 416 ALA A O 1
ATOM 3262 N N . ARG A 1 417 ? 10.083 -15.266 7.472 1.00 77.81 417 ARG A N 1
ATOM 3263 C CA . ARG A 1 417 ? 10.402 -14.115 8.324 1.00 77.81 417 ARG A CA 1
ATOM 3264 C C . ARG A 1 417 ? 11.905 -13.905 8.474 1.00 77.81 417 ARG A C 1
ATOM 3266 O O . ARG A 1 417 ? 12.403 -12.793 8.323 1.00 77.81 417 ARG A O 1
ATOM 3273 N N . ASN A 1 418 ? 12.648 -14.982 8.719 1.00 77.25 418 ASN A N 1
ATOM 3274 C CA . ASN A 1 418 ? 14.105 -14.926 8.819 1.00 77.25 418 ASN A CA 1
ATOM 3275 C C . ASN A 1 418 ? 14.761 -14.533 7.493 1.00 77.25 418 ASN A C 1
ATOM 3277 O O . ASN A 1 418 ? 15.773 -13.835 7.492 1.00 77.25 418 ASN A O 1
ATOM 3281 N N . PHE A 1 419 ? 14.188 -14.946 6.364 1.00 87.88 419 PHE A N 1
ATOM 3282 C CA . PHE A 1 419 ? 14.628 -14.491 5.052 1.00 87.88 419 PHE A CA 1
ATOM 3283 C C . PHE A 1 419 ? 14.444 -12.973 4.884 1.00 87.88 419 PHE A C 1
ATOM 3285 O O . PHE A 1 419 ? 15.400 -12.290 4.520 1.00 87.88 419 PHE A O 1
ATOM 3292 N N . VAL A 1 420 ? 13.279 -12.426 5.245 1.00 87.56 420 VAL A N 1
ATOM 3293 C CA . VAL A 1 420 ? 13.019 -10.973 5.220 1.00 87.56 420 VAL A CA 1
ATOM 3294 C C . VAL A 1 420 ? 13.966 -10.206 6.145 1.00 87.56 420 VAL A C 1
ATOM 3296 O O . VAL A 1 420 ? 14.520 -9.179 5.757 1.00 87.56 420 VAL A O 1
ATOM 3299 N N . LEU A 1 421 ? 14.221 -10.715 7.351 1.00 78.69 421 LEU A N 1
ATOM 3300 C CA . LEU A 1 421 ? 15.172 -10.099 8.280 1.00 78.69 421 LEU A CA 1
ATOM 3301 C C . LEU A 1 421 ? 16.592 -10.033 7.702 1.00 78.69 421 LEU A C 1
ATOM 3303 O O . LEU A 1 421 ? 17.253 -9.003 7.838 1.00 78.69 421 LEU A O 1
ATOM 3307 N N . ARG A 1 422 ? 17.049 -11.085 7.003 1.00 89.31 422 ARG A N 1
ATOM 3308 C CA . ARG A 1 422 ? 18.344 -11.060 6.302 1.00 89.31 422 ARG A CA 1
ATOM 3309 C C . ARG A 1 422 ? 18.376 -10.017 5.190 1.00 89.31 422 ARG A C 1
ATOM 3311 O O . ARG A 1 422 ? 19.417 -9.399 4.999 1.00 89.31 422 ARG A O 1
ATOM 3318 N N . LEU A 1 423 ? 17.269 -9.801 4.477 1.00 92.75 423 LEU A N 1
ATOM 3319 C CA . LEU A 1 423 ? 17.195 -8.764 3.444 1.00 92.75 423 LEU A CA 1
ATOM 3320 C C . LEU A 1 423 ? 17.412 -7.370 4.039 1.00 92.75 423 LEU A C 1
ATOM 3322 O O . LEU A 1 423 ? 18.260 -6.635 3.545 1.00 92.75 423 LEU A O 1
ATOM 3326 N N . TYR A 1 424 ? 16.739 -7.031 5.139 1.00 86.25 424 TYR A N 1
ATOM 3327 C CA . TYR A 1 424 ? 16.998 -5.766 5.834 1.00 86.25 424 TYR A CA 1
ATOM 3328 C C . TYR A 1 424 ? 18.449 -5.655 6.312 1.00 86.25 424 TYR A C 1
ATOM 3330 O O . TYR A 1 424 ? 19.125 -4.668 6.031 1.00 86.25 424 TYR A O 1
ATOM 3338 N N . GLN A 1 425 ? 18.945 -6.692 6.988 1.00 82.06 425 GLN A N 1
ATOM 3339 C CA . GLN A 1 425 ? 20.248 -6.636 7.641 1.00 82.06 425 GLN A CA 1
ATOM 3340 C C . GLN A 1 425 ? 21.418 -6.601 6.657 1.00 82.06 425 GLN A C 1
ATOM 3342 O O . GLN A 1 425 ? 22.394 -5.904 6.901 1.00 82.06 425 GLN A O 1
ATOM 3347 N N . VAL A 1 426 ? 21.343 -7.354 5.561 1.00 89.94 426 VAL A N 1
ATOM 3348 C CA . VAL A 1 426 ? 22.455 -7.496 4.613 1.00 89.94 426 VAL A CA 1
ATOM 3349 C C . VAL A 1 426 ? 22.295 -6.538 3.440 1.00 89.94 426 VAL A C 1
ATOM 3351 O O . VAL A 1 426 ? 23.227 -5.804 3.110 1.00 89.94 426 VAL A O 1
ATOM 3354 N N . ALA A 1 427 ? 21.113 -6.503 2.815 1.00 90.12 427 ALA A N 1
ATOM 3355 C CA . ALA A 1 427 ? 20.915 -5.623 1.672 1.00 90.12 427 ALA A CA 1
ATOM 3356 C C . ALA A 1 427 ? 20.935 -4.162 2.144 1.00 90.12 427 ALA A C 1
ATOM 3358 O O . ALA A 1 427 ? 21.726 -3.365 1.646 1.00 90.12 427 ALA A O 1
ATOM 3359 N N . LEU A 1 428 ? 20.156 -3.814 3.164 1.00 85.69 428 LEU A N 1
ATOM 3360 C CA . LEU A 1 428 ? 19.973 -2.413 3.559 1.00 85.69 428 LEU A CA 1
ATOM 3361 C C . LEU A 1 428 ? 20.909 -1.952 4.687 1.00 85.69 428 LEU A C 1
ATOM 3363 O O . LEU A 1 428 ? 20.911 -0.776 5.021 1.00 85.69 428 LEU A O 1
ATOM 3367 N N . ASP A 1 429 ? 21.728 -2.853 5.242 1.00 84.88 429 ASP A N 1
ATOM 3368 C CA . ASP A 1 429 ? 22.659 -2.568 6.349 1.00 84.88 429 ASP A CA 1
ATOM 3369 C C . ASP A 1 429 ? 21.975 -1.951 7.583 1.00 84.88 429 ASP A C 1
ATOM 3371 O O . ASP A 1 429 ? 22.507 -1.088 8.282 1.00 84.88 429 ASP A O 1
ATOM 3375 N N . ARG A 1 430 ? 20.741 -2.387 7.859 1.00 76.94 430 ARG A N 1
ATOM 3376 C CA . ARG A 1 430 ? 19.970 -1.920 9.012 1.00 76.94 430 ARG A CA 1
ATOM 3377 C C . ARG A 1 430 ? 19.026 -2.979 9.543 1.00 76.94 430 ARG A C 1
ATOM 3379 O O . ARG A 1 430 ? 18.698 -3.965 8.888 1.00 76.94 430 ARG A O 1
ATOM 3386 N N . ARG A 1 431 ? 18.527 -2.746 10.753 1.00 67.25 431 ARG A N 1
ATOM 3387 C CA . ARG A 1 431 ? 17.416 -3.532 11.283 1.00 67.25 431 ARG A CA 1
ATOM 3388 C C . ARG A 1 431 ? 16.141 -3.172 10.517 1.00 67.25 431 ARG A C 1
ATOM 3390 O O . ARG A 1 431 ? 15.854 -1.994 10.315 1.00 67.25 431 ARG A O 1
ATOM 3397 N N . GLY A 1 432 ? 15.386 -4.188 10.112 1.00 57.94 432 GLY A N 1
ATOM 3398 C CA . GLY A 1 432 ? 14.052 -3.982 9.559 1.00 57.94 432 GLY A CA 1
ATOM 3399 C C . GLY A 1 432 ? 13.090 -3.496 10.628 1.00 57.94 432 GLY A C 1
ATOM 3400 O O . GLY A 1 432 ? 13.104 -4.001 11.754 1.00 57.94 432 GLY A O 1
ATOM 3401 N N . GLU A 1 433 ? 12.262 -2.518 10.280 1.00 63.62 433 GLU A N 1
ATOM 3402 C CA . GLU A 1 433 ? 11.166 -2.085 11.134 1.00 63.62 433 GLU A CA 1
ATOM 3403 C C . GLU A 1 433 ? 10.182 -3.245 11.318 1.00 63.62 433 GLU A C 1
ATOM 3405 O O . GLU A 1 433 ? 9.936 -4.003 10.377 1.00 63.62 433 GLU A O 1
ATOM 3410 N N . ALA A 1 434 ? 9.585 -3.376 12.507 1.00 50.00 434 ALA A N 1
ATOM 3411 C CA . ALA A 1 434 ? 8.678 -4.485 12.808 1.00 50.00 434 ALA A CA 1
ATOM 3412 C C . ALA A 1 434 ? 7.556 -4.616 11.759 1.00 50.00 434 ALA A C 1
ATOM 3414 O O . ALA A 1 434 ? 7.337 -5.703 11.239 1.00 50.00 434 ALA A O 1
ATOM 3415 N N . MET A 1 435 ? 6.929 -3.501 11.364 1.00 51.69 435 MET A N 1
ATOM 3416 C CA . MET A 1 435 ? 5.901 -3.493 10.313 1.00 51.69 435 MET A CA 1
ATOM 3417 C C . MET A 1 435 ? 6.419 -3.956 8.955 1.00 51.69 435 MET A C 1
ATOM 3419 O O . MET A 1 435 ? 5.772 -4.769 8.308 1.00 51.69 435 MET A O 1
ATOM 3423 N N . GLY A 1 436 ? 7.580 -3.458 8.525 1.00 56.88 436 GLY A N 1
ATOM 3424 C CA . GLY A 1 436 ? 8.151 -3.838 7.237 1.00 56.88 436 GLY A CA 1
ATOM 3425 C C . GLY A 1 436 ? 8.455 -5.333 7.193 1.00 56.88 436 GLY A C 1
ATOM 3426 O O . GLY A 1 436 ? 8.100 -6.020 6.239 1.00 56.88 436 GLY A O 1
ATOM 3427 N N . VAL A 1 437 ? 9.031 -5.868 8.272 1.00 66.69 437 VAL A N 1
ATOM 3428 C CA . VAL A 1 437 ? 9.308 -7.302 8.391 1.00 66.69 437 VAL A CA 1
ATOM 3429 C C . VAL A 1 437 ? 8.022 -8.125 8.329 1.00 66.69 437 VAL A C 1
ATOM 3431 O O . VAL A 1 437 ? 7.976 -9.103 7.581 1.00 66.69 437 VAL A O 1
ATOM 3434 N N . GLU A 1 438 ? 6.984 -7.744 9.073 1.00 62.59 438 GLU A N 1
ATOM 3435 C CA . GLU A 1 438 ? 5.720 -8.488 9.108 1.00 62.59 438 GLU A CA 1
ATOM 3436 C C . GLU A 1 438 ? 4.944 -8.395 7.780 1.00 62.59 438 GLU A C 1
ATOM 3438 O O . GLU A 1 438 ? 4.454 -9.418 7.305 1.00 62.59 438 GLU A O 1
ATOM 3443 N N . ASP A 1 439 ? 4.906 -7.232 7.118 1.00 59.34 439 ASP A N 1
ATOM 3444 C CA . ASP A 1 439 ? 4.240 -7.053 5.815 1.00 59.34 439 ASP A CA 1
ATOM 3445 C C . ASP A 1 439 ? 4.906 -7.894 4.716 1.00 59.34 439 ASP A C 1
ATOM 3447 O O . ASP A 1 439 ? 4.250 -8.681 4.028 1.00 59.34 439 ASP A O 1
ATOM 3451 N N . TRP A 1 440 ? 6.234 -7.813 4.580 1.00 76.62 440 TRP A N 1
ATOM 3452 C CA . TRP A 1 440 ? 6.960 -8.629 3.601 1.00 76.62 440 TRP A CA 1
ATOM 3453 C C . TRP A 1 440 ? 6.813 -10.127 3.879 1.00 76.62 440 TRP A C 1
ATOM 3455 O O . TRP A 1 440 ? 6.651 -10.918 2.948 1.00 76.62 440 TRP A O 1
ATOM 3465 N N . THR A 1 441 ? 6.825 -10.518 5.154 1.00 75.12 441 THR A N 1
ATOM 3466 C CA . THR A 1 441 ? 6.625 -11.909 5.574 1.00 75.12 441 THR A CA 1
ATOM 3467 C C . THR A 1 441 ? 5.222 -12.393 5.214 1.00 75.12 441 THR A C 1
ATOM 3469 O O . THR A 1 441 ? 5.071 -13.472 4.641 1.00 75.12 441 THR A O 1
ATOM 3472 N N . HIS A 1 442 ? 4.197 -11.584 5.479 1.00 62.88 442 HIS A N 1
ATOM 3473 C CA . HIS A 1 442 ? 2.812 -11.890 5.136 1.00 62.88 442 HIS A CA 1
ATOM 3474 C C . HIS A 1 442 ? 2.628 -12.087 3.625 1.00 62.88 442 HIS A C 1
ATOM 3476 O O . HIS A 1 442 ? 2.016 -13.069 3.197 1.00 62.88 442 HIS A O 1
ATOM 3482 N N . ARG A 1 443 ? 3.213 -11.209 2.800 1.00 65.25 443 ARG A N 1
ATOM 3483 C CA . ARG A 1 443 ? 3.154 -11.313 1.331 1.00 65.25 443 ARG A CA 1
ATOM 3484 C C . ARG A 1 443 ? 3.786 -12.602 0.805 1.00 65.25 443 ARG A C 1
ATOM 3486 O O . ARG A 1 443 ? 3.268 -13.188 -0.145 1.00 65.25 443 ARG A O 1
ATOM 3493 N N . ILE A 1 444 ? 4.881 -13.052 1.422 1.00 77.06 444 ILE A N 1
ATOM 3494 C CA . ILE A 1 444 ? 5.523 -14.331 1.087 1.00 77.06 444 ILE A CA 1
ATOM 3495 C C . ILE A 1 444 ? 4.613 -15.502 1.459 1.00 77.06 444 ILE A C 1
ATOM 3497 O O . ILE A 1 444 ? 4.380 -16.394 0.646 1.00 77.06 444 ILE A O 1
ATOM 3501 N N . ASN A 1 445 ? 4.061 -15.484 2.670 1.00 66.88 445 ASN A N 1
ATOM 3502 C CA . ASN A 1 445 ? 3.298 -16.612 3.206 1.00 66.88 445 ASN A CA 1
ATOM 3503 C C . ASN A 1 445 ? 1.948 -16.796 2.515 1.00 66.88 445 ASN A C 1
ATOM 3505 O O . ASN A 1 445 ? 1.492 -17.921 2.334 1.00 66.88 445 ASN A O 1
ATOM 3509 N N . THR A 1 446 ? 1.325 -15.697 2.095 1.00 58.25 446 THR A N 1
ATOM 3510 C CA . THR A 1 446 ? 0.075 -15.705 1.320 1.00 58.25 446 THR A CA 1
ATOM 3511 C C . THR A 1 446 ? 0.281 -16.044 -0.154 1.00 58.25 446 THR A C 1
ATOM 3513 O O . THR A 1 446 ? -0.695 -16.206 -0.884 1.00 58.25 446 THR A O 1
ATOM 3516 N N . GLY A 1 447 ? 1.531 -16.108 -0.624 1.00 67.38 447 GLY A N 1
ATOM 3517 C CA . GLY A 1 447 ? 1.842 -16.233 -2.045 1.00 67.38 447 GLY A CA 1
ATOM 3518 C C . GLY A 1 447 ? 1.518 -14.978 -2.864 1.00 67.38 447 GLY A C 1
ATOM 3519 O O . GLY A 1 447 ? 1.572 -15.038 -4.091 1.00 67.38 447 GLY A O 1
ATOM 3520 N N . GLN A 1 448 ? 1.212 -13.841 -2.223 1.00 67.25 448 GLN A N 1
ATOM 3521 C CA . GLN A 1 448 ? 1.065 -12.549 -2.906 1.00 67.25 448 GLN A CA 1
ATOM 3522 C C . GLN A 1 448 ? 2.364 -12.138 -3.609 1.00 67.25 448 GLN A C 1
ATOM 3524 O O . GLN A 1 448 ? 2.332 -11.499 -4.659 1.00 67.25 448 GLN A O 1
ATOM 3529 N N . MET A 1 449 ? 3.514 -12.501 -3.034 1.00 76.88 449 MET A N 1
ATOM 3530 C CA . MET A 1 449 ? 4.829 -12.305 -3.635 1.00 76.88 449 MET A CA 1
ATOM 3531 C C . MET A 1 449 ? 5.708 -13.524 -3.382 1.00 76.88 449 MET A C 1
ATOM 3533 O O . MET A 1 449 ? 5.702 -14.081 -2.290 1.00 76.88 449 MET A O 1
ATOM 3537 N N . SER A 1 450 ? 6.517 -13.922 -4.365 1.00 87.44 450 SER A N 1
ATOM 3538 C CA . SER A 1 450 ? 7.537 -14.939 -4.107 1.00 87.44 450 SER A CA 1
ATOM 3539 C C . SER A 1 450 ? 8.712 -14.340 -3.318 1.00 87.44 450 SER A C 1
ATOM 3541 O O . SER A 1 450 ? 8.997 -13.142 -3.461 1.00 87.44 450 SER A O 1
ATOM 3543 N N . PRO A 1 451 ? 9.459 -15.154 -2.548 1.00 88.19 451 PRO A N 1
ATOM 3544 C CA . PRO A 1 451 ? 10.688 -14.722 -1.876 1.00 88.19 451 PRO A CA 1
ATOM 3545 C C . PRO A 1 451 ? 11.671 -14.021 -2.820 1.00 88.19 451 PRO A C 1
ATOM 3547 O O . PRO A 1 451 ? 12.305 -13.036 -2.455 1.00 88.19 451 PRO A O 1
ATOM 3550 N N . THR A 1 452 ? 11.751 -14.474 -4.072 1.00 89.94 452 THR A N 1
ATOM 3551 C CA . THR A 1 452 ? 12.586 -13.859 -5.108 1.00 89.94 452 THR A CA 1
ATOM 3552 C C . THR A 1 452 ? 12.144 -12.442 -5.458 1.00 89.94 452 THR A C 1
ATOM 3554 O O . THR A 1 452 ? 12.993 -11.563 -5.603 1.00 89.94 452 THR A O 1
ATOM 3557 N N . ILE A 1 453 ? 10.836 -12.203 -5.607 1.00 83.06 453 ILE A N 1
ATOM 3558 C CA . ILE A 1 453 ? 10.330 -10.859 -5.908 1.00 83.06 453 ILE A CA 1
ATOM 3559 C C . ILE A 1 453 ? 10.546 -9.944 -4.703 1.00 83.06 453 ILE A C 1
ATOM 3561 O O . ILE A 1 453 ? 10.970 -8.810 -4.896 1.00 83.06 453 ILE A O 1
ATOM 3565 N N . VAL A 1 454 ? 10.342 -10.435 -3.476 1.00 86.00 454 VAL A N 1
ATOM 3566 C CA . VAL A 1 454 ? 10.644 -9.656 -2.265 1.00 86.00 454 VAL A CA 1
ATOM 3567 C C . VAL A 1 454 ? 12.135 -9.330 -2.172 1.00 86.00 454 VAL A C 1
ATOM 3569 O O . VAL A 1 454 ? 12.484 -8.176 -1.995 1.00 86.00 454 VAL A O 1
ATOM 3572 N N . ALA A 1 455 ? 13.049 -10.277 -2.385 1.00 93.00 455 ALA A N 1
ATOM 3573 C CA . ALA A 1 455 ? 14.476 -9.946 -2.412 1.00 93.00 455 ALA A CA 1
ATOM 3574 C C . ALA A 1 455 ? 14.811 -8.899 -3.483 1.00 93.00 455 ALA A C 1
ATOM 3576 O O . ALA A 1 455 ? 15.565 -7.963 -3.221 1.00 93.00 455 ALA A O 1
ATOM 3577 N N . ARG A 1 456 ? 14.201 -9.007 -4.669 1.00 87.06 456 ARG A N 1
ATOM 3578 C CA . ARG A 1 456 ? 14.382 -8.029 -5.743 1.00 87.06 456 ARG A CA 1
ATOM 3579 C C . ARG A 1 456 ? 13.976 -6.621 -5.316 1.00 87.06 456 ARG A C 1
ATOM 3581 O O . ARG A 1 456 ? 14.718 -5.698 -5.622 1.00 87.06 456 ARG A O 1
ATOM 3588 N N . THR A 1 457 ? 12.877 -6.439 -4.578 1.00 85.25 457 THR A N 1
ATOM 3589 C CA . THR A 1 457 ? 12.481 -5.092 -4.120 1.00 85.25 457 THR A CA 1
ATOM 3590 C C . THR A 1 457 ? 13.522 -4.456 -3.199 1.00 85.25 457 THR A C 1
ATOM 3592 O O . THR A 1 457 ? 13.701 -3.243 -3.246 1.00 85.25 457 THR A O 1
ATOM 3595 N N . PHE A 1 458 ? 14.249 -5.255 -2.413 1.00 92.00 458 PHE A N 1
ATOM 3596 C CA . PHE A 1 458 ? 15.331 -4.772 -1.555 1.00 92.00 458 PHE A CA 1
ATOM 3597 C C . PHE A 1 458 ? 16.580 -4.422 -2.364 1.00 92.00 458 PHE A C 1
ATOM 3599 O O . PHE A 1 458 ? 17.124 -3.333 -2.197 1.00 92.00 458 PHE A O 1
ATOM 3606 N N . PHE A 1 459 ? 17.019 -5.303 -3.266 1.00 90.56 459 PHE A N 1
ATOM 3607 C CA . PHE A 1 459 ? 18.220 -5.077 -4.079 1.00 90.56 459 PHE A CA 1
ATOM 3608 C C . PHE A 1 459 ? 18.042 -3.991 -5.155 1.00 90.56 459 PHE A C 1
ATOM 3610 O O . PHE A 1 459 ? 19.015 -3.327 -5.503 1.00 90.56 459 PHE A O 1
ATOM 3617 N N . ASP A 1 460 ? 16.816 -3.775 -5.639 1.00 85.06 460 ASP A N 1
ATOM 3618 C CA . ASP A 1 460 ? 16.478 -2.697 -6.580 1.00 85.06 460 ASP A CA 1
ATOM 3619 C C . ASP A 1 460 ? 16.093 -1.388 -5.856 1.00 85.06 460 ASP A C 1
ATOM 3621 O O . ASP A 1 460 ? 15.823 -0.372 -6.501 1.00 85.06 460 ASP A O 1
ATOM 3625 N N . SER A 1 461 ? 16.054 -1.386 -4.516 1.00 81.31 461 SER A N 1
ATOM 3626 C CA . SER A 1 461 ? 15.735 -0.187 -3.740 1.00 81.31 461 SER A CA 1
ATOM 3627 C C . SER A 1 461 ? 16.812 0.884 -3.904 1.00 81.31 461 SER A C 1
ATOM 3629 O O . SER A 1 461 ? 18.005 0.593 -4.020 1.00 81.31 461 SER A O 1
ATOM 3631 N N . LEU A 1 462 ? 16.403 2.154 -3.844 1.00 72.19 462 LEU A N 1
ATOM 3632 C CA . LEU A 1 462 ? 17.345 3.274 -3.846 1.00 72.19 462 LEU A CA 1
ATOM 3633 C C . LEU A 1 462 ? 18.337 3.174 -2.675 1.00 72.19 462 LEU A C 1
ATOM 3635 O O . LEU A 1 462 ? 19.507 3.514 -2.825 1.00 72.19 462 LEU A O 1
ATOM 3639 N N . GLU A 1 463 ? 17.876 2.660 -1.535 1.00 83.56 463 GLU A N 1
ATOM 3640 C CA . GLU A 1 463 ? 18.691 2.419 -0.348 1.00 83.56 463 GLU A CA 1
ATOM 3641 C C . GLU A 1 463 ? 19.850 1.453 -0.640 1.00 83.56 463 GLU A C 1
ATOM 3643 O O . GLU A 1 463 ? 20.999 1.781 -0.350 1.00 83.56 463 GLU A O 1
ATOM 3648 N N . TYR A 1 464 ? 19.591 0.325 -1.312 1.00 88.38 464 TYR A N 1
ATOM 3649 C CA . TYR A 1 464 ? 20.651 -0.591 -1.746 1.00 88.38 464 TYR A CA 1
ATOM 3650 C C . TYR A 1 464 ? 21.537 0.019 -2.839 1.00 88.38 464 TYR A C 1
ATOM 3652 O O . TYR A 1 464 ? 22.765 -0.059 -2.778 1.00 88.38 464 TYR A O 1
ATOM 3660 N N . MET A 1 465 ? 20.930 0.651 -3.846 1.00 84.06 465 MET A N 1
ATOM 3661 C CA . MET A 1 465 ? 21.647 1.204 -4.999 1.00 84.06 465 MET A CA 1
ATOM 3662 C C . MET A 1 465 ? 22.621 2.326 -4.606 1.00 84.06 465 MET A C 1
ATOM 3664 O O . MET A 1 465 ? 23.718 2.409 -5.164 1.00 84.06 465 MET A O 1
ATOM 3668 N N . ASN A 1 466 ? 22.274 3.128 -3.596 1.00 86.12 466 ASN A N 1
ATOM 3669 C CA . ASN A 1 466 ? 23.130 4.185 -3.048 1.00 86.12 466 ASN A CA 1
ATOM 3670 C C . ASN A 1 466 ? 24.355 3.653 -2.289 1.00 86.12 466 ASN A C 1
ATOM 3672 O O . ASN A 1 466 ? 25.294 4.411 -2.048 1.00 86.12 466 ASN A O 1
ATOM 3676 N N . LYS A 1 467 ? 24.401 2.357 -1.948 1.00 88.06 467 LYS A N 1
ATOM 3677 C CA . LYS A 1 467 ? 25.604 1.732 -1.373 1.00 88.06 467 LYS A CA 1
ATOM 3678 C C . LYS A 1 467 ? 26.739 1.609 -2.394 1.00 88.06 467 LYS A C 1
ATOM 3680 O O . LYS A 1 467 ? 27.866 1.332 -1.998 1.00 88.06 467 LYS A O 1
ATOM 3685 N N . HIS A 1 468 ? 26.453 1.767 -3.694 1.00 88.00 468 HIS A N 1
ATOM 3686 C CA . HIS A 1 468 ? 27.427 1.633 -4.785 1.00 88.00 468 HIS A CA 1
ATOM 3687 C C . HIS A 1 468 ? 28.300 0.370 -4.659 1.00 88.00 468 HIS A C 1
ATOM 3689 O O . HIS A 1 468 ? 29.515 0.411 -4.855 1.00 88.00 468 HIS A O 1
ATOM 3695 N N . THR A 1 469 ? 27.678 -0.759 -4.297 1.00 90.25 469 THR A N 1
ATOM 3696 C CA . THR A 1 469 ? 28.389 -2.016 -4.023 1.00 90.25 469 THR A CA 1
ATOM 3697 C C . THR A 1 469 ? 29.251 -2.438 -5.212 1.00 90.25 469 THR A C 1
ATOM 3699 O O . THR A 1 469 ? 28.857 -2.238 -6.361 1.00 90.25 469 THR A O 1
ATOM 3702 N N . THR A 1 470 ? 30.423 -3.036 -4.975 1.00 96.56 470 THR A N 1
ATOM 3703 C CA . THR A 1 470 ? 31.213 -3.652 -6.058 1.00 96.56 470 THR A CA 1
ATOM 3704 C C . THR A 1 470 ? 30.556 -4.951 -6.528 1.00 96.56 470 THR A C 1
ATOM 3706 O O . THR A 1 470 ? 29.627 -5.450 -5.890 1.00 96.56 470 THR A O 1
ATOM 3709 N N . ASN A 1 471 ? 31.024 -5.530 -7.636 1.00 96.75 471 ASN A N 1
ATOM 3710 C CA . ASN A 1 471 ? 30.521 -6.828 -8.096 1.00 96.75 471 ASN A CA 1
ATOM 3711 C C . ASN A 1 471 ? 30.787 -7.937 -7.065 1.00 96.75 471 ASN A C 1
ATOM 3713 O O . ASN A 1 471 ? 29.927 -8.781 -6.830 1.00 96.75 471 ASN A O 1
ATOM 3717 N N . GLU A 1 472 ? 31.938 -7.900 -6.394 1.00 97.31 472 GLU A N 1
ATOM 3718 C CA . GLU A 1 472 ? 32.300 -8.838 -5.332 1.00 97.31 472 GLU A CA 1
ATOM 3719 C C . GLU A 1 472 ? 31.384 -8.703 -4.116 1.00 97.31 472 GLU A C 1
ATOM 3721 O O . GLU A 1 472 ? 30.904 -9.718 -3.614 1.00 97.31 472 GLU A O 1
ATOM 3726 N N . ALA A 1 473 ? 31.137 -7.469 -3.661 1.00 95.19 473 ALA A N 1
ATOM 3727 C CA . ALA A 1 473 ? 30.260 -7.196 -2.524 1.00 95.19 473 ALA A CA 1
ATOM 3728 C C . ALA A 1 473 ? 28.803 -7.566 -2.839 1.00 95.19 473 ALA A C 1
ATOM 3730 O O . ALA A 1 473 ? 28.133 -8.193 -2.027 1.00 95.19 473 ALA A O 1
ATOM 3731 N N . TYR A 1 474 ? 28.335 -7.266 -4.054 1.00 97.06 474 TYR A N 1
ATOM 3732 C CA . TYR A 1 474 ? 27.005 -7.660 -4.515 1.00 97.06 474 TYR A CA 1
ATOM 3733 C C . TYR A 1 474 ? 26.812 -9.183 -4.481 1.00 97.06 474 TYR A C 1
ATOM 3735 O O . TYR A 1 474 ? 25.806 -9.675 -3.976 1.00 97.06 474 TYR A O 1
ATOM 3743 N N . VAL A 1 475 ? 27.792 -9.950 -4.975 1.00 97.81 475 VAL A N 1
ATOM 3744 C CA . VAL A 1 475 ? 27.739 -11.419 -4.923 1.00 97.81 475 VAL A CA 1
ATOM 3745 C C . VAL A 1 475 ? 27.755 -11.922 -3.476 1.00 97.81 475 VAL A C 1
ATOM 3747 O O . VAL A 1 475 ? 27.010 -12.846 -3.157 1.00 97.81 475 VAL A O 1
ATOM 3750 N N . GLU A 1 476 ? 28.548 -11.325 -2.583 1.00 96.94 476 GLU A N 1
ATOM 3751 C CA . GLU A 1 476 ? 28.540 -11.675 -1.153 1.00 96.94 476 GLU A CA 1
ATOM 3752 C C . GLU A 1 476 ? 27.179 -11.430 -0.490 1.00 96.94 476 GLU A C 1
ATOM 3754 O O . GLU A 1 476 ? 26.679 -12.321 0.203 1.00 96.94 476 GLU A O 1
ATOM 3759 N N . ASP A 1 477 ? 26.550 -10.283 -0.754 1.00 96.38 477 ASP A N 1
ATOM 3760 C CA . ASP A 1 477 ? 25.217 -9.961 -0.239 1.00 96.38 477 ASP A CA 1
ATOM 3761 C C . ASP A 1 477 ? 24.174 -10.985 -0.712 1.00 96.38 477 ASP A C 1
ATOM 3763 O O . ASP A 1 477 ? 23.330 -11.422 0.074 1.00 96.38 477 ASP A O 1
ATOM 3767 N N . LEU A 1 478 ? 24.245 -11.431 -1.973 1.00 97.31 478 LEU A N 1
ATOM 3768 C CA . LEU A 1 478 ? 23.355 -12.471 -2.505 1.00 97.31 478 LEU A CA 1
ATOM 3769 C C . LEU A 1 478 ? 23.540 -13.818 -1.793 1.00 97.31 478 LEU A C 1
ATOM 3771 O O . LEU A 1 478 ? 22.554 -14.461 -1.436 1.00 97.31 478 LEU A O 1
ATOM 3775 N N . TYR A 1 479 ? 24.780 -14.236 -1.527 1.00 96.81 479 TYR A N 1
ATOM 3776 C CA . TYR A 1 479 ? 25.054 -15.456 -0.756 1.00 96.81 479 TYR A CA 1
ATOM 3777 C C . TYR A 1 479 ? 24.480 -15.378 0.664 1.00 96.81 479 TYR A C 1
ATOM 3779 O O . TYR A 1 479 ? 23.814 -16.309 1.125 1.00 96.81 479 TYR A O 1
ATOM 3787 N N . LEU A 1 480 ? 24.693 -14.255 1.347 1.00 91.81 480 LEU A N 1
ATOM 3788 C CA . LEU A 1 480 ? 24.231 -14.061 2.718 1.00 91.81 480 LEU A CA 1
ATOM 3789 C C . LEU A 1 480 ? 22.701 -13.968 2.808 1.00 91.81 480 LEU A C 1
ATOM 3791 O O . LEU A 1 480 ? 22.110 -14.521 3.733 1.00 91.81 480 LEU A O 1
ATOM 3795 N N . THR A 1 481 ? 22.046 -13.319 1.846 1.00 92.94 481 THR A N 1
ATOM 3796 C CA . THR A 1 481 ? 20.583 -13.159 1.837 1.00 92.94 481 THR A CA 1
ATOM 3797 C C . THR A 1 481 ? 19.863 -14.426 1.381 1.00 92.94 481 THR A C 1
ATOM 3799 O O . THR A 1 481 ? 19.105 -15.012 2.165 1.00 92.94 481 THR A O 1
ATOM 3802 N N . PHE A 1 482 ? 20.126 -14.885 0.152 1.00 94.88 482 PHE A N 1
ATOM 3803 C CA . PHE A 1 482 ? 19.449 -16.039 -0.445 1.00 94.88 482 PHE A CA 1
ATOM 3804 C C . PHE A 1 482 ? 19.838 -17.337 0.259 1.00 94.88 482 PHE A C 1
ATOM 3806 O O . PHE A 1 482 ? 18.964 -18.117 0.624 1.00 94.88 482 PHE A O 1
ATOM 3813 N N . LEU A 1 483 ? 21.132 -17.560 0.498 1.00 93.00 483 LEU A N 1
ATOM 3814 C CA . LEU A 1 483 ? 21.629 -18.858 0.968 1.00 93.00 483 LEU A CA 1
ATOM 3815 C C . LEU A 1 483 ? 21.941 -18.886 2.470 1.00 93.00 483 LEU A C 1
ATOM 3817 O O . LEU A 1 483 ? 22.223 -19.948 3.016 1.00 93.00 483 LEU A O 1
ATOM 3821 N N . GLY A 1 484 ? 21.900 -17.739 3.157 1.00 86.19 484 GLY A N 1
ATOM 3822 C CA . GLY A 1 484 ? 22.133 -17.668 4.603 1.00 86.19 484 GLY A CA 1
ATOM 3823 C C . GLY A 1 484 ? 23.566 -18.006 5.028 1.00 86.19 484 GLY A C 1
ATOM 3824 O O . GLY A 1 484 ? 23.798 -18.315 6.195 1.00 86.19 484 GLY A O 1
ATOM 3825 N N . ARG A 1 485 ? 24.536 -17.977 4.104 1.00 90.38 485 ARG A N 1
ATOM 3826 C CA . ARG A 1 485 ? 25.933 -18.362 4.362 1.00 90.38 485 ARG A CA 1
ATOM 3827 C C . ARG A 1 485 ? 26.916 -17.535 3.545 1.00 90.38 485 ARG A C 1
ATOM 3829 O O . ARG A 1 485 ? 26.553 -16.943 2.537 1.00 90.38 485 ARG A O 1
ATOM 3836 N N . LYS A 1 486 ? 28.188 -17.535 3.949 1.00 92.00 486 LYS A N 1
ATOM 3837 C CA . LYS A 1 486 ? 29.272 -16.929 3.158 1.00 92.00 486 LYS A CA 1
ATOM 3838 C C . LYS A 1 486 ? 29.570 -17.762 1.898 1.00 92.00 486 LYS A C 1
ATOM 3840 O O . LYS A 1 486 ? 29.410 -18.989 1.936 1.00 92.00 486 LYS A O 1
ATOM 3845 N N . PRO A 1 487 ? 30.017 -17.128 0.799 1.00 92.94 487 PRO A N 1
ATOM 3846 C CA . PRO A 1 487 ? 30.432 -17.857 -0.390 1.00 92.94 487 PRO A CA 1
ATOM 3847 C C . PRO A 1 487 ? 31.709 -18.664 -0.165 1.00 92.94 487 PRO A C 1
ATOM 3849 O O . PRO A 1 487 ? 32.599 -18.246 0.578 1.00 92.94 487 PRO A O 1
ATOM 3852 N N . ASP A 1 488 ? 31.842 -19.778 -0.882 1.00 94.81 488 ASP A N 1
ATOM 3853 C CA . ASP A 1 488 ? 33.150 -20.376 -1.128 1.00 94.81 488 ASP A CA 1
ATOM 3854 C C . ASP A 1 488 ? 33.896 -19.602 -2.231 1.00 94.81 488 ASP A C 1
ATOM 3856 O O . ASP A 1 488 ? 33.291 -18.915 -3.058 1.00 94.81 488 ASP A O 1
ATOM 3860 N N . VAL A 1 489 ? 35.228 -19.709 -2.243 1.00 93.81 489 VAL A N 1
ATOM 3861 C CA . VAL A 1 489 ? 36.091 -18.922 -3.142 1.00 93.81 489 VAL A CA 1
ATOM 3862 C C . VAL A 1 489 ? 35.761 -19.173 -4.616 1.00 93.81 489 VAL A C 1
ATOM 3864 O O . VAL A 1 489 ? 35.670 -18.227 -5.395 1.00 93.81 489 VAL A O 1
ATOM 3867 N N . ASN A 1 490 ? 35.540 -20.432 -5.000 1.00 93.62 490 ASN A N 1
ATOM 3868 C CA . ASN A 1 490 ? 35.310 -20.796 -6.397 1.00 93.62 490 ASN A CA 1
ATOM 3869 C C . ASN A 1 490 ? 33.928 -20.331 -6.868 1.00 93.62 490 ASN A C 1
ATOM 3871 O O . ASN A 1 490 ? 33.808 -19.745 -7.944 1.00 93.62 490 ASN A O 1
ATOM 3875 N N . GLY A 1 491 ? 32.898 -20.543 -6.046 1.00 92.06 491 GLY A N 1
ATOM 3876 C CA . GLY A 1 491 ? 31.540 -20.084 -6.303 1.00 92.06 491 GLY A CA 1
ATOM 3877 C C . GLY A 1 491 ? 31.447 -18.563 -6.390 1.00 92.06 491 GLY A C 1
ATOM 3878 O O . GLY A 1 491 ? 30.773 -18.049 -7.282 1.00 92.06 491 GLY A O 1
ATOM 3879 N N . LYS A 1 492 ? 32.148 -17.829 -5.514 1.00 95.44 492 LYS A N 1
ATOM 3880 C CA . LYS A 1 492 ? 32.230 -16.362 -5.589 1.00 95.44 492 LYS A CA 1
ATOM 3881 C C . LYS A 1 492 ? 32.845 -15.913 -6.910 1.00 95.44 492 LYS A C 1
ATOM 3883 O O . LYS A 1 492 ? 32.224 -15.130 -7.626 1.00 95.44 492 LYS A O 1
ATOM 3888 N N . ASN A 1 493 ? 34.033 -16.426 -7.235 1.00 96.12 493 ASN A N 1
ATOM 3889 C CA . ASN A 1 493 ? 34.775 -16.019 -8.428 1.00 96.12 493 ASN A CA 1
ATOM 3890 C C . ASN A 1 493 ? 33.961 -16.279 -9.701 1.00 96.12 493 ASN A C 1
ATOM 3892 O O . ASN A 1 493 ? 33.834 -15.386 -10.527 1.00 96.12 493 ASN A O 1
ATOM 3896 N N . ALA A 1 494 ? 33.299 -17.434 -9.808 1.00 95.69 494 ALA A N 1
ATOM 3897 C CA . ALA A 1 494 ? 32.481 -17.760 -10.974 1.00 95.69 494 ALA A CA 1
ATOM 3898 C C . ALA A 1 494 ? 31.323 -16.768 -11.218 1.00 95.69 494 ALA A C 1
ATOM 3900 O O . ALA A 1 494 ? 31.016 -16.449 -12.367 1.00 95.69 494 ALA A O 1
ATOM 3901 N N . TRP A 1 495 ? 30.661 -16.278 -10.163 1.00 96.81 495 TRP A N 1
ATOM 3902 C CA . TRP A 1 495 ? 29.595 -15.277 -10.303 1.00 96.81 495 TRP A CA 1
ATOM 3903 C C . TRP A 1 495 ? 30.138 -13.875 -10.582 1.00 96.81 495 TRP A C 1
ATOM 3905 O O . TRP A 1 495 ? 29.573 -13.153 -11.403 1.00 96.81 495 TRP A O 1
ATOM 3915 N N . VAL A 1 496 ? 31.246 -13.504 -9.938 1.00 97.56 496 VAL A N 1
ATOM 3916 C CA . VAL A 1 496 ? 31.922 -12.221 -10.169 1.00 97.56 496 VAL A CA 1
ATOM 3917 C C . VAL A 1 496 ? 32.450 -12.132 -11.603 1.00 97.56 496 VAL A C 1
ATOM 3919 O O . VAL A 1 496 ? 32.236 -11.122 -12.268 1.00 97.56 496 VAL A O 1
ATOM 3922 N N . ASP A 1 497 ? 33.043 -13.203 -12.129 1.00 97.38 497 ASP A N 1
ATOM 3923 C CA . ASP A 1 497 ? 33.549 -13.254 -13.503 1.00 97.38 497 ASP A CA 1
ATOM 3924 C C . ASP A 1 497 ? 32.426 -13.073 -14.531 1.00 97.38 497 ASP A C 1
ATOM 3926 O O . ASP A 1 497 ? 32.615 -12.390 -15.538 1.00 97.38 497 ASP A O 1
ATOM 3930 N N . LYS A 1 498 ? 31.227 -13.611 -14.264 1.00 96.44 498 LYS A N 1
ATOM 3931 C CA . LYS A 1 498 ? 30.045 -13.380 -15.111 1.00 96.44 498 LYS A CA 1
ATOM 3932 C C . LYS A 1 498 ? 29.625 -11.911 -15.129 1.00 96.44 498 LYS A C 1
ATOM 3934 O O . LYS A 1 498 ? 29.353 -11.387 -16.208 1.00 96.44 498 LYS A O 1
ATOM 3939 N N . LEU A 1 499 ? 29.609 -11.241 -13.971 1.00 93.88 499 LEU A N 1
ATOM 3940 C CA . LEU A 1 499 ? 29.344 -9.796 -13.890 1.00 93.88 499 LEU A CA 1
ATOM 3941 C C . LEU A 1 499 ? 30.398 -8.997 -14.656 1.00 93.88 499 LEU A C 1
ATOM 3943 O O . LEU A 1 499 ? 30.062 -8.133 -15.461 1.00 93.88 499 LEU A O 1
ATOM 3947 N N . ASN A 1 500 ? 31.673 -9.324 -14.450 1.00 94.50 500 ASN A N 1
ATOM 3948 C CA . ASN A 1 500 ? 32.790 -8.654 -15.114 1.00 94.50 500 ASN A CA 1
ATOM 3949 C C . ASN A 1 500 ? 32.794 -8.894 -16.633 1.00 94.50 500 ASN A C 1
ATOM 3951 O O . ASN A 1 500 ? 33.277 -8.053 -17.387 1.00 94.50 500 ASN A O 1
ATOM 3955 N N . SER A 1 501 ? 32.208 -10.005 -17.084 1.00 94.06 501 SER A N 1
ATOM 3956 C CA . SER A 1 501 ? 32.031 -10.349 -18.500 1.00 94.06 501 SER A CA 1
ATOM 3957 C C . SER A 1 501 ? 30.734 -9.797 -19.112 1.00 94.06 501 SER A C 1
ATOM 3959 O O . SER A 1 501 ? 30.409 -10.138 -20.247 1.00 94.06 501 SER A O 1
ATOM 3961 N N . GLY A 1 502 ? 29.990 -8.952 -18.387 1.00 90.56 502 GLY A N 1
ATOM 3962 C CA . GLY A 1 502 ? 28.837 -8.214 -18.912 1.00 90.56 502 GLY A CA 1
ATOM 3963 C C . GLY A 1 502 ? 27.458 -8.760 -18.534 1.00 90.56 502 GLY A C 1
ATOM 3964 O O . GLY A 1 502 ? 26.464 -8.210 -19.001 1.00 90.56 502 GLY A O 1
ATOM 3965 N N . SER A 1 503 ? 27.363 -9.793 -17.686 1.00 92.25 503 SER A N 1
ATOM 3966 C CA . SER A 1 503 ? 26.065 -10.189 -17.114 1.00 92.25 503 SER A CA 1
ATOM 3967 C C . SER A 1 503 ? 25.538 -9.088 -16.193 1.00 92.25 503 SER A C 1
ATOM 3969 O O . SER A 1 503 ? 26.289 -8.479 -15.431 1.00 92.25 503 SER A O 1
ATOM 3971 N N . SER A 1 504 ? 24.235 -8.848 -16.223 1.00 92.69 504 SER A N 1
ATOM 3972 C CA . SER A 1 504 ? 23.570 -7.901 -15.334 1.00 92.69 504 SER A CA 1
ATOM 3973 C C . SER A 1 504 ? 23.434 -8.452 -13.913 1.00 92.69 504 SER A C 1
ATOM 3975 O O . SER A 1 504 ? 23.330 -9.658 -13.684 1.00 92.69 504 SER A O 1
ATOM 3977 N N . ARG A 1 505 ? 23.339 -7.554 -12.928 1.00 91.75 505 ARG A N 1
ATOM 3978 C CA . ARG A 1 505 ? 23.052 -7.922 -11.530 1.00 91.75 505 ARG A CA 1
ATOM 3979 C C . ARG A 1 505 ? 21.757 -8.723 -11.386 1.00 91.75 505 ARG A C 1
ATOM 3981 O O . ARG A 1 505 ? 21.721 -9.708 -10.653 1.00 91.75 505 ARG A O 1
ATOM 3988 N N . GLN A 1 506 ? 20.727 -8.361 -12.150 1.00 88.19 506 GLN A N 1
ATOM 3989 C CA . GLN A 1 506 ? 19.444 -9.064 -12.142 1.00 88.19 506 GLN A CA 1
ATOM 3990 C C . GLN A 1 506 ? 19.556 -10.501 -12.668 1.00 88.19 506 GLN A C 1
ATOM 3992 O O . GLN A 1 506 ? 18.918 -11.396 -12.110 1.00 88.19 506 GLN A O 1
ATOM 3997 N N . GLU A 1 507 ? 20.383 -10.754 -13.686 1.00 90.25 507 GLU A N 1
ATOM 3998 C CA . GLU A 1 507 ? 20.652 -12.116 -14.171 1.00 90.25 507 GLU A CA 1
ATOM 3999 C C . GLU A 1 507 ? 21.379 -12.955 -13.118 1.00 90.25 507 GLU A C 1
ATOM 4001 O O . GLU A 1 507 ? 21.016 -14.110 -12.895 1.00 90.25 507 GLU A O 1
ATOM 4006 N N . ILE A 1 508 ? 22.350 -12.372 -12.408 1.00 96.00 508 ILE A N 1
ATOM 4007 C CA . ILE A 1 508 ? 23.053 -13.066 -11.321 1.00 96.00 508 ILE A CA 1
ATOM 4008 C C . ILE A 1 508 ? 22.092 -13.406 -10.187 1.00 96.00 508 ILE A C 1
ATOM 4010 O O . ILE A 1 508 ? 22.028 -14.563 -9.781 1.00 96.00 508 ILE A O 1
ATOM 4014 N N . MET A 1 509 ? 21.291 -12.447 -9.716 1.00 94.12 509 MET A N 1
ATOM 4015 C CA . MET A 1 509 ? 20.295 -12.698 -8.671 1.00 94.12 509 MET A CA 1
ATOM 4016 C C . MET A 1 509 ? 19.264 -13.746 -9.096 1.00 94.12 509 MET A C 1
ATOM 4018 O O . MET A 1 509 ? 18.884 -14.592 -8.289 1.00 94.12 509 MET A O 1
ATOM 4022 N N . THR A 1 510 ? 18.844 -13.735 -10.365 1.00 90.69 510 THR A N 1
ATOM 4023 C CA . THR A 1 510 ? 17.973 -14.784 -10.917 1.00 90.69 510 THR A CA 1
ATOM 4024 C C . THR A 1 510 ? 18.669 -16.144 -10.852 1.00 90.69 510 THR A C 1
ATOM 4026 O O . THR A 1 510 ? 18.061 -17.115 -10.424 1.00 90.69 510 THR A O 1
ATOM 4029 N N . GLY A 1 511 ? 19.972 -16.209 -11.136 1.00 94.44 511 GLY A N 1
ATOM 4030 C CA . GLY A 1 511 ? 20.781 -17.414 -10.947 1.00 94.44 511 GLY A CA 1
ATOM 4031 C C . GLY A 1 511 ? 20.808 -17.946 -9.505 1.00 94.44 511 GLY A C 1
ATOM 4032 O O . GLY A 1 511 ? 20.738 -19.159 -9.307 1.00 94.44 511 GLY A O 1
ATOM 4033 N N . PHE A 1 512 ? 20.861 -17.070 -8.495 1.00 96.25 512 PHE A N 1
ATOM 4034 C CA . PHE A 1 512 ? 20.734 -17.469 -7.084 1.00 96.25 512 PHE A CA 1
ATOM 4035 C C . PHE A 1 512 ? 19.326 -17.966 -6.761 1.00 96.25 512 PHE A C 1
ATOM 4037 O O . PHE A 1 512 ? 19.177 -19.034 -6.166 1.00 96.25 512 PHE A O 1
ATOM 4044 N N . ALA A 1 513 ? 18.305 -17.227 -7.194 1.00 92.06 513 ALA A N 1
ATOM 4045 C CA . ALA A 1 513 ? 16.904 -17.581 -7.001 1.00 92.06 513 ALA A CA 1
ATOM 4046 C C . ALA A 1 513 ? 16.532 -18.919 -7.665 1.00 92.06 513 ALA A C 1
ATOM 4048 O O . ALA A 1 513 ? 15.738 -19.687 -7.129 1.00 92.06 513 ALA A O 1
ATOM 4049 N N . ASP A 1 514 ? 17.134 -19.231 -8.812 1.00 92.25 514 ASP A N 1
ATOM 4050 C CA . ASP A 1 514 ? 16.889 -20.479 -9.527 1.00 92.25 514 ASP A CA 1
ATOM 4051 C C . ASP A 1 514 ? 17.753 -21.650 -9.070 1.00 92.25 514 ASP A C 1
ATOM 4053 O O . ASP A 1 514 ? 17.504 -22.791 -9.484 1.00 92.25 514 ASP A O 1
ATOM 4057 N N . SER A 1 515 ? 18.733 -21.391 -8.201 1.00 94.88 515 SER A N 1
ATOM 4058 C CA . SER A 1 515 ? 19.626 -22.417 -7.687 1.00 94.88 515 SER A CA 1
ATOM 4059 C C . SER A 1 515 ? 18.854 -23.497 -6.927 1.00 94.88 515 SER A C 1
ATOM 4061 O O . SER A 1 515 ? 17.887 -23.241 -6.205 1.00 94.88 515 SER A O 1
ATOM 4063 N N . LYS A 1 516 ? 19.316 -24.744 -7.064 1.00 95.56 516 LYS A N 1
ATOM 4064 C CA . LYS A 1 516 ? 18.765 -25.878 -6.312 1.00 95.56 516 LYS A CA 1
ATOM 4065 C C . LYS A 1 516 ? 18.859 -25.648 -4.801 1.00 95.56 516 LYS A C 1
ATOM 4067 O O . LYS A 1 516 ? 17.970 -26.053 -4.068 1.00 95.56 516 LYS A O 1
ATOM 4072 N N . GLU A 1 517 ? 19.929 -24.999 -4.353 1.00 94.06 517 GLU A N 1
ATOM 4073 C CA . GLU A 1 517 ? 20.153 -24.691 -2.942 1.00 94.06 517 GLU A CA 1
ATOM 4074 C C . GLU A 1 517 ? 19.092 -23.728 -2.405 1.00 94.06 517 GLU A C 1
ATOM 4076 O O . GLU A 1 517 ? 18.438 -24.051 -1.419 1.00 94.06 517 GLU A O 1
ATOM 4081 N N . PHE A 1 518 ? 18.835 -22.611 -3.093 1.00 94.50 518 PHE A N 1
ATOM 4082 C CA . PHE A 1 518 ? 17.787 -21.681 -2.674 1.00 94.50 518 PHE A CA 1
ATOM 4083 C C . PHE A 1 518 ? 16.401 -22.330 -2.690 1.00 94.50 518 PHE A C 1
ATOM 4085 O O . PHE A 1 518 ? 15.651 -22.195 -1.728 1.00 94.50 518 PHE A O 1
ATOM 4092 N N . LYS A 1 519 ? 16.081 -23.102 -3.737 1.00 92.81 519 LYS A N 1
ATOM 4093 C CA . LYS A 1 519 ? 14.813 -23.845 -3.827 1.00 92.81 519 LYS A CA 1
ATOM 4094 C C . LYS A 1 519 ? 14.642 -24.841 -2.678 1.00 92.81 519 LYS A C 1
ATOM 4096 O O . LYS A 1 519 ? 13.550 -24.947 -2.135 1.00 92.81 519 LYS A O 1
ATOM 4101 N N . ASN A 1 520 ? 15.712 -25.524 -2.266 1.00 90.69 520 ASN A N 1
ATOM 4102 C CA . ASN A 1 520 ? 15.679 -26.405 -1.099 1.00 90.69 520 ASN A CA 1
ATOM 4103 C C . ASN A 1 520 ? 15.432 -25.624 0.200 1.00 90.69 520 ASN A C 1
ATOM 4105 O O . ASN A 1 520 ? 14.592 -26.041 0.987 1.00 90.69 520 ASN A O 1
ATOM 4109 N N . ILE A 1 521 ? 16.099 -24.481 0.399 1.00 87.38 521 ILE A N 1
ATOM 4110 C CA . ILE A 1 521 ? 15.885 -23.618 1.574 1.00 87.38 521 ILE A CA 1
ATOM 4111 C C . ILE A 1 521 ? 14.430 -23.121 1.615 1.00 87.38 521 ILE A C 1
ATOM 4113 O O . ILE A 1 521 ? 13.787 -23.168 2.658 1.00 87.38 521 ILE A O 1
ATOM 4117 N N . MET A 1 522 ? 13.871 -22.686 0.480 1.00 88.69 522 MET A N 1
ATOM 4118 C CA . MET A 1 522 ? 12.462 -22.277 0.407 1.00 88.69 522 MET A CA 1
ATOM 4119 C C . MET A 1 522 ? 11.512 -23.449 0.687 1.00 88.69 522 MET A C 1
ATOM 4121 O O . MET A 1 522 ? 10.536 -23.285 1.418 1.00 88.69 522 MET A O 1
ATOM 4125 N N . ALA A 1 523 ? 11.823 -24.645 0.183 1.00 81.38 523 ALA A N 1
ATOM 4126 C CA . ALA A 1 523 ? 11.041 -25.847 0.453 1.00 81.38 523 ALA A CA 1
ATOM 4127 C C . ALA A 1 523 ? 11.092 -26.268 1.933 1.00 81.38 523 ALA A C 1
ATOM 4129 O O . ALA A 1 523 ? 10.066 -26.682 2.466 1.00 81.38 523 ALA A O 1
ATOM 4130 N N . GLU A 1 524 ? 12.233 -26.114 2.618 1.00 78.19 524 GLU A N 1
ATOM 4131 C CA . GLU A 1 524 ? 12.347 -26.304 4.077 1.00 78.19 524 GLU A CA 1
ATOM 4132 C C . GLU A 1 524 ? 11.450 -25.338 4.847 1.00 78.19 524 GLU A C 1
ATOM 4134 O O . GLU A 1 524 ? 10.927 -25.674 5.908 1.00 78.19 524 GLU A O 1
ATOM 4139 N N . TYR A 1 525 ? 11.238 -24.145 4.295 1.00 78.75 525 TYR A N 1
ATOM 4140 C CA . TYR A 1 525 ? 10.311 -23.180 4.859 1.00 78.75 525 TYR A CA 1
ATOM 4141 C C . TYR A 1 525 ? 8.857 -23.572 4.546 1.00 78.75 525 TYR A C 1
ATOM 4143 O O . TYR A 1 525 ? 7.950 -23.102 5.210 1.00 78.75 525 TYR A O 1
ATOM 4151 N N . GLY A 1 526 ? 8.586 -24.458 3.586 1.00 70.62 526 GLY A N 1
ATOM 4152 C CA . GLY A 1 526 ? 7.228 -24.763 3.118 1.00 70.62 526 GLY A CA 1
ATOM 4153 C C . GLY A 1 526 ? 6.721 -23.780 2.058 1.00 70.62 526 GLY A C 1
ATOM 4154 O O . GLY A 1 526 ? 5.516 -23.662 1.844 1.00 70.62 526 GLY A O 1
ATOM 4155 N N . LEU A 1 527 ? 7.638 -23.072 1.397 1.00 74.75 527 LEU A N 1
ATOM 4156 C CA . LEU A 1 527 ? 7.371 -22.168 0.281 1.00 74.75 527 LEU A CA 1
ATOM 4157 C C . LEU A 1 527 ? 7.678 -22.874 -1.047 1.00 74.75 527 LEU A C 1
ATOM 4159 O O . LEU A 1 527 ? 8.532 -23.762 -1.105 1.00 74.75 527 LEU A O 1
ATOM 4163 N N . LYS A 1 528 ? 6.956 -22.491 -2.106 1.00 61.56 528 LYS A N 1
ATOM 4164 C CA . LYS A 1 528 ? 7.118 -23.044 -3.460 1.00 61.56 528 LYS A CA 1
ATOM 4165 C C . LYS A 1 528 ? 7.996 -22.175 -4.344 1.00 61.56 528 LYS A C 1
ATOM 4167 O O . LYS A 1 528 ? 7.862 -20.934 -4.257 1.00 61.56 528 LYS A O 1
#